Protein AF-0000000066765823 (afdb_homodimer)

Foldseek 3Di:
DPADFAEQAFLLPFAFDPQLQVLLVVFQFFFPVVHRTPLQQVLQVVVQVLQVAATKDKFFFLLLLVLLLLLLQQVDALEEEEEACQACNNPPNVVCCCVPRVYHYDHAHADLLQDGDPVVVLVSADDDDPVHRHYAEYEGEALGVVSFRHGDDLVRLVSVLVSCVVVNHAYEYAPQPLLQNCVLVVHRNNSSCVSHQKYKYHLSGQLNQNTIIMMGHYPVSVVSSVVVCVVVPRRDTGCSSSSSSSVCSVVPGSVVQVVLLVVLLVVQVVQCPPPQKDWDSVSRRGNGTDIWGNDLVDFPVNVQVVVVVVSYHYDDDDRTD/DPADFAEQAFLLPFAFDPQLQVLLVVFQFFFPVVHRTPLQQVLQVVVQVLQVAATKDKFFFLLLLVLLLLLLQQVDALEEEEEACQACNNPPNVVCCCVPRVYHYDHAHADLLQDGDPVVVLVSADDDDPVHRHYAEYEGEALGVVSFRHGDDLVRLVSVLVSCVVSNHAYEYAPQPLLQNCVLVVHRNNSSCVSHQKYKYHLSGQLNQNTIIMMGHYPVSVVSSVVVCVVVPRRDTGCSSSSSSSVCSVVPGSVVQVVLLVVQLVVQVVQCPPPQKDWDSVSRRGNGTDIWGNDLVDFPVNVQVVVVVSSYHYHDDDRTD

InterPro domains:
  IPR001597 Aromatic amino acid beta-eliminating lyase/threonine aldolase [PF01212] (7-292)
  IPR015421 Pyridoxal phosphate-dependent transferase, major domain [G3DSA:3.40.640.10] (5-252)
  IPR015422 Pyridoxal phosphate-dependent transferase, small domain [G3DSA:3.90.1150.10] (253-321)
  IPR015424 Pyridoxal phosphate-dependent transferase [SSF53383] (6-318)
  IPR023603 Low specificity L-threonine aldolase-like [NF041359] (1-318)
  IPR023603 Low specificity L-threonine aldolase-like [PIRSF017617] (3-315)

Organism: Zea mays (NCBI:txid4577)

Secondary structure (DSSP, 8-state):
-----EE-S-GGGPPPPHHHHHHHHH-----TTTS--HHHHHHHHHHHHHHT-SEEEEES-HHHHHHHHHHHH--STTEEEEEETTSHHHHSSTTHHHHTT-PEEEEEPBPTTS-B-HHHHHHHSPPS-TTSPEEEEEEEESSBGGGTSBPPPHHHHHHHHHHHHHTT-EEEEE-TTHHHHHHHHT--HHHHTTT-SEEEEESSSSS--SS-EEEEE-HHHHHHHHHHHHHHT---TTTHHHHHHHHHHHHHHGGGHHHHHHHHHHHHHHHTT-TTEE--GGG--SS----EE--TTS-HHHHHHHHHHTTEE----SS--/-----EE-S-GGGPPPPHHHHHHHHH-----TTTS--HHHHHHHHHHHHHHT-SEEEEES-HHHHHHHHHHHHS-STTEEEEEETTSHHHHSSTTHHHHTT-PEEEEEPBPTTS-B-HHHHHHHSPPS-TTSPEEEEEEEESSBGGGTSBPPPHHHHHHHHHHHHHTT-EEEEE-TTHHHHHHHHT--HHHHTTT-SEEEEESSSSS--SS-EEEEE-HHHHHHHHHHHHHHT---TTTHHHHHHHHHHHHHHGGGHHHHHHHHHHHHHHHTT-TTEE--GGG--SS----EE--TT--HHHHHHHHHHTTEE----SS--

Structure (mmCIF, N/CA/C/O backbone):
data_AF-0000000066765823-model_v1
#
loop_
_entity.id
_entity.type
_entity.pdbx_description
1 polymer 'low-specificity L-threonine aldolase'
#
loop_
_atom_site.group_PDB
_atom_site.id
_atom_site.type_symbol
_atom_site.label_atom_id
_atom_site.label_alt_id
_atom_site.label_comp_id
_atom_site.label_asym_id
_atom_site.label_entity_id
_atom_site.label_seq_id
_atom_site.pdbx_PDB_ins_code
_atom_site.Cartn_x
_atom_site.Cartn_y
_atom_site.Cartn_z
_atom_site.occupancy
_atom_site.B_iso_or_equiv
_atom_site.auth_seq_id
_atom_site.auth_comp_id
_atom_site.auth_asym_id
_atom_site.auth_atom_id
_atom_site.pdbx_PDB_model_num
ATOM 1 N N . MET A 1 1 ? -33.844 19.781 -11.969 1 32.69 1 MET A N 1
ATOM 2 C CA . MET A 1 1 ? -32.406 20.047 -11.961 1 32.69 1 MET A CA 1
ATOM 3 C C . MET A 1 1 ? -31.688 19.156 -10.953 1 32.69 1 MET A C 1
ATOM 5 O O . MET A 1 1 ? -32.156 18.984 -9.828 1 32.69 1 MET A O 1
ATOM 9 N N . ALA A 1 2 ? -31.094 18.094 -11.328 1 43.88 2 ALA A N 1
ATOM 10 C CA . ALA A 1 2 ? -30.547 17.141 -10.367 1 43.88 2 ALA A CA 1
ATOM 11 C C . ALA A 1 2 ? -29.938 17.844 -9.172 1 43.88 2 ALA A C 1
ATOM 13 O O . ALA A 1 2 ? -29.109 18.75 -9.344 1 43.88 2 ALA A O 1
ATOM 14 N N . SER A 1 3 ? -30.5 17.906 -8.031 1 61.41 3 SER A N 1
ATOM 15 C CA . SER A 1 3 ? -30.141 18.672 -6.844 1 61.41 3 SER A CA 1
ATOM 16 C C . SER A 1 3 ? -28.672 18.484 -6.473 1 61.41 3 SER A C 1
ATOM 18 O O . SER A 1 3 ? -28.188 17.344 -6.418 1 61.41 3 SER A O 1
ATOM 20 N N . LYS A 1 4 ? -27.75 19.547 -6.59 1 85.75 4 LYS A N 1
ATOM 21 C CA . LYS A 1 4 ? -26.312 19.578 -6.336 1 85.75 4 LYS A CA 1
ATOM 22 C C . LYS A 1 4 ? -26 19.234 -4.883 1 85.75 4 LYS A C 1
ATOM 24 O O . LYS A 1 4 ? -26.609 19.781 -3.965 1 85.75 4 LYS A O 1
ATOM 29 N N . VAL A 1 5 ? -25.328 18.062 -4.656 1 91.88 5 VAL A N 1
ATOM 30 C CA . VAL A 1 5 ? -24.906 17.641 -3.328 1 91.88 5 VAL A CA 1
ATOM 31 C C . VAL A 1 5 ? -23.703 18.469 -2.879 1 91.88 5 VAL A C 1
ATOM 33 O O . VAL A 1 5 ? -22.766 18.688 -3.652 1 91.88 5 VAL A O 1
ATOM 36 N N . VAL A 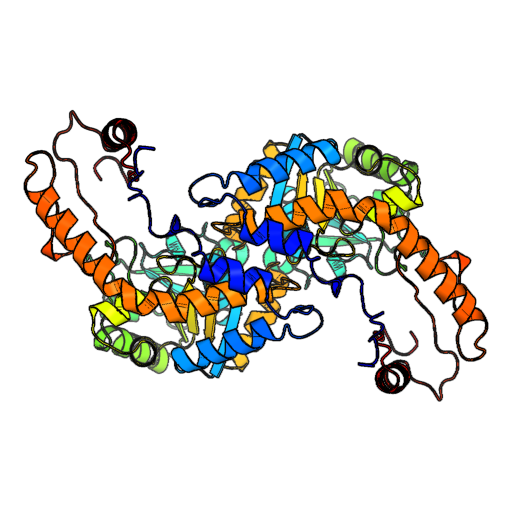1 6 ? -23.859 19.172 -1.715 1 94.56 6 VAL A N 1
ATOM 37 C CA . VAL A 1 6 ? -22.734 19.844 -1.068 1 94.56 6 VAL A CA 1
ATOM 38 C C . VAL A 1 6 ? -22.062 18.891 -0.077 1 94.56 6 VAL A C 1
ATOM 40 O O . VAL A 1 6 ? -22.625 18.594 0.981 1 94.56 6 VAL A O 1
ATOM 43 N N . ASP A 1 7 ? -20.922 18.438 -0.41 1 94.81 7 ASP A N 1
ATOM 44 C CA . ASP A 1 7 ? -20.234 17.453 0.426 1 94.81 7 ASP A CA 1
ATOM 45 C C . ASP A 1 7 ? -19.172 18.141 1.291 1 94.81 7 ASP A C 1
ATOM 47 O O . ASP A 1 7 ? -18.094 18.484 0.805 1 94.81 7 ASP A O 1
ATOM 51 N N . LEU A 1 8 ? -19.484 18.281 2.6 1 95.38 8 LEU A N 1
ATOM 52 C CA . LEU A 1 8 ? -18.609 18.969 3.539 1 95.38 8 LEU A CA 1
ATOM 53 C C . LEU A 1 8 ? -17.969 17.984 4.512 1 95.38 8 LEU A C 1
ATOM 55 O O . LEU A 1 8 ? -17.438 18.391 5.551 1 95.38 8 LEU A O 1
ATOM 59 N N . ARG A 1 9 ? -17.984 16.703 4.242 1 93.94 9 ARG A N 1
ATOM 60 C CA . ARG A 1 9 ? -17.5 15.68 5.148 1 93.94 9 ARG A CA 1
ATOM 61 C C . ARG A 1 9 ? -15.992 15.82 5.379 1 93.94 9 ARG A C 1
ATOM 63 O O . ARG A 1 9 ? -15.523 15.758 6.516 1 93.94 9 ARG A O 1
ATOM 70 N N . SER A 1 10 ? -15.266 15.859 4.285 1 95.5 10 SER A N 1
ATOM 71 C CA . SER A 1 10 ? -13.805 15.867 4.27 1 95.5 10 SER A CA 1
ATOM 72 C C . SER A 1 10 ? -13.273 16.266 2.898 1 95.5 10 SER A C 1
ATOM 74 O O . SER A 1 10 ? -13.945 16.078 1.883 1 95.5 10 SER A O 1
ATOM 76 N N . ASP A 1 11 ? -12.156 16.844 2.885 1 95.38 11 ASP A N 1
ATOM 77 C CA . ASP A 1 11 ? -11.555 17.141 1.589 1 95.38 11 ASP A CA 1
ATOM 78 C C . ASP A 1 11 ? -11.062 15.875 0.898 1 95.38 11 ASP A C 1
ATOM 80 O O . ASP A 1 11 ? -10.648 15.914 -0.261 1 95.38 11 ASP A O 1
ATOM 84 N N . THR A 1 12 ? -11.133 14.688 1.554 1 94.88 12 THR A N 1
ATOM 85 C CA . THR A 1 12 ? -10.758 13.398 0.974 1 94.88 12 THR A CA 1
ATOM 86 C C . THR A 1 12 ? -11.812 12.938 -0.028 1 94.88 12 THR A C 1
ATOM 88 O O . THR A 1 12 ? -11.555 12.039 -0.835 1 94.88 12 THR A O 1
ATOM 91 N N . VAL A 1 13 ? -13 13.523 -0.036 1 94.81 13 VAL A N 1
ATOM 92 C CA . VAL A 1 13 ? -14.078 13.078 -0.912 1 94.81 13 VAL A CA 1
ATOM 93 C C . VAL A 1 13 ? -13.961 13.766 -2.27 1 94.81 13 VAL A C 1
ATOM 95 O O . VAL A 1 13 ? -14.734 13.477 -3.189 1 94.81 13 VAL A O 1
ATOM 98 N N . THR A 1 14 ? -12.984 14.727 -2.355 1 93.94 14 THR A N 1
ATOM 99 C CA . THR A 1 14 ? -12.758 15.391 -3.633 1 93.94 14 THR A CA 1
ATOM 100 C C . THR A 1 14 ? -12.438 14.375 -4.723 1 93.94 14 THR A C 1
ATOM 102 O O . THR A 1 14 ? -11.57 13.516 -4.547 1 93.94 14 THR A O 1
ATOM 105 N N . LYS A 1 15 ? -13.109 14.461 -5.801 1 95.44 15 LYS A N 1
ATOM 106 C CA . LYS A 1 15 ? -12.953 13.508 -6.895 1 95.44 15 LYS A CA 1
ATOM 107 C C . LYS A 1 15 ? -11.992 14.047 -7.957 1 95.44 15 LYS A C 1
ATOM 109 O O . LYS A 1 15 ? -11.836 15.258 -8.102 1 95.44 15 LYS A O 1
ATOM 114 N N . PRO A 1 16 ? -11.305 13.125 -8.68 1 98.06 16 PRO A N 1
ATOM 115 C CA . PRO A 1 16 ? -10.391 13.602 -9.719 1 98.06 16 PRO A CA 1
ATOM 116 C C . PRO A 1 16 ? -11.102 14.391 -10.812 1 98.06 16 PRO A C 1
ATOM 118 O O . PRO A 1 16 ? -12.211 14.031 -11.211 1 98.06 16 PRO A O 1
ATOM 121 N N . SER A 1 17 ? -10.469 15.477 -11.273 1 97.94 17 SER A N 1
ATOM 122 C CA . SER A 1 17 ? -11.016 16.312 -12.344 1 97.94 17 SER A CA 1
ATOM 123 C C . SER A 1 17 ? -10.969 15.578 -13.68 1 97.94 17 SER A C 1
ATOM 125 O O . SER A 1 17 ? -10.336 14.523 -13.797 1 97.94 17 SER A O 1
ATOM 127 N N . GLU A 1 18 ? -11.625 16.203 -14.641 1 98.06 18 GLU A N 1
ATOM 128 C CA . GLU A 1 18 ? -11.562 15.648 -15.992 1 98.06 18 GLU A CA 1
ATOM 129 C C . GLU A 1 18 ? -10.133 15.641 -16.516 1 98.06 18 GLU A C 1
ATOM 131 O O . GLU A 1 18 ? -9.727 14.695 -17.203 1 98.06 18 GLU A O 1
ATOM 136 N N . ALA A 1 19 ? -9.43 16.672 -16.188 1 98.56 19 ALA A N 1
ATOM 137 C CA . ALA A 1 19 ? -8.031 16.766 -16.625 1 98.56 19 ALA A CA 1
ATOM 138 C C . ALA A 1 19 ? -7.195 15.656 -15.984 1 98.56 19 ALA A C 1
ATOM 140 O O . ALA A 1 19 ? -6.32 15.078 -16.641 1 98.56 19 ALA A O 1
ATOM 141 N N . MET A 1 20 ? -7.391 15.367 -14.742 1 98.62 20 MET A N 1
ATOM 142 C CA . MET A 1 20 ? -6.691 14.281 -14.055 1 98.62 20 MET A CA 1
ATOM 143 C C . MET A 1 20 ? -7.043 12.93 -14.68 1 98.62 20 MET A C 1
ATOM 145 O O . MET A 1 20 ? -6.16 12.102 -14.906 1 98.62 20 MET A O 1
ATOM 149 N N . ARG A 1 21 ? -8.359 12.766 -14.938 1 98.69 21 ARG A N 1
ATOM 150 C CA . ARG A 1 21 ? -8.82 11.516 -15.531 1 98.69 21 ARG A CA 1
ATOM 151 C C . ARG A 1 21 ? -8.219 11.312 -16.922 1 98.69 21 ARG A C 1
ATOM 153 O O . ARG A 1 21 ? -7.805 10.195 -17.266 1 98.69 21 ARG A O 1
ATOM 160 N N . ALA A 1 22 ? -8.148 12.359 -17.703 1 98.62 22 ALA A N 1
ATOM 161 C CA . ALA A 1 22 ? -7.531 12.297 -19.031 1 98.62 22 ALA A CA 1
ATOM 162 C C . ALA A 1 22 ? -6.043 11.977 -18.922 1 98.62 22 ALA A C 1
ATOM 164 O O . ALA A 1 22 ? -5.508 11.211 -19.734 1 98.62 22 ALA A O 1
ATOM 165 N N . ALA A 1 23 ? -5.371 12.578 -17.969 1 98.75 23 ALA A N 1
ATOM 166 C CA . ALA A 1 23 ? -3.945 12.336 -17.766 1 98.75 23 ALA A CA 1
ATOM 167 C C . ALA A 1 23 ? -3.686 10.883 -17.391 1 98.75 23 ALA A C 1
ATOM 169 O O . ALA A 1 23 ? -2.723 10.273 -17.859 1 98.75 23 ALA A O 1
ATOM 170 N N . MET A 1 24 ? -4.512 10.305 -16.562 1 98.56 24 MET A N 1
ATOM 171 C CA . MET A 1 24 ? -4.398 8.898 -16.172 1 98.56 24 MET A CA 1
ATOM 172 C C . MET A 1 24 ? -4.48 8 -17.406 1 98.56 24 MET A C 1
ATOM 174 O O . MET A 1 24 ? -3.658 7.098 -17.578 1 98.56 24 MET A O 1
ATOM 178 N N . ALA A 1 25 ? -5.461 8.305 -18.234 1 98.31 25 ALA A N 1
ATOM 179 C CA . ALA A 1 25 ? -5.734 7.457 -19.391 1 98.31 25 ALA A CA 1
ATOM 180 C C . ALA A 1 25 ? -4.59 7.52 -20.391 1 98.31 25 ALA A C 1
ATOM 182 O O . ALA A 1 25 ? -4.293 6.531 -21.062 1 98.31 25 ALA A O 1
ATOM 183 N N . ALA A 1 26 ? -3.889 8.602 -20.406 1 98.38 26 ALA A N 1
ATOM 184 C CA . ALA A 1 26 ? -2.9 8.844 -21.453 1 98.38 26 ALA A CA 1
ATOM 185 C C . ALA A 1 26 ? -1.487 8.57 -20.953 1 98.38 26 ALA A C 1
ATOM 187 O O . ALA A 1 26 ? -0.523 8.633 -21.719 1 98.38 26 ALA A O 1
ATOM 188 N N . ALA A 1 27 ? -1.319 8.227 -19.719 1 98.56 27 ALA A N 1
ATOM 189 C CA . ALA A 1 27 ? -0.013 8.172 -19.062 1 98.56 27 ALA A CA 1
ATOM 190 C C . ALA A 1 27 ? 0.901 7.164 -19.75 1 98.56 27 ALA A C 1
ATOM 192 O O . ALA A 1 27 ? 0.473 6.055 -20.094 1 98.56 27 ALA A O 1
ATOM 193 N N . ASP A 1 28 ? 2.146 7.586 -20.047 1 98.06 28 ASP A N 1
ATOM 194 C CA . ASP A 1 28 ? 3.197 6.637 -20.406 1 98.06 28 ASP A CA 1
ATOM 195 C C . ASP A 1 28 ? 3.633 5.812 -19.188 1 98.06 28 ASP A C 1
ATOM 197 O O . ASP A 1 28 ? 4.008 6.367 -18.156 1 98.06 28 ASP A O 1
ATOM 201 N N . VAL A 1 29 ? 3.541 4.43 -19.375 1 98 29 VAL A N 1
ATOM 202 C CA . VAL A 1 29 ? 3.76 3.633 -18.172 1 98 29 VAL A CA 1
ATOM 203 C C . VAL A 1 29 ? 4.699 2.471 -18.484 1 98 29 VAL A C 1
ATOM 205 O O . VAL A 1 29 ? 4.879 2.105 -19.656 1 98 29 VAL A O 1
ATOM 208 N N . ASP A 1 30 ? 5.32 1.961 -17.469 1 96.88 30 ASP A N 1
ATOM 209 C CA . ASP A 1 30 ? 6.074 0.713 -17.406 1 96.88 30 ASP A CA 1
ATOM 210 C C . ASP A 1 30 ? 6.051 0.118 -16 1 96.88 30 ASP A C 1
ATOM 212 O O . ASP A 1 30 ? 5.426 0.678 -15.102 1 96.88 30 ASP A O 1
ATOM 216 N N . ASP A 1 31 ? 6.617 -1.053 -15.852 1 96.88 31 ASP A N 1
ATOM 217 C CA . ASP A 1 31 ? 6.66 -1.712 -14.555 1 96.88 31 ASP A CA 1
ATOM 218 C C . ASP A 1 31 ? 7.621 -0.999 -13.609 1 96.88 31 ASP A C 1
ATOM 220 O O . ASP A 1 31 ? 8.844 -1.112 -13.75 1 96.88 31 ASP A O 1
ATOM 224 N N . ASP A 1 32 ? 7.047 -0.394 -12.547 1 97.44 32 ASP A N 1
ATOM 225 C CA . ASP A 1 32 ? 7.828 0.415 -11.617 1 97.44 32 ASP A CA 1
ATOM 226 C C . ASP A 1 32 ? 8.602 -0.467 -10.633 1 97.44 32 ASP A C 1
ATOM 228 O O . ASP A 1 32 ? 9.562 -0.017 -10.008 1 97.44 32 ASP A O 1
ATOM 232 N N . VAL A 1 33 ? 8.211 -1.688 -10.391 1 95.06 33 VAL A N 1
ATOM 233 C CA . VAL A 1 33 ? 8.859 -2.607 -9.461 1 95.06 33 VAL A CA 1
ATOM 234 C C . VAL A 1 33 ? 10.07 -3.25 -10.133 1 95.06 33 VAL A C 1
ATOM 236 O O . VAL A 1 33 ? 11.133 -3.387 -9.516 1 95.06 33 VAL A O 1
ATOM 239 N N . LEU A 1 34 ? 9.914 -3.633 -11.414 1 91.56 34 LEU A N 1
ATOM 240 C CA . LEU A 1 34 ? 10.992 -4.234 -12.188 1 91.56 34 LEU A CA 1
ATOM 241 C C . LEU A 1 34 ? 12.016 -3.18 -12.602 1 91.56 34 LEU A C 1
ATOM 243 O O . LEU A 1 34 ? 13.211 -3.479 -12.719 1 91.56 34 LEU A O 1
ATOM 247 N N . GLY A 1 35 ? 11.555 -1.992 -12.797 1 91.44 35 GLY A N 1
ATOM 248 C CA . GLY A 1 35 ? 12.367 -0.869 -13.234 1 91.44 35 GLY A CA 1
ATOM 249 C C . GLY A 1 35 ? 11.844 0.47 -12.75 1 91.44 35 GLY A C 1
ATOM 250 O O . GLY A 1 35 ? 11.633 0.663 -11.555 1 91.44 35 GLY A O 1
ATOM 251 N N . ALA A 1 36 ? 11.688 1.288 -13.766 1 92.75 36 ALA A N 1
ATOM 252 C CA . ALA A 1 36 ? 11.172 2.619 -13.445 1 92.75 36 ALA A CA 1
ATOM 253 C C . ALA A 1 36 ? 10.062 3.021 -14.406 1 92.75 36 ALA A C 1
ATOM 255 O O . ALA A 1 36 ? 10.258 3.051 -15.625 1 92.75 36 ALA A O 1
ATOM 256 N N . ASP A 1 37 ? 8.898 3.279 -13.867 1 97.81 37 ASP A N 1
ATOM 257 C CA . ASP A 1 37 ? 7.832 3.891 -14.648 1 97.81 37 ASP A CA 1
ATOM 258 C C . ASP A 1 37 ? 8.188 5.324 -15.039 1 97.81 37 ASP A C 1
ATOM 260 O O . ASP A 1 37 ? 8.508 6.145 -14.18 1 97.81 37 ASP A O 1
ATOM 264 N N . PRO A 1 38 ? 8.188 5.648 -16.266 1 98.25 38 PRO A N 1
ATOM 265 C CA . PRO A 1 38 ? 8.688 6.961 -16.688 1 98.25 38 PRO A CA 1
ATOM 266 C C . PRO A 1 38 ? 7.859 8.109 -16.125 1 98.25 38 PRO A C 1
ATOM 268 O O . PRO A 1 38 ? 8.422 9.141 -15.719 1 98.25 38 PRO A O 1
ATOM 271 N N . THR A 1 39 ? 6.551 7.949 -16.094 1 98.81 39 THR A N 1
ATOM 272 C CA . THR A 1 39 ? 5.68 8.992 -15.57 1 98.81 39 THR A CA 1
ATOM 273 C C . THR A 1 39 ? 5.887 9.156 -14.062 1 98.81 39 THR A C 1
ATOM 275 O O . THR A 1 39 ? 5.938 10.273 -13.555 1 98.81 39 THR A O 1
ATOM 278 N N . ALA A 1 40 ? 6.047 8.031 -13.375 1 98.69 40 ALA A N 1
ATOM 279 C CA . ALA A 1 40 ? 6.305 8.086 -11.938 1 98.69 40 ALA A CA 1
ATOM 280 C C . ALA A 1 40 ? 7.645 8.742 -11.641 1 98.69 40 ALA A C 1
ATOM 282 O O . ALA A 1 40 ? 7.754 9.555 -10.719 1 98.69 40 ALA A O 1
ATOM 283 N N . HIS A 1 41 ? 8.594 8.422 -12.391 1 98.38 41 HIS A N 1
ATOM 284 C CA . HIS A 1 41 ? 9.93 8.969 -12.188 1 98.38 41 HIS A CA 1
ATOM 285 C C . HIS A 1 41 ? 9.938 10.484 -12.359 1 98.38 41 HIS A C 1
ATOM 287 O O . HIS A 1 41 ? 10.555 11.195 -11.57 1 98.38 41 HIS A O 1
ATOM 293 N N . ARG A 1 42 ? 9.273 10.945 -13.352 1 98.62 42 ARG A N 1
ATOM 294 C CA . ARG A 1 42 ? 9.188 12.383 -13.602 1 98.62 42 ARG A CA 1
ATOM 295 C C . ARG A 1 42 ? 8.453 13.094 -12.469 1 98.62 42 ARG A C 1
ATOM 297 O O . ARG A 1 42 ? 8.891 14.148 -12.008 1 98.62 42 ARG A O 1
ATOM 304 N N . PHE A 1 43 ? 7.422 12.516 -12.062 1 98.88 43 PHE A N 1
ATOM 305 C CA . PHE A 1 43 ? 6.625 13.141 -11.008 1 98.88 43 PHE A CA 1
ATOM 306 C C . PHE A 1 43 ? 7.395 13.172 -9.695 1 98.88 43 PHE A C 1
ATOM 308 O O . PHE A 1 43 ? 7.359 14.172 -8.977 1 98.88 43 PHE A O 1
ATOM 315 N N . GLU A 1 44 ? 8.055 12.039 -9.352 1 98.88 44 GLU A N 1
ATOM 316 C CA . GLU A 1 44 ? 8.875 11.984 -8.141 1 98.88 44 GLU A CA 1
ATOM 317 C C . GLU A 1 44 ? 9.961 13.055 -8.156 1 98.88 44 GLU A C 1
ATOM 319 O O . GLU A 1 44 ? 10.18 13.734 -7.152 1 98.88 44 GLU A O 1
ATOM 324 N N . ALA A 1 45 ? 10.562 13.227 -9.266 1 98.75 45 ALA A N 1
ATOM 325 C CA . ALA A 1 45 ? 11.578 14.266 -9.391 1 98.75 45 ALA A CA 1
ATOM 326 C C . ALA A 1 45 ? 10.977 15.656 -9.203 1 98.75 45 ALA A C 1
ATOM 328 O O . ALA A 1 45 ? 11.586 16.516 -8.562 1 98.75 45 ALA A O 1
ATOM 329 N N . GLU A 1 46 ? 9.844 15.883 -9.758 1 98.69 46 GLU A N 1
ATOM 330 C CA . GLU A 1 46 ? 9.141 17.156 -9.609 1 98.69 46 GLU A CA 1
ATOM 331 C C . GLU A 1 46 ? 8.828 17.438 -8.141 1 98.69 46 GLU A C 1
ATOM 333 O O . GLU A 1 46 ? 9.047 18.562 -7.66 1 98.69 46 GLU A O 1
ATOM 338 N N . MET A 1 47 ? 8.367 16.484 -7.449 1 98.81 47 MET A N 1
ATOM 339 C CA . MET A 1 47 ? 7.984 16.672 -6.055 1 98.81 47 MET A CA 1
ATOM 340 C C . MET A 1 47 ? 9.211 16.922 -5.18 1 98.81 47 MET A C 1
ATOM 342 O O . MET A 1 47 ? 9.148 17.719 -4.238 1 98.81 47 MET A O 1
ATOM 346 N N . ALA A 1 48 ? 10.289 16.156 -5.457 1 98.88 48 ALA A N 1
ATOM 347 C CA . ALA A 1 48 ? 11.539 16.422 -4.742 1 98.88 48 ALA A CA 1
ATOM 348 C C . ALA A 1 48 ? 11.969 17.875 -4.906 1 98.88 48 ALA A C 1
ATOM 350 O O . ALA A 1 48 ? 12.336 18.531 -3.932 1 98.88 48 ALA A O 1
ATOM 351 N N . ALA A 1 49 ? 11.852 18.375 -6.133 1 98.81 49 ALA A N 1
ATOM 352 C CA . ALA A 1 49 ? 12.25 19.75 -6.426 1 98.81 49 ALA A CA 1
ATOM 353 C C . ALA A 1 49 ? 11.336 20.75 -5.723 1 98.81 49 ALA A C 1
ATOM 355 O O . ALA A 1 49 ? 11.805 21.719 -5.125 1 98.81 49 ALA A O 1
ATOM 356 N N . VAL A 1 50 ? 10.055 20.516 -5.777 1 98.62 50 VAL A N 1
ATOM 357 C CA . VAL A 1 50 ? 9.062 21.406 -5.184 1 98.62 50 VAL A CA 1
ATOM 358 C C . VAL A 1 50 ? 9.289 21.5 -3.676 1 98.62 50 VAL A C 1
ATOM 360 O O . VAL A 1 50 ? 9.156 22.578 -3.086 1 98.62 50 VAL A O 1
ATOM 363 N N . MET A 1 51 ? 9.688 20.391 -3.043 1 98.69 51 MET A N 1
ATOM 364 C CA . MET A 1 51 ? 9.836 20.328 -1.593 1 98.69 51 MET A CA 1
ATOM 365 C C . MET A 1 51 ? 11.25 20.688 -1.169 1 98.69 51 MET A C 1
ATOM 367 O O . MET A 1 51 ? 11.539 20.812 0.024 1 98.69 51 MET A O 1
ATOM 371 N N . GLY A 1 52 ? 12.133 20.906 -2.131 1 98.75 52 GLY A N 1
ATOM 372 C CA . GLY A 1 52 ? 13.516 21.234 -1.832 1 98.75 52 GLY A CA 1
ATOM 373 C C . GLY A 1 52 ? 14.289 20.094 -1.214 1 98.75 52 GLY A C 1
ATOM 374 O O . GLY A 1 52 ? 15.109 20.297 -0.314 1 98.75 52 GLY A O 1
ATOM 375 N N . LYS A 1 53 ? 14.016 18.875 -1.593 1 98.88 53 LYS A N 1
ATOM 376 C CA . LYS A 1 53 ? 14.711 17.688 -1.105 1 98.88 53 LYS A CA 1
ATOM 377 C C . LYS A 1 53 ? 15.375 16.938 -2.25 1 98.88 53 LYS A C 1
ATOM 379 O O . LYS A 1 53 ? 15.188 17.281 -3.42 1 98.88 53 LYS A O 1
ATOM 384 N N . GLU A 1 54 ? 16.156 15.953 -1.98 1 98.88 54 GLU A N 1
ATOM 385 C CA . GLU A 1 54 ? 17 15.305 -2.977 1 98.88 54 GLU A CA 1
ATOM 386 C C . GLU A 1 54 ? 16.203 14.312 -3.814 1 98.88 54 GLU A C 1
ATOM 388 O O . GLU A 1 54 ? 16.469 14.148 -5.008 1 98.88 54 GLU A O 1
ATOM 393 N N . ALA A 1 55 ? 15.266 13.609 -3.225 1 98.88 55 ALA A N 1
ATOM 394 C CA . ALA A 1 55 ? 14.547 12.531 -3.895 1 98.88 55 ALA A CA 1
ATOM 395 C C . ALA A 1 55 ? 13.148 12.359 -3.311 1 98.88 55 ALA A C 1
ATOM 397 O O . ALA A 1 55 ? 12.836 12.898 -2.246 1 98.88 55 ALA A O 1
ATOM 398 N N . ALA A 1 56 ? 12.344 11.664 -4.031 1 98.94 56 ALA A N 1
ATOM 399 C CA . ALA A 1 56 ? 10.961 11.414 -3.639 1 98.94 56 ALA A CA 1
ATOM 400 C C . ALA A 1 56 ? 10.523 10.008 -4.031 1 98.94 56 ALA A C 1
ATOM 402 O O . ALA A 1 56 ? 11.148 9.375 -4.891 1 98.94 56 ALA A O 1
ATOM 403 N N . LEU A 1 57 ? 9.508 9.508 -3.373 1 98.94 57 LEU A N 1
ATOM 404 C CA . LEU A 1 57 ? 8.93 8.195 -3.635 1 98.94 57 LEU A CA 1
ATOM 405 C C . LEU A 1 57 ? 7.41 8.242 -3.529 1 98.94 57 LEU A C 1
ATOM 407 O O . LEU A 1 57 ? 6.867 8.664 -2.506 1 98.94 57 LEU A O 1
ATOM 411 N N . PHE A 1 58 ? 6.742 7.844 -4.645 1 98.88 58 PHE A N 1
ATOM 412 C CA . PHE A 1 58 ? 5.285 7.73 -4.637 1 98.88 58 PHE A CA 1
ATOM 413 C C . PHE A 1 58 ? 4.844 6.496 -3.857 1 98.88 58 PHE A C 1
ATOM 415 O O . PHE A 1 58 ? 5.414 5.414 -4.02 1 98.88 58 PHE A O 1
ATOM 422 N N . VAL A 1 59 ? 3.883 6.637 -2.949 1 98.88 59 VAL A N 1
ATOM 423 C CA . VAL A 1 59 ? 3.34 5.555 -2.141 1 98.88 59 VAL A CA 1
ATOM 424 C C . VAL A 1 59 ? 1.814 5.566 -2.215 1 98.88 59 VAL A C 1
ATOM 426 O O . VAL A 1 59 ? 1.213 6.582 -2.574 1 98.88 59 VAL A O 1
ATOM 429 N N . PRO A 1 60 ? 1.157 4.496 -1.873 1 98.69 60 PRO A N 1
ATOM 430 C CA . PRO A 1 60 ? -0.291 4.383 -2.062 1 98.69 60 PRO A CA 1
ATOM 431 C C . PRO A 1 60 ? -1.078 5.359 -1.189 1 98.69 60 PRO A C 1
ATOM 433 O O . PRO A 1 60 ? -2.197 5.742 -1.538 1 98.69 60 PRO A O 1
ATOM 436 N N . SER A 1 61 ? -0.544 5.73 -0.022 1 98.75 61 SER A N 1
ATOM 437 C CA . SER A 1 61 ? -1.315 6.555 0.9 1 98.75 61 SER A CA 1
ATOM 438 C C . SER A 1 61 ? -0.401 7.328 1.845 1 98.75 61 SER A C 1
ATOM 440 O O . SER A 1 61 ? 0.793 7.039 1.938 1 98.75 61 SER A O 1
ATOM 442 N N . GLY A 1 62 ? -1.011 8.312 2.486 1 98.56 62 GLY A N 1
ATOM 443 C CA . GLY A 1 62 ? -0.288 9.039 3.518 1 98.56 62 GLY A CA 1
ATOM 444 C C . GLY A 1 62 ? 0.088 8.18 4.707 1 98.56 62 GLY A C 1
ATOM 445 O O . GLY A 1 62 ? 1.162 8.344 5.289 1 98.56 62 GLY A O 1
ATOM 446 N N . THR A 1 63 ? -0.804 7.25 5.094 1 98.75 63 THR A N 1
ATOM 447 C CA . THR A 1 63 ? -0.521 6.328 6.191 1 98.75 63 THR A CA 1
ATOM 448 C C . THR A 1 63 ? 0.742 5.52 5.906 1 98.75 63 THR A C 1
ATOM 450 O O . THR A 1 63 ? 1.604 5.383 6.777 1 98.75 63 THR A O 1
ATOM 453 N N . MET A 1 64 ? 0.882 5.02 4.695 1 98.88 64 MET A N 1
ATOM 454 C CA . MET A 1 64 ? 2.104 4.285 4.371 1 98.88 64 MET A CA 1
ATOM 455 C C . MET A 1 64 ? 3.311 5.215 4.371 1 98.88 64 MET A C 1
ATOM 457 O O . MET A 1 64 ? 4.398 4.828 4.797 1 98.88 64 MET A O 1
ATOM 461 N N . GLY A 1 65 ? 3.117 6.438 3.801 1 98.88 65 GLY A N 1
ATOM 462 C CA . GLY A 1 65 ? 4.207 7.398 3.799 1 98.88 65 GLY A CA 1
ATOM 463 C C . GLY A 1 65 ? 4.773 7.66 5.184 1 98.88 65 GLY A C 1
ATOM 464 O O . GLY A 1 65 ? 5.992 7.645 5.375 1 98.88 65 GLY A O 1
ATOM 465 N N . ASN A 1 66 ? 3.908 7.891 6.16 1 98.94 66 ASN A N 1
ATOM 466 C CA . ASN A 1 66 ? 4.328 8.102 7.539 1 98.94 66 ASN A CA 1
ATOM 467 C C . ASN A 1 66 ? 4.984 6.859 8.125 1 98.94 66 ASN A C 1
ATOM 469 O O . ASN A 1 66 ? 6.027 6.949 8.773 1 98.94 66 ASN A O 1
ATOM 473 N N . LEU A 1 67 ? 4.355 5.719 7.879 1 98.88 67 LEU A N 1
ATOM 474 C CA . LEU A 1 67 ? 4.871 4.465 8.422 1 98.88 67 LEU A CA 1
ATOM 475 C C . LEU A 1 67 ? 6.289 4.203 7.918 1 98.88 67 LEU A C 1
ATOM 477 O O . LEU A 1 67 ? 7.191 3.934 8.711 1 98.88 67 LEU A O 1
ATOM 481 N N . ILE A 1 68 ? 6.48 4.344 6.605 1 98.94 68 ILE A N 1
ATOM 482 C CA . ILE A 1 68 ? 7.793 4.141 5.996 1 98.94 68 ILE A CA 1
ATOM 483 C C . ILE A 1 68 ? 8.797 5.125 6.594 1 98.94 68 ILE A C 1
ATOM 485 O O . ILE A 1 68 ? 9.914 4.738 6.957 1 98.94 68 ILE A O 1
ATOM 489 N N . SER A 1 69 ? 8.391 6.375 6.703 1 98.94 69 SER A N 1
ATOM 490 C CA . SER A 1 69 ? 9.312 7.398 7.191 1 98.94 69 SER A CA 1
ATOM 491 C C . SER A 1 69 ? 9.766 7.105 8.617 1 98.94 69 SER A C 1
ATOM 493 O O . SER A 1 69 ? 10.953 7.191 8.93 1 98.94 69 SER A O 1
ATOM 495 N N . VAL A 1 70 ? 8.836 6.719 9.469 1 98.94 70 VAL A N 1
ATOM 496 C CA . VAL A 1 70 ? 9.172 6.398 10.852 1 98.94 70 VAL A CA 1
ATOM 497 C C . VAL A 1 70 ? 10.078 5.172 10.891 1 98.94 70 VAL A C 1
ATOM 499 O O . VAL A 1 70 ? 11.07 5.148 11.633 1 98.94 70 VAL A O 1
ATOM 502 N N . LEU A 1 71 ? 9.781 4.164 10.102 1 98.75 71 LEU A N 1
ATOM 503 C CA . LEU A 1 71 ? 10.555 2.924 10.117 1 98.75 71 LEU A CA 1
ATOM 504 C C . LEU A 1 71 ? 11.969 3.152 9.594 1 98.75 71 LEU A C 1
ATOM 506 O O . LEU A 1 71 ? 12.914 2.512 10.047 1 98.75 71 LEU A O 1
ATOM 510 N N . VAL A 1 72 ? 12.125 4.031 8.609 1 98.81 72 VAL A N 1
ATOM 511 C CA . VAL A 1 72 ? 13.445 4.324 8.062 1 98.81 72 VAL A CA 1
ATOM 512 C C . VAL A 1 72 ? 14.297 5.02 9.125 1 98.81 72 VAL A C 1
ATOM 514 O O . VAL A 1 72 ? 15.477 4.703 9.289 1 98.81 72 VAL A O 1
ATOM 517 N N . HIS A 1 73 ? 13.695 5.969 9.867 1 98.81 73 HIS A N 1
ATOM 518 C CA . HIS A 1 73 ? 14.445 6.75 10.836 1 98.81 73 HIS A CA 1
ATOM 519 C C . HIS A 1 73 ? 14.641 5.977 12.141 1 98.81 73 HIS A C 1
ATOM 521 O O . HIS A 1 73 ? 15.578 6.246 12.891 1 98.81 73 HIS A O 1
ATOM 527 N N . CYS A 1 74 ? 13.734 5.059 12.438 1 98.44 74 CYS A N 1
ATOM 528 C CA . CYS A 1 74 ? 13.789 4.207 13.625 1 98.44 74 CYS A CA 1
ATOM 529 C C . CYS A 1 74 ? 14.07 2.76 13.242 1 98.44 74 CYS A C 1
ATOM 531 O O . CYS A 1 74 ? 13.273 1.869 13.539 1 98.44 74 CYS A O 1
ATOM 533 N N . ASP A 1 75 ? 15.25 2.475 12.734 1 95.5 75 ASP A N 1
ATOM 534 C CA . ASP A 1 75 ? 15.508 1.191 12.086 1 95.5 75 ASP A CA 1
ATOM 535 C C . ASP A 1 75 ? 16.188 0.222 13.047 1 95.5 75 ASP A C 1
ATOM 537 O O . ASP A 1 75 ? 16.688 -0.824 12.633 1 95.5 75 ASP A O 1
ATOM 541 N N . VAL A 1 76 ? 16.25 0.607 14.297 1 95.19 76 VAL A N 1
ATOM 542 C CA . VAL A 1 76 ? 16.812 -0.294 15.289 1 95.19 76 VAL A CA 1
ATOM 543 C C . VAL A 1 76 ? 15.789 -0.573 16.391 1 95.19 76 VAL A C 1
ATOM 545 O O . VAL A 1 76 ? 15.023 0.314 16.766 1 95.19 76 VAL A O 1
ATOM 548 N N . ARG A 1 77 ? 15.734 -1.812 16.859 1 94 77 ARG A N 1
ATOM 549 C CA . ARG A 1 77 ? 14.867 -2.162 17.969 1 94 77 ARG A CA 1
ATOM 550 C C . ARG A 1 77 ? 15.125 -1.255 19.172 1 94 77 ARG A C 1
ATOM 552 O O . ARG A 1 77 ? 16.266 -0.884 19.438 1 94 77 ARG A O 1
ATOM 559 N N . GLY A 1 78 ? 14.039 -0.903 19.906 1 95.81 78 GLY A N 1
ATOM 560 C CA . GLY A 1 78 ? 14.172 -0.038 21.062 1 95.81 78 GLY A CA 1
ATOM 561 C C . GLY A 1 78 ? 14.133 1.438 20.719 1 95.81 78 GLY A C 1
ATOM 562 O O . GLY A 1 78 ? 14.328 2.291 21.594 1 95.81 78 GLY A O 1
ATOM 563 N N . SER A 1 79 ? 13.805 1.709 19.391 1 97.94 79 SER A N 1
ATOM 564 C CA . SER A 1 79 ? 13.695 3.102 18.969 1 97.94 79 SER A CA 1
ATOM 565 C C . SER A 1 79 ? 12.406 3.736 19.484 1 97.94 79 SER A C 1
ATOM 567 O O . SER A 1 79 ? 11.398 3.047 19.672 1 97.94 79 SER A O 1
ATOM 569 N N . GLU A 1 80 ? 12.5 5.039 19.672 1 98.56 80 GLU A N 1
ATOM 570 C CA . GLU A 1 80 ? 11.375 5.848 20.125 1 98.56 80 GLU A CA 1
ATOM 571 C C . GLU A 1 80 ? 11.188 7.082 19.25 1 98.56 80 GLU A C 1
ATOM 573 O O . GLU A 1 80 ? 12.156 7.711 18.844 1 98.56 80 GLU A O 1
ATOM 578 N N . ALA A 1 81 ? 9.961 7.355 18.953 1 98.88 81 ALA A N 1
ATOM 579 C CA . ALA A 1 81 ? 9.602 8.578 18.234 1 98.88 81 ALA A CA 1
ATOM 580 C C . ALA A 1 81 ? 8.75 9.492 19.109 1 98.88 81 ALA A C 1
ATOM 582 O O . ALA A 1 81 ? 7.762 9.062 19.703 1 98.88 81 ALA A O 1
ATOM 583 N N . ILE A 1 82 ? 9.117 10.766 19.156 1 98.94 82 ILE A N 1
ATOM 584 C CA . ILE A 1 82 ? 8.328 11.789 19.844 1 98.94 82 ILE A CA 1
ATOM 585 C C . ILE A 1 82 ? 7.312 12.383 18.859 1 98.94 82 ILE A C 1
ATOM 587 O O . ILE A 1 82 ? 7.668 12.805 17.766 1 98.94 82 ILE A O 1
ATOM 591 N N . LEU A 1 83 ? 6.062 12.406 19.25 1 98.88 83 LEU A N 1
ATOM 592 C CA . LEU A 1 83 ? 5.023 12.977 18.391 1 98.88 83 LEU A CA 1
ATOM 593 C C . LEU A 1 83 ? 3.857 13.492 19.234 1 98.88 83 LEU A C 1
ATOM 595 O O . LEU A 1 83 ? 3.773 13.211 20.438 1 98.88 83 LEU A O 1
ATOM 599 N N . GLY A 1 84 ? 3.039 14.281 18.641 1 98.88 84 GLY A N 1
ATOM 600 C CA . GLY A 1 84 ? 1.878 14.805 19.344 1 98.88 84 GLY A CA 1
ATOM 601 C C . GLY A 1 84 ? 0.857 13.734 19.688 1 98.88 84 GLY A C 1
ATOM 602 O O . GLY A 1 84 ? 0.624 12.812 18.906 1 98.88 84 GLY A O 1
ATOM 603 N N . ASP A 1 85 ? 0.128 13.906 20.781 1 98.5 85 ASP A N 1
ATOM 604 C CA . ASP A 1 85 ? -0.833 12.914 21.25 1 98.5 85 ASP A CA 1
ATOM 605 C C . ASP A 1 85 ? -2.109 12.953 20.406 1 98.5 85 ASP A C 1
ATOM 607 O O . ASP A 1 85 ? -2.912 12.016 20.453 1 98.5 85 ASP A O 1
ATOM 611 N N . ASN A 1 86 ? -2.217 14.023 19.656 1 98.06 86 ASN A N 1
ATOM 612 C CA . ASN A 1 86 ? -3.408 14.188 18.828 1 98.06 86 ASN A CA 1
ATOM 613 C C . ASN A 1 86 ? -3.064 14.188 17.344 1 98.06 86 ASN A C 1
ATOM 615 O O . ASN A 1 86 ? -3.844 14.68 16.516 1 98.06 86 ASN A O 1
ATOM 619 N N . SER A 1 87 ? -1.881 13.711 17.031 1 98.44 87 SER A N 1
ATOM 620 C CA . SER A 1 87 ? -1.428 13.688 15.641 1 98.44 87 SER A CA 1
ATOM 621 C C . SER A 1 87 ? -2.025 12.5 14.883 1 98.44 87 SER A C 1
ATOM 623 O O . SER A 1 87 ? -2.428 11.508 15.5 1 98.44 87 SER A O 1
ATOM 625 N N . HIS A 1 88 ? -2.104 12.625 13.602 1 98.5 88 HIS A N 1
ATOM 626 C CA . HIS A 1 88 ? -2.648 11.586 12.734 1 98.5 88 HIS A CA 1
ATOM 627 C C . HIS A 1 88 ? -1.895 10.273 12.906 1 98.5 88 HIS A C 1
ATOM 629 O O . HIS A 1 88 ? -2.51 9.203 12.984 1 98.5 88 HIS A O 1
ATOM 635 N N . ILE A 1 89 ? -0.564 10.289 12.969 1 98.75 89 ILE A N 1
ATOM 636 C CA . ILE A 1 89 ? 0.271 9.094 13.102 1 98.75 89 ILE A CA 1
ATOM 637 C C . ILE A 1 89 ? -0.12 8.336 14.367 1 98.75 89 ILE A C 1
ATOM 639 O O . ILE A 1 89 ? -0.199 7.102 14.352 1 98.75 89 ILE A O 1
ATOM 643 N N . HIS A 1 90 ? -0.387 9.086 15.398 1 98.44 90 HIS A N 1
ATOM 644 C CA . HIS A 1 90 ? -0.646 8.469 16.688 1 98.44 90 HIS A CA 1
ATOM 645 C C . HIS A 1 90 ? -2.086 7.977 16.797 1 98.44 90 HIS A C 1
ATOM 647 O O . HIS A 1 90 ? -2.35 6.938 17.406 1 98.44 90 HIS A O 1
ATOM 653 N N . VAL A 1 91 ? -3.029 8.711 16.172 1 97.44 91 VAL A N 1
ATOM 654 C CA . VAL A 1 91 ? -4.441 8.492 16.469 1 97.44 91 VAL A CA 1
ATOM 655 C C . VAL A 1 91 ? -5.074 7.652 15.352 1 97.44 91 VAL A C 1
ATOM 657 O O . VAL A 1 91 ? -5.844 6.727 15.625 1 97.44 91 VAL A O 1
ATOM 660 N N . TYR A 1 92 ? -4.73 7.902 14.086 1 96.75 92 TYR A N 1
ATOM 661 C CA . TYR A 1 92 ? -5.605 7.445 13.008 1 96.75 92 TYR A CA 1
ATOM 662 C C . TYR A 1 92 ? -4.898 6.426 12.125 1 96.75 92 TYR A C 1
ATOM 664 O O . TYR A 1 92 ? -5.359 6.121 11.023 1 96.75 92 TYR A O 1
ATOM 672 N N . GLU A 1 93 ? -3.775 5.91 12.508 1 97.88 93 GLU A N 1
ATOM 673 C CA . GLU A 1 93 ? -3.045 4.973 11.656 1 97.88 93 GLU A CA 1
ATOM 674 C C . GLU A 1 93 ? -2.92 3.607 12.32 1 97.88 93 GLU A C 1
ATOM 676 O O . GLU A 1 93 ? -1.955 2.879 12.078 1 97.88 93 GLU A O 1
ATOM 681 N N . ASN A 1 94 ? -3.805 3.314 13.219 1 96.75 94 ASN A N 1
ATOM 682 C CA . ASN A 1 94 ? -3.969 2.021 13.867 1 96.75 94 ASN A CA 1
ATOM 683 C C . ASN A 1 94 ? -2.709 1.609 14.625 1 96.75 94 ASN A C 1
ATOM 685 O O . ASN A 1 94 ? -2.354 0.43 14.656 1 96.75 94 ASN A O 1
ATOM 689 N N . GLY A 1 95 ? -2.018 2.633 15.164 1 97.19 95 GLY A N 1
ATOM 690 C CA . GLY A 1 95 ? -0.819 2.35 15.938 1 97.19 95 GLY A CA 1
ATOM 691 C C . GLY A 1 95 ? 0.263 1.658 15.133 1 97.19 95 GLY A C 1
ATOM 692 O O . GLY A 1 95 ? 1.086 0.926 15.688 1 97.19 95 GLY A O 1
ATOM 693 N N . GLY A 1 96 ? 0.302 1.821 13.867 1 97.69 96 GLY A N 1
ATOM 694 C CA . GLY A 1 96 ? 1.156 1.075 12.961 1 97.69 96 GLY A CA 1
ATOM 695 C C . GLY A 1 96 ? 2.631 1.196 13.289 1 97.69 96 GLY A C 1
ATOM 696 O O . GLY A 1 96 ? 3.387 0.232 13.156 1 97.69 96 GLY A O 1
ATOM 697 N N . ILE A 1 97 ? 3.064 2.375 13.742 1 98.19 97 ILE A N 1
ATOM 698 C CA . ILE A 1 97 ? 4.492 2.555 13.992 1 98.19 97 ILE A CA 1
ATOM 699 C C . ILE A 1 97 ? 4.949 1.604 15.094 1 98.19 97 ILE A C 1
ATOM 701 O O . ILE A 1 97 ? 6.094 1.151 15.094 1 98.19 97 ILE A O 1
ATOM 705 N N . SER A 1 98 ? 4.051 1.237 15.977 1 97.44 98 SER A N 1
ATOM 706 C CA . SER A 1 98 ? 4.375 0.298 17.047 1 97.44 98 SER A CA 1
ATOM 707 C C . SER A 1 98 ? 4.062 -1.137 16.641 1 97.44 98 SER A C 1
ATOM 709 O O . SER A 1 98 ? 4.93 -2.012 16.719 1 97.44 98 SER A O 1
ATOM 711 N N . THR A 1 99 ? 2.889 -1.425 16.141 1 95.81 99 THR A N 1
ATOM 712 C CA . THR A 1 99 ? 2.406 -2.785 15.938 1 95.81 99 THR A CA 1
ATOM 713 C C . THR A 1 99 ? 3.072 -3.414 14.711 1 95.81 99 THR A C 1
ATOM 715 O O . THR A 1 99 ? 3.277 -4.629 14.664 1 95.81 99 THR A O 1
ATOM 718 N N . ILE A 1 100 ? 3.465 -2.562 13.766 1 96.75 100 ILE A N 1
ATOM 719 C CA . ILE A 1 100 ? 4.156 -3.014 12.562 1 96.75 100 ILE A CA 1
ATOM 720 C C . ILE A 1 100 ? 5.645 -2.707 12.68 1 96.75 100 ILE A C 1
ATOM 722 O O . ILE A 1 100 ? 6.484 -3.553 12.359 1 96.75 100 ILE A O 1
ATOM 726 N N . GLY A 1 101 ? 5.977 -1.559 13.227 1 96.44 101 GLY A N 1
ATOM 727 C CA . GLY A 1 101 ? 7.344 -1.074 13.141 1 96.44 101 GLY A CA 1
ATOM 728 C C . GLY A 1 101 ? 8.148 -1.351 14.398 1 96.44 101 GLY A C 1
ATOM 729 O O . GLY A 1 101 ? 9.383 -1.274 14.383 1 96.44 101 GLY A O 1
ATOM 730 N N . GLY A 1 102 ? 7.438 -1.646 15.555 1 96.38 102 GLY A N 1
ATOM 731 C CA . GLY A 1 102 ? 8.148 -1.854 16.797 1 96.38 102 GLY A CA 1
ATOM 732 C C . GLY A 1 102 ? 8.727 -0.576 17.391 1 96.38 102 GLY A C 1
ATOM 733 O O . GLY A 1 102 ? 9.672 -0.615 18.172 1 96.38 102 GLY A O 1
ATOM 734 N N . VAL A 1 103 ? 8.227 0.577 16.969 1 98.31 103 VAL A N 1
ATOM 735 C CA . VAL A 1 103 ? 8.719 1.866 17.438 1 98.31 103 VAL A CA 1
ATOM 736 C C . VAL A 1 103 ? 7.871 2.342 18.609 1 98.31 103 VAL A C 1
ATOM 738 O O . VAL A 1 103 ? 6.641 2.359 18.531 1 98.31 103 VAL A O 1
ATOM 741 N N . HIS A 1 104 ? 8.492 2.713 19.688 1 98.25 104 HIS A N 1
ATOM 742 C CA . HIS A 1 104 ? 7.801 3.205 20.875 1 98.25 104 HIS A CA 1
ATOM 743 C C . HIS A 1 104 ? 7.363 4.656 20.688 1 98.25 104 HIS A C 1
ATOM 745 O O . HIS A 1 104 ? 8.195 5.535 20.469 1 98.25 104 HIS A O 1
ATOM 751 N N . PRO A 1 105 ? 6.078 4.957 20.766 1 98.56 105 PRO A N 1
ATOM 752 C CA . PRO A 1 105 ? 5.621 6.348 20.688 1 98.56 105 PRO A CA 1
ATOM 753 C C . PRO A 1 105 ? 5.738 7.082 22.016 1 98.56 105 PRO A C 1
ATOM 755 O O . PRO A 1 105 ? 5.242 6.598 23.031 1 98.56 105 PRO A O 1
ATOM 758 N N . ARG A 1 106 ? 6.398 8.117 22.031 1 98.69 106 ARG A N 1
ATOM 759 C CA . ARG A 1 106 ? 6.449 9.008 23.172 1 98.69 106 ARG A CA 1
ATOM 760 C C . ARG A 1 106 ? 5.676 10.297 22.906 1 98.69 106 ARG A C 1
ATOM 762 O O . ARG A 1 106 ? 6.207 11.234 22.312 1 98.69 106 ARG A O 1
ATOM 769 N N . THR A 1 107 ? 4.512 10.422 23.469 1 98.69 107 THR A N 1
ATOM 770 C CA . THR A 1 107 ? 3.611 11.508 23.094 1 98.69 107 THR A CA 1
ATOM 771 C C . THR A 1 107 ? 3.887 12.758 23.938 1 98.69 107 THR A C 1
ATOM 773 O O . THR A 1 107 ? 4.305 12.648 25.094 1 98.69 107 THR A O 1
ATOM 776 N N . VAL A 1 108 ? 3.785 13.828 23.281 1 98.81 108 VAL A N 1
ATOM 777 C CA . VAL A 1 108 ? 3.703 15.148 23.906 1 98.81 108 VAL A CA 1
ATOM 778 C C . VAL A 1 108 ? 2.342 15.773 23.594 1 98.81 108 VAL A C 1
ATOM 780 O O . VAL A 1 108 ? 1.823 15.648 22.484 1 98.81 108 VAL A O 1
ATOM 783 N N . LYS A 1 109 ? 1.765 16.406 24.594 1 98.5 109 LYS A N 1
ATOM 784 C CA . LYS A 1 109 ? 0.44 17 24.422 1 98.5 109 LYS A CA 1
ATOM 785 C C . LYS A 1 109 ? 0.457 18.062 23.328 1 98.5 109 LYS A C 1
ATOM 787 O O . LYS A 1 109 ? 1.317 18.953 23.328 1 98.5 109 LYS A O 1
ATOM 792 N N . ASN A 1 110 ? -0.469 17.984 22.344 1 98.56 110 ASN A N 1
ATOM 793 C CA . ASN A 1 110 ? -0.639 19.047 21.359 1 98.56 110 ASN A CA 1
ATOM 794 C C . ASN A 1 110 ? -1.344 20.266 21.953 1 98.56 110 ASN A C 1
ATOM 796 O O . ASN A 1 110 ? -2.311 20.125 22.703 1 98.56 110 ASN A O 1
ATOM 800 N N . ASN A 1 111 ? -0.818 21.422 21.672 1 98.31 111 ASN A N 1
ATOM 801 C CA . ASN A 1 111 ? -1.523 22.672 21.969 1 98.31 111 ASN A CA 1
ATOM 802 C C . ASN A 1 111 ? -2.723 22.859 21.047 1 98.31 111 ASN A C 1
ATOM 804 O O . ASN A 1 111 ? -2.836 22.203 20.016 1 98.31 111 ASN A O 1
ATOM 808 N N . PRO A 1 112 ? -3.646 23.781 21.344 1 95.94 112 PRO A N 1
ATOM 809 C CA . PRO A 1 112 ? -4.82 24.031 20.5 1 95.94 112 PRO A CA 1
ATOM 810 C C . PRO A 1 112 ? -4.449 24.469 19.078 1 95.94 112 PRO A C 1
ATOM 812 O O . PRO A 1 112 ? -5.246 24.312 18.156 1 95.94 112 PRO A O 1
ATOM 815 N N . ASP A 1 113 ? -3.242 24.953 18.938 1 96.88 113 ASP A N 1
ATOM 816 C CA . ASP A 1 113 ? -2.836 25.422 17.625 1 96.88 113 ASP A CA 1
ATOM 817 C C . ASP A 1 113 ? -2.064 24.344 16.859 1 96.88 113 ASP A C 1
ATOM 819 O O . ASP A 1 113 ? -1.465 24.625 15.82 1 96.88 113 ASP A O 1
ATOM 823 N N . GLY A 1 114 ? -1.992 23.172 17.422 1 97.75 114 GLY A N 1
ATOM 824 C CA . GLY A 1 114 ? -1.368 22.047 16.734 1 97.75 114 GLY A CA 1
ATOM 825 C C . GLY A 1 114 ? 0.088 21.859 17.125 1 97.75 114 GLY A C 1
ATOM 826 O O . GLY A 1 114 ? 0.673 20.797 16.844 1 97.75 114 GLY A O 1
ATOM 827 N N . THR A 1 115 ? 0.747 22.875 17.766 1 98.69 115 THR A N 1
ATOM 828 C CA . THR A 1 115 ? 2.146 22.766 18.172 1 98.69 115 THR A CA 1
ATOM 829 C C . THR A 1 115 ? 2.287 21.891 19.406 1 98.69 115 THR A C 1
ATOM 831 O O . THR A 1 115 ? 1.29 21.547 20.047 1 98.69 115 THR A O 1
ATOM 834 N N . MET A 1 116 ? 3.475 21.422 19.609 1 98.81 116 MET A N 1
ATOM 835 C CA . MET A 1 116 ? 3.934 20.906 20.906 1 98.81 116 MET A CA 1
ATOM 836 C C . MET A 1 116 ? 4.859 21.891 21.594 1 98.81 116 MET A C 1
ATOM 838 O O . MET A 1 116 ? 5.648 22.578 20.938 1 98.81 116 MET A O 1
ATOM 842 N N . ASP A 1 117 ? 4.691 21.984 22.922 1 98.75 117 ASP A N 1
ATOM 843 C CA . ASP A 1 117 ? 5.602 22.859 23.656 1 98.75 117 ASP A CA 1
ATOM 844 C C . ASP A 1 117 ? 7.051 22.422 23.469 1 98.75 117 ASP A C 1
ATOM 846 O O . ASP A 1 117 ? 7.383 21.25 23.656 1 98.75 117 ASP A O 1
ATOM 850 N N . ILE A 1 118 ? 7.875 23.422 23.156 1 98.44 118 ILE A N 1
ATOM 851 C CA . ILE A 1 118 ? 9.273 23.141 22.859 1 98.44 118 ILE A CA 1
ATOM 852 C C . ILE A 1 118 ? 9.961 22.516 24.062 1 98.44 118 ILE A C 1
ATOM 854 O O . ILE A 1 118 ? 10.703 21.547 23.922 1 98.44 118 ILE A O 1
ATOM 858 N N . ASP A 1 119 ? 9.734 23.031 25.219 1 98.44 119 ASP A N 1
ATOM 859 C CA . ASP A 1 119 ? 10.352 22.516 26.438 1 98.44 119 ASP A CA 1
ATOM 860 C C . ASP A 1 119 ? 9.922 21.078 26.703 1 98.44 119 ASP A C 1
ATOM 862 O O . ASP A 1 119 ? 10.711 20.281 27.203 1 98.44 119 ASP A O 1
ATOM 866 N N . LYS A 1 120 ? 8.695 20.781 26.375 1 98.75 120 LYS A N 1
ATOM 867 C CA . LYS A 1 120 ? 8.188 19.438 26.594 1 98.75 120 LYS A CA 1
ATOM 868 C C . LYS A 1 120 ? 8.789 18.453 25.594 1 98.75 120 LYS A C 1
ATOM 870 O O . LYS A 1 120 ? 9.008 17.281 25.906 1 98.75 120 LYS A O 1
ATOM 875 N N . ILE A 1 121 ? 9.047 18.922 24.359 1 98.81 121 ILE A N 1
ATOM 876 C CA . ILE A 1 121 ? 9.758 18.109 23.391 1 98.81 121 ILE A CA 1
ATOM 877 C C . ILE A 1 121 ? 11.148 17.766 23.938 1 98.81 121 ILE A C 1
ATOM 879 O O . ILE A 1 121 ? 11.547 16.594 23.922 1 98.81 121 ILE A O 1
ATOM 883 N N . VAL A 1 122 ? 11.875 18.781 24.406 1 98.62 122 VAL A N 1
ATOM 884 C CA . VAL A 1 122 ? 13.227 18.578 24.906 1 98.62 122 VAL A CA 1
ATOM 885 C C . VAL A 1 122 ? 13.195 17.625 26.094 1 98.62 122 VAL A C 1
ATOM 887 O O . VAL A 1 122 ? 14.031 16.719 26.203 1 98.62 122 VAL A O 1
ATOM 890 N N . ALA A 1 123 ? 12.219 17.781 26.969 1 98.31 123 ALA A N 1
ATOM 891 C CA . ALA A 1 123 ? 12.094 16.953 28.156 1 98.31 123 ALA A CA 1
ATOM 892 C C . ALA A 1 123 ? 11.781 15.508 27.797 1 98.31 123 ALA A C 1
ATOM 894 O O . ALA A 1 123 ? 12.078 14.586 28.547 1 98.31 123 ALA A O 1
ATOM 895 N N . ALA A 1 124 ? 11.18 15.32 26.641 1 98.5 124 ALA A N 1
ATOM 896 C CA . ALA A 1 124 ? 10.789 13.977 26.203 1 98.5 124 ALA A CA 1
ATOM 897 C C . ALA A 1 124 ? 11.969 13.219 25.625 1 98.5 124 ALA A C 1
ATOM 899 O O . ALA A 1 124 ? 11.914 11.992 25.469 1 98.5 124 ALA A O 1
ATOM 900 N N . ILE A 1 125 ? 13.023 13.883 25.25 1 98.44 125 ILE A N 1
ATOM 901 C CA . ILE A 1 125 ? 14.203 13.219 24.703 1 98.44 125 ILE A CA 1
ATOM 902 C C . ILE A 1 125 ? 14.914 12.438 25.797 1 98.44 125 ILE A C 1
ATOM 904 O O . ILE A 1 125 ? 15.258 12.992 26.844 1 98.44 125 ILE A O 1
ATOM 908 N N . ARG A 1 126 ? 15.133 11.203 25.531 1 96.56 126 ARG A N 1
ATOM 909 C CA . ARG A 1 126 ? 15.734 10.32 26.531 1 96.56 126 ARG A CA 1
ATOM 910 C C . ARG A 1 126 ? 17.25 10.523 26.594 1 96.56 126 ARG A C 1
ATOM 912 O O . ARG A 1 126 ? 17.891 10.719 25.547 1 96.56 126 ARG A O 1
ATOM 919 N N . HIS A 1 127 ? 17.781 10.461 27.75 1 93.5 127 HIS A N 1
ATOM 920 C CA . HIS A 1 127 ? 19.219 10.242 27.906 1 93.5 127 HIS A CA 1
ATOM 921 C C . HIS A 1 127 ? 19.562 8.758 27.875 1 93.5 127 HIS A C 1
ATOM 923 O O . HIS A 1 127 ? 18.719 7.922 28.234 1 93.5 127 HIS A O 1
ATOM 929 N N . PRO A 1 128 ? 20.734 8.461 27.391 1 91.44 128 PRO A N 1
ATOM 930 C CA . PRO A 1 128 ? 21.094 7.043 27.359 1 91.44 128 PRO A CA 1
ATOM 931 C C . PRO A 1 128 ? 21.016 6.391 28.734 1 91.44 128 PRO A C 1
ATOM 933 O O . PRO A 1 128 ? 21.547 6.926 29.703 1 91.44 128 PRO A O 1
ATOM 936 N N . ASP A 1 129 ? 20.234 5.383 28.859 1 91.12 129 ASP A N 1
ATOM 937 C CA . ASP A 1 129 ? 20.031 4.609 30.078 1 91.12 129 ASP A CA 1
ATOM 938 C C . ASP A 1 129 ? 19.453 3.229 29.766 1 91.12 129 ASP A C 1
ATOM 940 O O . ASP A 1 129 ? 18.672 3.076 28.828 1 91.12 129 ASP A O 1
ATOM 944 N N . LEU A 1 130 ? 19.859 2.281 30.516 1 92.19 130 LEU A N 1
ATOM 945 C CA . LEU A 1 130 ? 19.469 0.89 30.312 1 92.19 130 LEU A CA 1
ATOM 946 C C . LEU A 1 130 ? 17.953 0.74 30.344 1 92.19 130 LEU A C 1
ATOM 948 O O . LEU A 1 130 ? 17.391 -0.161 29.719 1 92.19 130 LEU A O 1
ATOM 952 N N . HIS A 1 131 ? 17.219 1.604 31.031 1 94.19 131 HIS A N 1
ATOM 953 C CA . HIS A 1 131 ? 15.797 1.463 31.297 1 94.19 131 HIS A CA 1
ATOM 954 C C . HIS A 1 131 ? 14.961 2.082 30.188 1 94.19 131 HIS A C 1
ATOM 956 O O . HIS A 1 131 ? 13.766 1.811 30.078 1 94.19 131 HIS A O 1
ATOM 962 N N . TYR A 1 132 ? 15.586 2.945 29.281 1 95.25 132 TYR A N 1
ATOM 963 C CA . TYR A 1 132 ? 14.805 3.74 28.344 1 95.25 132 TYR A CA 1
ATOM 964 C C . TYR A 1 132 ? 15.023 3.271 26.906 1 95.25 132 TYR A C 1
ATOM 966 O O . TYR A 1 132 ? 16.125 2.83 26.562 1 95.25 132 TYR A O 1
ATOM 974 N N . PRO A 1 133 ? 13.961 3.375 26.062 1 97.06 133 PRO A N 1
ATOM 975 C CA . PRO A 1 133 ? 14.242 3.297 24.625 1 97.06 133 PRO A CA 1
ATOM 976 C C . PRO A 1 133 ? 15.102 4.461 24.141 1 97.06 133 PRO A C 1
ATOM 978 O O . PRO A 1 133 ? 15.32 5.426 24.875 1 97.06 133 PRO A O 1
ATOM 981 N N . THR A 1 134 ? 15.617 4.301 22.953 1 97.69 134 THR A N 1
ATOM 982 C CA . THR A 1 134 ? 16.453 5.348 22.375 1 97.69 134 THR A CA 1
ATOM 983 C C . THR A 1 134 ? 15.617 6.27 21.484 1 97.69 134 THR A C 1
ATOM 985 O O . THR A 1 134 ? 15.047 5.832 20.484 1 97.69 134 THR A O 1
ATOM 988 N N . THR A 1 135 ? 15.508 7.547 21.859 1 98.44 135 THR A N 1
ATOM 989 C CA . THR A 1 135 ? 14.828 8.531 21.016 1 98.44 135 THR A CA 1
ATOM 990 C C . THR A 1 135 ? 15.578 8.742 19.703 1 98.44 135 THR A C 1
ATOM 992 O O . THR A 1 135 ? 16.781 9 19.719 1 98.44 135 THR A O 1
ATOM 995 N N . ARG A 1 136 ? 14.836 8.648 18.594 1 98.62 136 ARG A N 1
ATOM 996 C CA . ARG A 1 136 ? 15.508 8.758 17.297 1 98.62 136 ARG A CA 1
ATOM 997 C C . ARG A 1 136 ? 14.828 9.789 16.406 1 98.62 136 ARG A C 1
ATOM 999 O O . ARG A 1 136 ? 15.453 10.344 15.508 1 98.62 136 ARG A O 1
ATOM 1006 N N . LEU A 1 137 ? 13.594 10.094 16.734 1 98.94 137 LEU A N 1
ATOM 1007 C CA . LEU A 1 137 ? 12.781 10.812 15.766 1 98.94 137 LEU A CA 1
ATOM 1008 C C . LEU A 1 137 ? 11.789 11.734 16.469 1 98.94 137 LEU A C 1
ATOM 1010 O O . LEU A 1 137 ? 11.242 11.383 17.516 1 98.94 137 LEU A O 1
ATOM 1014 N N . ILE A 1 138 ? 11.586 12.938 15.922 1 98.94 138 ILE A N 1
ATOM 1015 C CA . ILE A 1 138 ? 10.469 13.812 16.25 1 98.94 138 ILE A CA 1
ATOM 1016 C C . ILE A 1 138 ? 9.547 13.938 15.031 1 98.94 138 ILE A C 1
ATOM 1018 O O . ILE A 1 138 ? 10.016 14.141 13.914 1 98.94 138 ILE A O 1
ATOM 1022 N N . CYS A 1 139 ? 8.25 13.781 15.227 1 98.94 139 CYS A N 1
ATOM 1023 C CA . CYS A 1 139 ? 7.27 13.945 14.164 1 98.94 139 CYS A CA 1
ATOM 1024 C C . CYS A 1 139 ? 6.383 15.156 14.43 1 98.94 139 CYS A C 1
ATOM 1026 O O . CYS A 1 139 ? 5.879 15.336 15.539 1 98.94 139 CYS A O 1
ATOM 1028 N N . LEU A 1 140 ? 6.227 15.961 13.406 1 98.94 140 LEU A N 1
ATOM 1029 C CA . LEU A 1 140 ? 5.262 17.047 13.398 1 98.94 140 LEU A CA 1
ATOM 1030 C C . LEU A 1 140 ? 4.176 16.812 12.352 1 98.94 140 LEU A C 1
ATOM 1032 O O . LEU A 1 140 ? 4.352 15.984 11.453 1 98.94 140 LEU A O 1
ATOM 1036 N N . GLU A 1 141 ? 3.068 17.422 12.516 1 98.94 141 GLU A N 1
ATOM 1037 C CA . GLU A 1 141 ? 1.971 17.391 11.555 1 98.94 141 GLU A CA 1
ATOM 1038 C C . GLU A 1 141 ? 1.578 18.812 11.125 1 98.94 141 GLU A C 1
ATOM 1040 O O . GLU A 1 141 ? 1.258 19.656 11.961 1 98.94 141 GLU A O 1
ATOM 1045 N N . ASN A 1 142 ? 1.598 19.109 9.805 1 98.81 142 ASN A N 1
ATOM 1046 C CA . ASN A 1 142 ? 1.343 20.438 9.273 1 98.81 142 ASN A CA 1
ATOM 1047 C C . ASN A 1 142 ? 0.619 20.375 7.93 1 98.81 142 ASN A C 1
ATOM 1049 O O . ASN A 1 142 ? 1.194 19.953 6.926 1 98.81 142 ASN A O 1
ATOM 1053 N N . THR A 1 143 ? -0.601 20.891 7.832 1 98.5 143 THR A N 1
ATOM 1054 C CA . THR A 1 143 ? -1.399 21.453 8.914 1 98.5 143 THR A CA 1
ATOM 1055 C C . THR A 1 143 ? -1.814 20.375 9.906 1 98.5 143 THR A C 1
ATOM 1057 O O . THR A 1 143 ? -1.771 19.188 9.586 1 98.5 143 THR A O 1
ATOM 1060 N N . HIS A 1 144 ? -2.141 20.797 11.055 1 98.44 144 HIS A N 1
ATOM 1061 C CA . HIS A 1 144 ? -2.576 19.859 12.078 1 98.44 144 HIS A CA 1
ATOM 1062 C C . HIS A 1 144 ? -4.078 19.609 11.992 1 98.44 144 HIS A C 1
ATOM 1064 O O . HIS A 1 144 ? -4.879 20.469 12.352 1 98.44 144 HIS A O 1
ATOM 1070 N N . GLY A 1 145 ? -4.457 18.375 11.57 1 96.31 145 GLY A N 1
ATOM 1071 C CA . GLY A 1 145 ? -5.82 18.047 11.195 1 96.31 145 GLY A CA 1
ATOM 1072 C C . GLY A 1 145 ? -6.805 18.156 12.344 1 96.31 145 GLY A C 1
ATOM 1073 O O . GLY A 1 145 ? -7.797 18.875 12.25 1 96.31 145 GLY A O 1
ATOM 1074 N N . ASN A 1 146 ? -6.5 17.625 13.445 1 95.56 146 ASN A N 1
ATOM 1075 C CA . ASN A 1 146 ? -7.445 17.469 14.547 1 95.56 146 ASN A CA 1
ATOM 1076 C C . ASN A 1 146 ? -7.668 18.797 15.273 1 95.56 146 ASN A C 1
ATOM 1078 O O . ASN A 1 146 ? -8.602 18.922 16.062 1 95.56 146 ASN A O 1
ATOM 1082 N N . THR A 1 147 ? -6.836 19.766 15.008 1 95.62 147 THR A N 1
ATOM 1083 C CA . THR A 1 147 ? -7.051 21.078 15.602 1 95.62 147 THR A CA 1
ATOM 1084 C C . THR A 1 147 ? -7.766 22.016 14.617 1 95.62 147 THR A C 1
ATOM 1086 O O . THR A 1 147 ? -7.852 23.219 14.852 1 95.62 147 THR A O 1
ATOM 1089 N N . GLY A 1 148 ? -8.227 21.469 13.539 1 95.06 148 GLY A N 1
ATOM 1090 C CA . GLY A 1 148 ? -8.969 22.25 12.562 1 95.06 148 GLY A CA 1
ATOM 1091 C C . GLY A 1 148 ? -8.117 22.719 11.406 1 95.06 148 GLY A C 1
ATOM 1092 O O . GLY A 1 148 ? -8.383 23.781 10.828 1 95.06 148 GLY A O 1
ATOM 1093 N N . GLY A 1 149 ? -7.066 22 11.125 1 97.5 149 GLY A N 1
ATOM 1094 C CA . GLY A 1 149 ? -6.215 22.359 10 1 97.5 149 GLY A CA 1
ATOM 1095 C C . GLY A 1 149 ? -5.359 23.578 10.273 1 97.5 149 GLY A C 1
ATOM 1096 O O . GLY A 1 149 ? -5.188 24.422 9.391 1 97.5 149 GLY A O 1
ATOM 1097 N N . LYS A 1 150 ? -4.824 23.688 11.453 1 97.75 150 LYS A N 1
ATOM 1098 C CA . LYS A 1 150 ? -3.992 24.828 11.836 1 97.75 150 LYS A CA 1
ATOM 1099 C C . LYS A 1 150 ? -2.574 24.672 11.289 1 97.75 150 LYS A C 1
ATOM 1101 O O . LYS A 1 150 ? -2.041 23.562 11.234 1 97.75 150 LYS A O 1
ATOM 1106 N N . CYS A 1 151 ? -1.997 25.797 10.938 1 98.56 151 CYS A N 1
ATOM 1107 C CA . CYS A 1 151 ? -0.668 25.812 10.336 1 98.56 151 CYS A CA 1
ATOM 1108 C C . CYS A 1 151 ? 0.412 25.922 11.406 1 98.56 151 CYS A C 1
ATOM 1110 O O . CYS A 1 151 ? 0.25 26.672 12.375 1 98.56 151 CYS A O 1
ATOM 1112 N N . LEU A 1 152 ? 1.439 25.141 11.289 1 98.75 152 LEU A N 1
ATOM 1113 C CA . LEU A 1 152 ? 2.66 25.375 12.055 1 98.75 152 LEU A CA 1
ATOM 1114 C C . LEU A 1 152 ? 3.57 26.375 11.336 1 98.75 152 LEU A C 1
ATOM 1116 O O . LEU A 1 152 ? 3.822 26.234 10.141 1 98.75 152 LEU A O 1
ATOM 1120 N N . SER A 1 153 ? 4.074 27.359 12.039 1 98.38 153 SER A N 1
ATOM 1121 C CA . SER A 1 153 ? 4.879 28.422 11.43 1 98.38 153 SER A CA 1
ATOM 1122 C C . SER A 1 153 ? 6.273 27.922 11.07 1 98.38 153 SER A C 1
ATOM 1124 O O . SER A 1 153 ? 6.711 26.875 11.57 1 98.38 153 SER A O 1
ATOM 1126 N N . VAL A 1 154 ? 6.922 28.641 10.211 1 98.31 154 VAL A N 1
ATOM 1127 C CA . VAL A 1 154 ? 8.297 28.359 9.82 1 98.31 154 VAL A CA 1
ATOM 1128 C C . VAL A 1 154 ? 9.211 28.422 11.047 1 98.31 154 VAL A C 1
ATOM 1130 O O . VAL A 1 154 ? 10.078 27.562 11.234 1 98.31 154 VAL A O 1
ATOM 1133 N N . GLU A 1 155 ? 9.016 29.453 11.883 1 98.38 155 GLU A N 1
ATOM 1134 C CA . GLU A 1 155 ? 9.844 29.656 13.062 1 98.38 155 GLU A CA 1
ATOM 1135 C C . GLU A 1 155 ? 9.734 28.484 14.031 1 98.38 155 GLU A C 1
ATOM 1137 O O . GLU A 1 155 ? 10.742 28.016 14.562 1 98.38 155 GLU A O 1
ATOM 1142 N N . TYR A 1 156 ? 8.531 28.031 14.211 1 98.75 156 TYR A N 1
ATOM 1143 C CA . TYR A 1 156 ? 8.305 26.891 15.086 1 98.75 156 TYR A CA 1
ATOM 1144 C C . TYR A 1 156 ? 9 25.641 14.555 1 98.75 156 TYR A C 1
ATOM 1146 O O . TYR A 1 156 ? 9.711 24.953 15.289 1 98.75 156 TYR A O 1
ATOM 1154 N N . THR A 1 157 ? 8.828 25.328 13.25 1 98.75 157 THR A N 1
ATOM 1155 C CA . THR A 1 157 ? 9.422 24.141 12.633 1 98.75 157 THR A CA 1
ATOM 1156 C C . THR A 1 157 ? 10.945 24.219 12.664 1 98.75 157 THR A C 1
ATOM 1158 O O . THR A 1 157 ? 11.617 23.219 12.906 1 98.75 157 THR A O 1
ATOM 1161 N N . ASP A 1 158 ? 11.477 25.422 12.438 1 98.69 158 ASP A N 1
ATOM 1162 C CA . ASP A 1 158 ? 12.93 25.609 12.492 1 98.69 158 ASP A CA 1
ATOM 1163 C C . ASP A 1 158 ? 13.461 25.328 13.898 1 98.69 158 ASP A C 1
ATOM 1165 O O . ASP A 1 158 ? 14.516 24.703 14.047 1 98.69 158 ASP A O 1
ATOM 1169 N N . LYS A 1 159 ? 12.75 25.812 14.867 1 98.81 159 LYS A N 1
ATOM 1170 C CA . LYS A 1 159 ? 13.172 25.594 16.25 1 98.81 159 LYS A CA 1
ATOM 1171 C C . LYS A 1 159 ? 13.195 24.094 16.578 1 98.81 159 LYS A C 1
ATOM 1173 O O . LYS A 1 159 ? 14.141 23.609 17.203 1 98.81 159 LYS A O 1
ATOM 1178 N N . VAL A 1 160 ? 12.156 23.359 16.188 1 98.88 160 VAL A N 1
ATOM 1179 C CA . VAL A 1 160 ? 12.117 21.922 16.438 1 98.88 160 VAL A CA 1
ATOM 1180 C C . VAL A 1 160 ? 13.242 21.234 15.664 1 98.88 160 VAL A C 1
ATOM 1182 O O . VAL A 1 160 ? 13.867 20.297 16.172 1 98.88 160 VAL A O 1
ATOM 1185 N N . GLY A 1 161 ? 13.469 21.672 14.422 1 98.81 161 GLY A N 1
ATOM 1186 C CA . GLY A 1 161 ? 14.578 21.141 13.633 1 98.81 161 GLY A CA 1
ATOM 1187 C C . GLY A 1 161 ? 15.922 21.328 14.305 1 98.81 161 GLY A C 1
ATOM 1188 O O . GLY A 1 161 ? 16.766 20.422 14.289 1 98.81 161 GLY A O 1
ATOM 1189 N N . GLU A 1 162 ? 16.172 22.5 14.883 1 98.69 162 GLU A N 1
ATOM 1190 C CA . GLU A 1 162 ? 17.406 22.766 15.609 1 98.69 162 GLU A CA 1
ATOM 1191 C C . GLU A 1 162 ? 17.562 21.828 16.812 1 98.69 162 GLU A C 1
ATOM 1193 O O . GLU A 1 162 ? 18.656 21.344 17.078 1 98.69 162 GLU A O 1
ATOM 1198 N N . ILE A 1 163 ? 16.5 21.672 17.5 1 98.69 163 ILE A N 1
ATOM 1199 C CA . ILE A 1 163 ? 16.5 20.766 18.641 1 98.69 163 ILE A CA 1
ATOM 1200 C C . ILE A 1 163 ? 16.844 19.344 18.172 1 98.69 163 ILE A C 1
ATOM 1202 O O . ILE A 1 163 ? 17.672 18.672 18.781 1 98.69 163 ILE A O 1
ATOM 1206 N N . ALA A 1 164 ? 16.141 18.859 17.094 1 98.75 164 ALA A N 1
ATOM 1207 C CA . ALA A 1 164 ? 16.438 17.531 16.562 1 98.75 164 ALA A CA 1
ATOM 1208 C C . ALA A 1 164 ? 17.906 17.391 16.203 1 98.75 164 ALA A C 1
ATOM 1210 O O . ALA A 1 164 ? 18.562 16.438 16.625 1 98.75 164 ALA A O 1
ATOM 1211 N N . LYS A 1 165 ? 18.469 18.344 15.547 1 98.31 165 LYS A N 1
ATOM 1212 C CA . LYS A 1 165 ? 19.875 18.328 15.125 1 98.31 165 LYS A CA 1
ATOM 1213 C C . LYS A 1 165 ? 20.812 18.328 16.328 1 98.31 165 LYS A C 1
ATOM 1215 O O . LYS A 1 165 ? 21.781 17.562 16.359 1 98.31 165 LYS A O 1
ATOM 1220 N N . SER A 1 166 ? 20.562 19.203 17.281 1 98.12 166 SER A N 1
ATOM 1221 C CA . SER A 1 166 ? 21.438 19.344 18.438 1 98.12 166 SER A CA 1
ATOM 1222 C C . SER A 1 166 ? 21.469 18.094 19.281 1 98.12 166 SER A C 1
ATOM 1224 O O . SER A 1 166 ? 22.438 17.828 20 1 98.12 166 SER A O 1
ATOM 1226 N N . HIS A 1 167 ? 20.422 17.25 19.156 1 98 167 HIS A N 1
ATOM 1227 C CA . HIS A 1 167 ? 20.344 16.047 19.969 1 98 167 HIS A CA 1
ATOM 1228 C C . HIS A 1 167 ? 20.594 14.805 19.109 1 98 167 HIS A C 1
ATOM 1230 O O . HIS A 1 167 ? 20.391 13.672 19.562 1 98 167 HIS A O 1
ATOM 1236 N N . GLY A 1 168 ? 20.906 15.016 17.812 1 97.69 168 GLY A N 1
ATOM 1237 C CA . GLY A 1 168 ? 21.219 13.906 16.922 1 97.69 168 GLY A CA 1
ATOM 1238 C C . GLY A 1 168 ? 19.984 13.133 16.484 1 97.69 168 GLY A C 1
ATOM 1239 O O . GLY A 1 168 ? 20.078 11.945 16.172 1 97.69 168 GLY A O 1
ATOM 1240 N N . LEU A 1 169 ? 18.812 13.742 16.516 1 98.69 169 LEU A N 1
ATOM 1241 C CA . LEU A 1 169 ? 17.562 13.133 16.094 1 98.69 169 LEU A CA 1
ATOM 1242 C C . LEU A 1 169 ? 17.188 13.562 14.68 1 98.69 169 LEU A C 1
ATOM 1244 O O . LEU A 1 169 ? 17.75 14.516 14.148 1 98.69 169 LEU A O 1
ATOM 1248 N N . LYS A 1 170 ? 16.312 12.773 14.062 1 98.94 170 LYS A N 1
ATOM 1249 C CA . LYS A 1 170 ? 15.711 13.164 12.789 1 98.94 170 LYS A CA 1
ATOM 1250 C C . LYS A 1 170 ? 14.367 13.859 13.008 1 98.94 170 LYS A C 1
ATOM 1252 O O . LYS A 1 170 ? 13.766 13.734 14.07 1 98.94 170 LYS A O 1
ATOM 1257 N N . LEU A 1 171 ? 13.961 14.68 12.055 1 98.94 171 LEU A N 1
ATOM 1258 C CA . LEU A 1 171 ? 12.664 15.352 12.055 1 98.94 171 LEU A CA 1
ATOM 1259 C C . LEU A 1 171 ? 11.836 14.93 10.844 1 98.94 171 LEU A C 1
ATOM 1261 O O . LEU A 1 171 ? 12.289 15.062 9.703 1 98.94 171 LEU A O 1
ATOM 1265 N N . HIS A 1 172 ? 10.672 14.352 11.07 1 99 172 HIS A N 1
ATOM 1266 C CA . HIS A 1 172 ? 9.695 14.023 10.039 1 99 172 HIS A CA 1
ATOM 1267 C C . HIS A 1 172 ? 8.461 14.914 10.141 1 99 172 HIS A C 1
ATOM 1269 O O . HIS A 1 172 ? 7.977 15.18 11.242 1 99 172 HIS A O 1
ATOM 1275 N N . ILE A 1 173 ? 7.984 15.375 9.023 1 98.94 173 ILE A N 1
ATOM 1276 C CA . ILE A 1 173 ? 6.742 16.141 9 1 98.94 173 ILE A CA 1
ATOM 1277 C C . ILE A 1 173 ? 5.676 15.375 8.234 1 98.94 173 ILE A C 1
ATOM 1279 O O . ILE A 1 173 ? 5.828 15.109 7.035 1 98.94 173 ILE A O 1
ATOM 1283 N N . ASP A 1 174 ? 4.664 14.953 8.945 1 98.94 174 ASP A N 1
ATOM 1284 C CA . ASP A 1 174 ? 3.424 14.617 8.258 1 98.94 174 ASP A CA 1
ATOM 1285 C C . ASP A 1 174 ? 2.803 15.859 7.613 1 98.94 174 ASP A C 1
ATOM 1287 O O . ASP A 1 174 ? 2.023 16.562 8.25 1 98.94 174 ASP A O 1
ATOM 1291 N N . GLY A 1 175 ? 3.146 16.047 6.379 1 98.88 175 GLY A N 1
ATOM 1292 C CA . GLY A 1 175 ? 2.652 17.188 5.617 1 98.88 175 GLY A CA 1
ATOM 1293 C C . GLY A 1 175 ? 1.491 16.844 4.707 1 98.88 175 GLY A C 1
ATOM 1294 O O . GLY A 1 175 ? 1.456 17.25 3.547 1 98.88 175 GLY A O 1
ATOM 1295 N N . ALA A 1 176 ? 0.566 16.016 5.176 1 98.62 176 ALA A N 1
ATOM 1296 C CA . ALA A 1 176 ? -0.559 15.586 4.352 1 98.62 176 ALA A CA 1
ATOM 1297 C C . ALA A 1 176 ? -1.217 16.766 3.652 1 98.62 176 ALA A C 1
ATOM 1299 O O . ALA A 1 176 ? -1.693 16.656 2.521 1 98.62 176 ALA A O 1
ATOM 1300 N N . ARG A 1 177 ? -1.327 17.906 4.355 1 98.69 177 ARG A N 1
ATOM 1301 C CA . ARG A 1 177 ? -1.946 19.109 3.805 1 98.69 177 ARG A CA 1
ATOM 1302 C C . ARG A 1 177 ? -0.968 20.281 3.805 1 98.69 177 ARG A C 1
ATOM 1304 O O . ARG A 1 177 ? -1.354 21.422 4.074 1 98.69 177 ARG A O 1
ATOM 1311 N N . ILE A 1 178 ? 0.3 20 3.492 1 98.81 178 ILE A N 1
ATOM 1312 C CA . ILE A 1 178 ? 1.356 21 3.617 1 98.81 178 ILE A CA 1
ATOM 1313 C C . ILE A 1 178 ? 1.111 22.141 2.629 1 98.81 178 ILE A C 1
ATOM 1315 O O . ILE A 1 178 ? 1.465 23.297 2.896 1 98.81 178 ILE A O 1
ATOM 1319 N N . PHE A 1 179 ? 0.493 21.891 1.491 1 98.75 179 PHE A N 1
ATOM 1320 C CA . PHE A 1 179 ? 0.188 22.953 0.526 1 98.75 179 PHE A CA 1
ATOM 1321 C C . PHE A 1 179 ? -0.836 23.922 1.093 1 98.75 179 PHE A C 1
ATOM 1323 O O . PHE A 1 179 ? -0.797 25.109 0.791 1 98.75 179 PHE A O 1
ATOM 1330 N N . ASN A 1 180 ? -1.771 23.438 1.907 1 98.69 180 ASN A N 1
ATOM 1331 C CA . ASN A 1 180 ? -2.688 24.328 2.602 1 98.69 180 ASN A CA 1
ATOM 1332 C C . ASN A 1 180 ? -1.94 25.281 3.529 1 98.69 180 ASN A C 1
ATOM 1334 O O . ASN A 1 180 ? -2.258 26.469 3.59 1 98.69 180 ASN A O 1
ATOM 1338 N N . ALA A 1 181 ? -0.977 24.75 4.254 1 98.69 181 ALA A N 1
ATOM 1339 C CA . ALA A 1 181 ? -0.178 25.594 5.145 1 98.69 181 ALA A CA 1
ATOM 1340 C C . ALA A 1 181 ? 0.607 26.625 4.355 1 98.69 181 ALA A C 1
ATOM 1342 O O . ALA A 1 181 ? 0.675 27.797 4.75 1 98.69 181 ALA A O 1
ATOM 1343 N N . SER A 1 182 ? 1.217 26.172 3.26 1 98.62 182 SER A N 1
ATOM 1344 C CA . SER A 1 182 ? 1.991 27.078 2.41 1 98.62 182 SER A CA 1
ATOM 1345 C C . SER A 1 182 ? 1.14 28.25 1.919 1 98.62 182 SER A C 1
ATOM 1347 O O . SER A 1 182 ? 1.545 29.406 2.025 1 98.62 182 SER A O 1
ATOM 1349 N N . VAL A 1 183 ? -0.048 27.984 1.418 1 98.44 183 VAL A N 1
ATOM 1350 C CA . VAL A 1 183 ? -0.955 28.984 0.87 1 98.44 183 VAL A CA 1
ATOM 1351 C C . VAL A 1 183 ? -1.44 29.906 1.986 1 98.44 183 VAL A C 1
ATOM 1353 O O . VAL A 1 183 ? -1.446 31.125 1.831 1 98.44 183 VAL A O 1
ATOM 1356 N N . ALA A 1 184 ? -1.787 29.344 3.084 1 98.31 184 ALA A N 1
ATOM 1357 C CA . ALA A 1 184 ? -2.336 30.109 4.195 1 98.31 184 ALA A CA 1
ATOM 1358 C C . ALA A 1 184 ? -1.293 31.062 4.77 1 98.31 184 ALA A C 1
ATOM 1360 O O . ALA A 1 184 ? -1.611 32.219 5.113 1 98.31 184 ALA A O 1
ATOM 1361 N N . LEU A 1 185 ? -0.031 30.578 4.875 1 98.25 185 LEU A N 1
ATOM 1362 C CA . LEU A 1 185 ? 1.031 31.359 5.508 1 98.25 185 LEU A CA 1
ATOM 1363 C C . LEU A 1 185 ? 1.731 32.25 4.488 1 98.25 185 LEU A C 1
ATOM 1365 O O . LEU A 1 185 ? 2.479 33.156 4.863 1 98.25 185 LEU A O 1
ATOM 1369 N N . GLY A 1 186 ? 1.492 32 3.215 1 97.88 186 GLY A N 1
ATOM 1370 C CA . GLY A 1 186 ? 2.201 32.75 2.174 1 97.88 186 GLY A CA 1
ATOM 1371 C C . GLY A 1 186 ? 3.686 32.406 2.131 1 97.88 186 GLY A C 1
ATOM 1372 O O . GLY A 1 186 ? 4.508 33.312 1.914 1 97.88 186 GLY A O 1
ATOM 1373 N N . VAL A 1 187 ? 4.016 31.172 2.473 1 98.12 187 VAL A N 1
ATOM 1374 C CA . VAL A 1 187 ? 5.395 30.703 2.51 1 98.12 187 VAL A CA 1
ATOM 1375 C C . VAL A 1 187 ? 5.574 29.547 1.526 1 98.12 187 VAL A C 1
ATOM 1377 O O . VAL A 1 187 ? 4.754 28.625 1.484 1 98.12 187 VAL A O 1
ATOM 1380 N N . PRO A 1 188 ? 6.645 29.641 0.705 1 98.31 188 PRO A N 1
ATOM 1381 C CA . PRO A 1 188 ? 6.895 28.484 -0.172 1 98.31 188 PRO A CA 1
ATOM 1382 C C . PRO A 1 188 ? 7.031 27.172 0.598 1 98.31 188 PRO A C 1
ATOM 1384 O O . PRO A 1 188 ? 7.609 27.156 1.687 1 98.31 188 PRO A O 1
ATOM 1387 N N . VAL A 1 189 ? 6.547 26.125 -0.018 1 98.56 189 VAL A N 1
ATOM 1388 C CA . VAL A 1 189 ? 6.457 24.844 0.682 1 98.56 189 VAL A CA 1
ATOM 1389 C C . VAL A 1 189 ? 7.859 24.344 1.031 1 98.56 189 VAL A C 1
ATOM 1391 O O . VAL A 1 189 ? 8.062 23.734 2.082 1 98.56 189 VAL A O 1
ATOM 1394 N N . ASP A 1 190 ? 8.906 24.547 0.17 1 98.69 190 ASP A N 1
ATOM 1395 C CA . ASP A 1 190 ? 10.266 24.109 0.451 1 98.69 190 ASP A CA 1
ATOM 1396 C C . ASP A 1 190 ? 10.82 24.797 1.693 1 98.69 190 ASP A C 1
ATOM 1398 O O . ASP A 1 190 ? 11.562 24.188 2.471 1 98.69 190 ASP A O 1
ATOM 1402 N N . ARG A 1 191 ? 10.43 26.047 1.945 1 98.69 191 ARG A N 1
ATOM 1403 C CA . ARG A 1 191 ? 10.859 26.75 3.145 1 98.69 191 ARG A CA 1
ATOM 1404 C C . ARG A 1 191 ? 10.164 26.203 4.387 1 98.69 191 ARG A C 1
ATOM 1406 O O . ARG A 1 191 ? 10.766 26.109 5.453 1 98.69 191 ARG A O 1
ATOM 1413 N N . LEU A 1 192 ? 8.898 25.844 4.258 1 98.38 192 LEU A N 1
ATOM 1414 C CA . LEU A 1 192 ? 8.117 25.328 5.375 1 98.38 192 LEU A CA 1
ATOM 1415 C C . LEU A 1 192 ? 8.695 24.016 5.891 1 98.38 192 LEU A C 1
ATOM 1417 O O . LEU A 1 192 ? 8.586 23.719 7.082 1 98.38 192 LEU A O 1
ATOM 1421 N N . VAL A 1 193 ? 9.328 23.234 4.961 1 98.75 193 VAL A N 1
ATOM 1422 C CA . VAL A 1 193 ? 9.742 21.891 5.359 1 98.75 193 VAL A CA 1
ATOM 1423 C C . VAL A 1 193 ? 11.266 21.781 5.336 1 98.75 193 VAL A C 1
ATOM 1425 O O . VAL A 1 193 ? 11.82 20.688 5.391 1 98.75 193 VAL A O 1
ATOM 1428 N N . LYS A 1 194 ? 11.945 22.891 5.285 1 98.69 194 LYS A N 1
ATOM 1429 C CA . LYS A 1 194 ? 13.398 22.922 5.117 1 98.69 194 LYS A CA 1
ATOM 1430 C C . LYS A 1 194 ? 14.102 22.156 6.234 1 98.69 194 LYS A C 1
ATOM 1432 O O . LYS A 1 194 ? 15.055 21.422 5.984 1 98.69 194 LYS A O 1
ATOM 1437 N N . ALA A 1 195 ? 13.648 22.266 7.414 1 98.75 195 ALA A N 1
ATOM 1438 C CA . ALA A 1 195 ? 14.32 21.703 8.586 1 98.75 195 ALA A CA 1
ATOM 1439 C C . ALA A 1 195 ? 14.078 20.203 8.68 1 98.75 195 ALA A C 1
ATOM 1441 O O . ALA A 1 195 ? 14.781 19.5 9.414 1 98.75 195 ALA A O 1
ATOM 1442 N N . ALA A 1 196 ? 13.086 19.656 7.996 1 98.88 196 ALA A N 1
ATOM 1443 C CA . ALA A 1 196 ? 12.695 18.266 8.125 1 98.88 196 ALA A CA 1
ATOM 1444 C C . ALA A 1 196 ? 13.625 17.359 7.324 1 98.88 196 ALA A C 1
ATOM 1446 O O . ALA A 1 196 ? 14.055 17.719 6.223 1 98.88 196 ALA A O 1
ATOM 1447 N N . ASP A 1 197 ? 13.945 16.188 7.84 1 98.94 197 ASP A N 1
ATOM 1448 C CA . ASP A 1 197 ? 14.695 15.164 7.121 1 98.94 197 ASP A CA 1
ATOM 1449 C C . ASP A 1 197 ? 13.812 14.438 6.109 1 98.94 197 ASP A C 1
ATOM 1451 O O . ASP A 1 197 ? 14.297 13.969 5.078 1 98.94 197 ASP A O 1
ATOM 1455 N N . SER A 1 198 ? 12.57 14.297 6.41 1 98.94 198 SER A N 1
ATOM 1456 C CA . SER A 1 198 ? 11.594 13.695 5.504 1 98.94 198 SER A CA 1
ATOM 1457 C C . SER A 1 198 ? 10.219 14.328 5.672 1 98.94 198 SER A C 1
ATOM 1459 O O . SER A 1 198 ? 9.914 14.891 6.723 1 98.94 198 SER A O 1
ATOM 1461 N N . VAL A 1 199 ? 9.461 14.336 4.602 1 98.94 199 VAL A N 1
ATOM 1462 C CA . VAL A 1 199 ? 8.102 14.867 4.582 1 98.94 199 VAL A CA 1
ATOM 1463 C C . VAL A 1 199 ? 7.191 13.914 3.811 1 98.94 199 VAL A C 1
ATOM 1465 O O . VAL A 1 199 ? 7.59 13.352 2.787 1 98.94 199 VAL A O 1
ATOM 1468 N N . SER A 1 200 ? 6.02 13.648 4.316 1 98.94 200 SER A N 1
ATOM 1469 C CA . SER A 1 200 ? 4.965 12.953 3.592 1 98.94 200 SER A CA 1
ATOM 1470 C C . SER A 1 200 ? 3.895 13.922 3.102 1 98.94 200 SER A C 1
ATOM 1472 O O . SER A 1 200 ? 3.293 14.648 3.9 1 98.94 200 SER A O 1
ATOM 1474 N N . VAL A 1 201 ? 3.604 13.953 1.831 1 98.81 201 VAL A N 1
ATOM 1475 C CA . VAL A 1 201 ? 2.643 14.875 1.229 1 98.81 201 VAL A CA 1
ATOM 1476 C C . VAL A 1 201 ? 1.495 14.086 0.605 1 98.81 201 VAL A C 1
ATOM 1478 O O . VAL A 1 201 ? 1.716 13.242 -0.269 1 98.81 201 VAL A O 1
ATOM 1481 N N . CYS A 1 202 ? 0.319 14.352 1.054 1 98.62 202 CYS A N 1
ATOM 1482 C CA . CYS A 1 202 ? -0.83 13.648 0.493 1 98.62 202 CYS A CA 1
ATOM 1483 C C . CYS A 1 202 ? -1.297 14.312 -0.797 1 98.62 202 CYS A C 1
ATOM 1485 O O . CYS A 1 202 ? -1.327 15.539 -0.895 1 98.62 202 CYS A O 1
ATOM 1487 N N . LEU A 1 203 ? -1.688 13.539 -1.797 1 98.44 203 LEU A N 1
ATOM 1488 C CA . LEU A 1 203 ? -2.15 14.062 -3.076 1 98.44 203 LEU A CA 1
ATOM 1489 C C . LEU A 1 203 ? -3.666 13.938 -3.199 1 98.44 203 LEU A C 1
ATOM 1491 O O . LEU A 1 203 ? -4.266 14.508 -4.113 1 98.44 203 LEU A O 1
ATOM 1495 N N . SER A 1 204 ? -4.262 13.219 -2.227 1 96.88 204 SER A N 1
ATOM 1496 C CA . SER A 1 204 ? -5.695 12.945 -2.316 1 96.88 204 SER A CA 1
ATOM 1497 C C . SER A 1 204 ? -6.477 13.75 -1.287 1 96.88 204 SER A C 1
ATOM 1499 O O . SER A 1 204 ? -7.695 13.594 -1.162 1 96.88 204 SER A O 1
ATOM 1501 N N . LYS A 1 205 ? -5.855 14.609 -0.529 1 96 205 LYS A N 1
ATOM 1502 C CA . LYS A 1 205 ? -6.512 15.477 0.439 1 96 205 LYS A CA 1
ATOM 1503 C C . LYS A 1 205 ? -6.586 16.922 -0.076 1 96 205 LYS A C 1
ATOM 1505 O O . LYS A 1 205 ? -5.621 17.672 0.045 1 96 205 LYS A O 1
ATOM 1510 N N . GLY A 1 206 ? -7.715 17.234 -0.594 1 93.12 206 GLY A N 1
ATOM 1511 C CA . GLY A 1 206 ? -7.934 18.594 -1.074 1 93.12 206 GLY A CA 1
ATOM 1512 C C . GLY A 1 206 ? -7.438 18.812 -2.492 1 93.12 206 GLY A C 1
ATOM 1513 O O . GLY A 1 206 ? -7.98 19.641 -3.225 1 93.12 206 GLY A O 1
ATOM 1514 N N . LEU A 1 207 ? -6.453 18.016 -2.945 1 96.44 207 LEU A N 1
ATOM 1515 C CA . LEU A 1 207 ? -5.836 18.219 -4.25 1 96.44 207 LEU A CA 1
ATOM 1516 C C . LEU A 1 207 ? -6.586 17.453 -5.332 1 96.44 207 LEU A C 1
ATOM 1518 O O . LEU A 1 207 ? -6.5 17.797 -6.516 1 96.44 207 LEU A O 1
ATOM 1522 N N . GLY A 1 208 ? -7.188 16.375 -4.945 1 96.75 208 GLY A N 1
ATOM 1523 C CA . GLY A 1 208 ? -8.133 15.742 -5.848 1 96.75 208 GLY A CA 1
ATOM 1524 C C . GLY A 1 208 ? -7.559 14.539 -6.566 1 96.75 208 GLY A C 1
ATOM 1525 O O . GLY A 1 208 ? -8.281 13.82 -7.262 1 96.75 208 GLY A O 1
ATOM 1526 N N . ALA A 1 209 ? -6.203 14.289 -6.484 1 98.38 209 ALA A N 1
ATOM 1527 C CA . ALA A 1 209 ? -5.711 13.023 -7.027 1 98.38 209 ALA A CA 1
ATOM 1528 C C . ALA A 1 209 ? -6.441 11.836 -6.402 1 98.38 209 ALA A C 1
ATOM 1530 O O . ALA A 1 209 ? -6.719 11.836 -5.203 1 98.38 209 ALA A O 1
ATOM 1531 N N . PRO A 1 210 ? -6.789 10.836 -7.195 1 98.31 210 PRO A N 1
ATOM 1532 C CA . PRO A 1 210 ? -7.617 9.758 -6.664 1 98.31 210 PRO A CA 1
ATOM 1533 C C . PRO A 1 210 ? -6.895 8.914 -5.617 1 98.31 210 PRO A C 1
ATOM 1535 O O . PRO A 1 210 ? -7.516 8.43 -4.668 1 98.31 210 PRO A O 1
ATOM 1538 N N . VAL A 1 211 ? -5.582 8.688 -5.84 1 98.38 211 VAL A N 1
ATOM 1539 C CA . VAL A 1 211 ? -4.785 7.816 -4.984 1 98.38 211 VAL A CA 1
ATOM 1540 C C . VAL A 1 211 ? -3.379 8.391 -4.828 1 98.38 211 VAL A C 1
ATOM 1542 O O . VAL A 1 211 ? -2.805 8.914 -5.789 1 98.38 211 VAL A O 1
ATOM 1545 N N . GLY A 1 212 ? -2.918 8.297 -3.539 1 98.25 212 GLY A N 1
ATOM 1546 C CA . GLY A 1 212 ? -1.467 8.352 -3.459 1 98.25 212 GLY A CA 1
ATOM 1547 C C . GLY A 1 212 ? -0.958 9.484 -2.584 1 98.25 212 GLY A C 1
ATOM 1548 O O . GLY A 1 212 ? -1.691 10.438 -2.301 1 98.25 212 GLY A O 1
ATOM 1549 N N . SER A 1 213 ? 0.266 9.406 -2.152 1 98.81 213 SER A N 1
ATOM 1550 C CA . SER A 1 213 ? 1.12 10.352 -1.446 1 98.81 213 SER A CA 1
ATOM 1551 C C . SER A 1 213 ? 2.562 10.266 -1.93 1 98.81 213 SER A C 1
ATOM 1553 O O . SER A 1 213 ? 2.912 9.367 -2.697 1 98.81 213 SER A O 1
ATOM 1555 N N . VAL A 1 214 ? 3.312 11.219 -1.55 1 98.88 214 VAL A N 1
ATOM 1556 C CA . VAL A 1 214 ? 4.738 11.211 -1.86 1 98.88 214 VAL A CA 1
ATOM 1557 C C . VAL A 1 214 ? 5.543 11.484 -0.594 1 98.88 214 VAL A C 1
ATOM 1559 O O . VAL A 1 214 ? 5.172 12.344 0.214 1 98.88 214 VAL A O 1
ATOM 1562 N N . ILE A 1 215 ? 6.547 10.68 -0.393 1 98.88 215 ILE A N 1
ATOM 1563 C CA . ILE A 1 215 ? 7.508 11.008 0.654 1 98.88 215 ILE A CA 1
ATOM 1564 C C . ILE A 1 215 ? 8.781 11.578 0.029 1 98.88 215 ILE A C 1
ATOM 1566 O O . ILE A 1 215 ? 9.211 11.133 -1.035 1 98.88 215 ILE A O 1
ATOM 1570 N N . VAL A 1 216 ? 9.344 12.547 0.645 1 98.94 216 VAL A N 1
ATOM 1571 C CA . VAL A 1 216 ? 10.531 13.219 0.135 1 98.94 216 VAL A CA 1
ATOM 1572 C C . VAL A 1 216 ? 11.609 13.258 1.22 1 98.94 216 VAL A C 1
ATOM 1574 O O . VAL A 1 216 ? 11.297 13.258 2.412 1 98.94 216 VAL A O 1
ATOM 1577 N N . GLY A 1 217 ? 12.875 13.258 0.885 1 98.94 217 GLY A N 1
ATOM 1578 C CA . GLY A 1 217 ? 14.039 13.297 1.754 1 98.94 217 GLY A CA 1
ATOM 1579 C C . GLY A 1 217 ? 15.352 13.156 1.003 1 98.94 217 GLY A C 1
ATOM 1580 O O . GLY A 1 217 ? 15.43 13.477 -0.183 1 98.94 217 GLY A O 1
ATOM 1581 N N . SER A 1 218 ? 16.344 12.758 1.699 1 98.94 218 SER A N 1
ATOM 1582 C CA . SER A 1 218 ? 17.641 12.484 1.062 1 98.94 218 SER A CA 1
ATOM 1583 C C . SER A 1 218 ? 17.547 11.25 0.169 1 98.94 218 SER A C 1
ATOM 1585 O O . SER A 1 218 ? 16.625 10.445 0.29 1 98.94 218 SER A O 1
ATOM 1587 N N . LYS A 1 219 ? 18.484 11.141 -0.735 1 98.75 219 LYS A N 1
ATOM 1588 C CA . LYS A 1 219 ? 18.547 9.945 -1.577 1 98.75 219 LYS A CA 1
ATOM 1589 C C . LYS A 1 219 ? 18.719 8.688 -0.733 1 98.75 219 LYS A C 1
ATOM 1591 O O . LYS A 1 219 ? 18.078 7.664 -1.009 1 98.75 219 LYS A O 1
ATOM 1596 N N . ALA A 1 220 ? 19.562 8.781 0.253 1 98.81 220 ALA A N 1
ATOM 1597 C CA . ALA A 1 220 ? 19.781 7.641 1.141 1 98.81 220 ALA A CA 1
ATOM 1598 C C . ALA A 1 220 ? 18.484 7.234 1.839 1 98.81 220 ALA A C 1
ATOM 1600 O O . ALA A 1 220 ? 18.203 6.043 1.98 1 98.81 220 ALA A O 1
ATOM 1601 N N . PHE A 1 221 ? 17.75 8.203 2.348 1 98.81 221 PHE A N 1
ATOM 1602 C CA . PHE A 1 221 ? 16.453 7.961 2.965 1 98.81 221 PHE A CA 1
ATOM 1603 C C . PHE A 1 221 ? 15.508 7.273 1.986 1 98.81 221 PHE A C 1
ATOM 1605 O O . PHE A 1 221 ? 14.859 6.281 2.334 1 98.81 221 PHE A O 1
ATOM 1612 N N . ILE A 1 222 ? 15.414 7.723 0.742 1 98.88 222 ILE A N 1
ATOM 1613 C CA . ILE A 1 222 ? 14.477 7.211 -0.25 1 98.88 222 ILE A CA 1
ATOM 1614 C C . ILE A 1 222 ? 14.883 5.801 -0.672 1 98.88 222 ILE A C 1
ATOM 1616 O O . ILE A 1 222 ? 14.023 4.949 -0.924 1 98.88 222 ILE A O 1
ATOM 1620 N N . ASP A 1 223 ? 16.172 5.562 -0.742 1 98.62 223 ASP A N 1
ATOM 1621 C CA . ASP A 1 223 ? 16.641 4.219 -1.072 1 98.62 223 ASP A CA 1
ATOM 1622 C C . ASP A 1 223 ? 16.125 3.199 -0.055 1 98.62 223 ASP A C 1
ATOM 1624 O O . ASP A 1 223 ? 15.656 2.123 -0.428 1 98.62 223 ASP A O 1
ATOM 1628 N N . LYS A 1 224 ? 16.188 3.553 1.202 1 98.69 224 LYS A N 1
ATOM 1629 C CA . LYS A 1 224 ? 15.656 2.686 2.252 1 98.69 224 LYS A CA 1
ATOM 1630 C C . LYS A 1 224 ? 14.133 2.613 2.195 1 98.69 224 LYS A C 1
ATOM 1632 O O . LYS A 1 224 ? 13.547 1.55 2.41 1 98.69 224 LYS A O 1
ATOM 1637 N N . ALA A 1 225 ? 13.586 3.758 1.942 1 98.81 225 ALA A N 1
ATOM 1638 C CA . ALA A 1 225 ? 12.125 3.838 1.866 1 98.81 225 ALA A CA 1
ATOM 1639 C C . ALA A 1 225 ? 11.578 2.916 0.78 1 98.81 225 ALA A C 1
ATOM 1641 O O . ALA A 1 225 ? 10.516 2.312 0.943 1 98.81 225 ALA A O 1
ATOM 1642 N N . ARG A 1 226 ? 12.242 2.834 -0.315 1 98.5 226 ARG A N 1
ATOM 1643 C CA . ARG A 1 226 ? 11.805 1.999 -1.431 1 98.5 226 ARG A CA 1
ATOM 1644 C C . ARG A 1 226 ? 11.75 0.53 -1.024 1 98.5 226 ARG A C 1
ATOM 1646 O O . ARG A 1 226 ? 10.836 -0.197 -1.43 1 98.5 226 ARG A O 1
ATOM 1653 N N . ILE A 1 227 ? 12.711 0.065 -0.275 1 98.38 227 ILE A N 1
ATOM 1654 C CA . ILE A 1 227 ? 12.727 -1.309 0.215 1 98.38 227 ILE A CA 1
ATOM 1655 C C . ILE A 1 227 ? 11.516 -1.548 1.115 1 98.38 227 ILE A C 1
ATOM 1657 O O . ILE A 1 227 ? 10.812 -2.553 0.97 1 98.38 227 ILE A O 1
ATOM 1661 N N . LEU A 1 228 ? 11.258 -0.609 1.999 1 98.62 228 LEU A N 1
ATOM 1662 C CA . LEU A 1 228 ? 10.141 -0.753 2.926 1 98.62 228 LEU A CA 1
ATOM 1663 C C . LEU A 1 228 ? 8.812 -0.682 2.188 1 98.62 228 LEU A C 1
ATOM 1665 O O . LEU A 1 228 ? 7.848 -1.353 2.568 1 98.62 228 LEU A O 1
ATOM 1669 N N . ARG A 1 229 ? 8.719 0.218 1.125 1 98.69 229 ARG A N 1
ATOM 1670 C CA . ARG A 1 229 ? 7.512 0.247 0.307 1 98.69 229 ARG A CA 1
ATOM 1671 C C . ARG A 1 229 ? 7.215 -1.129 -0.281 1 98.69 229 ARG A C 1
ATOM 1673 O O . ARG A 1 229 ? 6.066 -1.574 -0.285 1 98.69 229 ARG A O 1
ATOM 1680 N N . LYS A 1 230 ? 8.273 -1.793 -0.789 1 98.31 230 LYS A N 1
ATOM 1681 C CA . LYS A 1 230 ? 8.117 -3.143 -1.321 1 98.31 230 LYS A CA 1
ATOM 1682 C C . LYS A 1 230 ? 7.68 -4.117 -0.229 1 98.31 230 LYS A C 1
ATOM 1684 O O . LYS A 1 230 ? 6.77 -4.926 -0.438 1 98.31 230 LYS A O 1
ATOM 1689 N N . THR A 1 231 ? 8.297 -4.023 0.925 1 98.5 231 THR A N 1
ATOM 1690 C CA . THR A 1 231 ? 8.047 -4.945 2.029 1 98.5 231 THR A CA 1
ATOM 1691 C C . THR A 1 231 ? 6.609 -4.828 2.52 1 98.5 231 THR A C 1
ATOM 1693 O O . THR A 1 231 ? 5.961 -5.836 2.807 1 98.5 231 THR A O 1
ATOM 1696 N N . LEU A 1 232 ? 6.117 -3.582 2.555 1 98.62 232 LEU A N 1
ATOM 1697 C CA . LEU A 1 232 ? 4.785 -3.307 3.074 1 98.62 232 LEU A CA 1
ATOM 1698 C C . LEU A 1 232 ? 3.725 -3.541 2.002 1 98.62 232 LEU A C 1
ATOM 1700 O O . LEU A 1 232 ? 2.525 -3.492 2.287 1 98.62 232 LEU A O 1
ATOM 1704 N N . GLY A 1 233 ? 4.121 -3.795 0.813 1 98.56 233 GLY A N 1
ATOM 1705 C CA . GLY A 1 233 ? 3.188 -4.082 -0.264 1 98.56 233 GLY A CA 1
ATOM 1706 C C . GLY A 1 233 ? 2.742 -2.844 -1.017 1 98.56 233 GLY A C 1
ATOM 1707 O O . GLY A 1 233 ? 1.674 -2.834 -1.629 1 98.56 233 GLY A O 1
ATOM 1708 N N . GLY A 1 234 ? 3.543 -1.793 -0.952 1 98.56 234 GLY A N 1
ATOM 1709 C CA . GLY A 1 234 ? 3.197 -0.561 -1.643 1 98.56 234 GLY A CA 1
ATOM 1710 C C . GLY A 1 234 ? 3.781 -0.477 -3.041 1 98.56 234 GLY A C 1
ATOM 1711 O O . GLY A 1 234 ? 3.562 0.506 -3.752 1 98.56 234 GLY A O 1
ATOM 1712 N N . GLY A 1 235 ? 4.559 -1.536 -3.455 1 97.62 235 GLY A N 1
ATOM 1713 C CA . GLY A 1 235 ? 5.098 -1.56 -4.805 1 97.62 235 GLY A CA 1
ATOM 1714 C C . GLY A 1 235 ? 4.043 -1.816 -5.863 1 97.62 235 GLY A C 1
ATOM 1715 O O . GLY A 1 235 ? 3.574 -2.945 -6.02 1 97.62 235 GLY A O 1
ATOM 1716 N N . MET A 1 236 ? 3.699 -0.794 -6.613 1 97.94 236 MET A N 1
ATOM 1717 C CA . MET A 1 236 ? 2.693 -0.867 -7.668 1 97.94 236 MET A CA 1
ATOM 1718 C C . MET A 1 236 ? 3.348 -0.83 -9.047 1 97.94 236 MET A C 1
ATOM 1720 O O . MET A 1 236 ? 4.348 -0.138 -9.242 1 97.94 236 MET A O 1
ATOM 1724 N N . ARG A 1 237 ? 2.881 -1.517 -10 1 97.44 237 ARG A N 1
ATOM 1725 C CA . ARG A 1 237 ? 3.586 -1.774 -11.25 1 97.44 237 ARG A CA 1
ATOM 1726 C C . ARG A 1 237 ? 3.484 -0.579 -12.188 1 97.44 237 ARG A C 1
ATOM 1728 O O . ARG A 1 237 ? 4.352 0.299 -12.18 1 97.44 237 ARG A O 1
ATOM 1735 N N . GLN A 1 238 ? 2.373 -0.371 -12.977 1 98.12 238 GLN A N 1
ATOM 1736 C CA . GLN A 1 238 ? 2.201 0.776 -13.859 1 98.12 238 GLN A CA 1
ATOM 1737 C C . GLN A 1 238 ? 1.643 1.977 -13.102 1 98.12 238 GLN A C 1
ATOM 1739 O O . GLN A 1 238 ? 0.614 2.537 -13.492 1 98.12 238 GLN A O 1
ATOM 1744 N N . VAL A 1 239 ? 2.393 2.416 -12.133 1 98.56 239 VAL A N 1
ATOM 1745 C CA . VAL A 1 239 ? 1.931 3.406 -11.172 1 98.56 239 VAL A CA 1
ATOM 1746 C C . VAL A 1 239 ? 1.873 4.781 -11.828 1 98.56 239 VAL A C 1
ATOM 1748 O O . VAL A 1 239 ? 1.229 5.699 -11.312 1 98.56 239 VAL A O 1
ATOM 1751 N N . GLY A 1 240 ? 2.402 4.953 -13.047 1 98.75 240 GLY A N 1
ATOM 1752 C CA . GLY A 1 240 ? 2.359 6.199 -13.789 1 98.75 240 GLY A CA 1
ATOM 1753 C C . GLY A 1 240 ? 0.949 6.715 -14.008 1 98.75 240 GLY A C 1
ATOM 1754 O O . GLY A 1 240 ? 0.733 7.926 -14.094 1 98.75 240 GLY A O 1
ATOM 1755 N N . VAL A 1 241 ? -0.03 5.832 -14.055 1 98.75 241 VAL A N 1
ATOM 1756 C CA . VAL A 1 241 ? -1.411 6.262 -14.242 1 98.75 241 VAL A CA 1
ATOM 1757 C C . VAL A 1 241 ? -1.849 7.129 -13.062 1 98.75 241 VAL A C 1
ATOM 1759 O O . VAL A 1 241 ? -2.574 8.109 -13.234 1 98.75 241 VAL A O 1
ATOM 1762 N N . LEU A 1 242 ? -1.391 6.777 -11.891 1 98.81 242 LEU A N 1
ATOM 1763 C CA . LEU A 1 242 ? -1.732 7.535 -10.688 1 98.81 242 LEU A CA 1
ATOM 1764 C C . LEU A 1 242 ? -0.888 8.805 -10.586 1 98.81 242 LEU A C 1
ATOM 1766 O O . LEU A 1 242 ? -1.396 9.867 -10.219 1 98.81 242 LEU A O 1
ATOM 1770 N N . CYS A 1 243 ? 0.382 8.672 -10.938 1 98.88 243 CYS A N 1
ATOM 1771 C CA . CYS A 1 243 ? 1.299 9.797 -10.867 1 98.88 243 CYS A CA 1
ATOM 1772 C C . CYS A 1 243 ? 0.903 10.891 -11.852 1 98.88 243 CYS A C 1
ATOM 1774 O O . CYS A 1 243 ? 1.085 12.078 -11.578 1 98.88 243 CYS A O 1
ATOM 1776 N N . ALA A 1 244 ? 0.364 10.477 -12.984 1 98.88 244 ALA A N 1
ATOM 1777 C CA . ALA A 1 244 ? -0.101 11.453 -13.969 1 98.88 244 ALA A CA 1
ATOM 1778 C C . ALA A 1 244 ? -1.226 12.312 -13.406 1 98.88 244 ALA A C 1
ATOM 1780 O O . ALA A 1 244 ? -1.229 13.531 -13.578 1 98.88 244 ALA A O 1
ATOM 1781 N N . ALA A 1 245 ? -2.182 11.68 -12.781 1 98.81 245 ALA A N 1
ATOM 1782 C CA . ALA A 1 245 ? -3.264 12.422 -12.141 1 98.81 245 ALA A CA 1
ATOM 1783 C C . ALA A 1 245 ? -2.729 13.336 -11.039 1 98.81 245 ALA A C 1
ATOM 1785 O O . ALA A 1 245 ? -3.178 14.469 -10.898 1 98.81 245 ALA A O 1
ATOM 1786 N N . ALA A 1 246 ? -1.791 12.836 -10.258 1 98.81 246 ALA A N 1
ATOM 1787 C CA . ALA A 1 246 ? -1.199 13.594 -9.164 1 98.81 246 ALA A CA 1
ATOM 1788 C C . ALA A 1 246 ? -0.471 14.828 -9.68 1 98.81 246 ALA A C 1
ATOM 1790 O O . ALA A 1 246 ? -0.523 15.891 -9.055 1 98.81 246 ALA A O 1
ATOM 1791 N N . HIS A 1 247 ? 0.213 14.656 -10.805 1 98.75 247 HIS A N 1
ATOM 1792 C CA . HIS A 1 247 ? 0.895 15.781 -11.43 1 98.75 247 HIS A CA 1
ATOM 1793 C C . HIS A 1 247 ? -0.085 16.906 -11.766 1 98.75 247 HIS A C 1
ATOM 1795 O O . HIS A 1 247 ? 0.18 18.078 -11.484 1 98.75 247 HIS A O 1
ATOM 1801 N N . VAL A 1 248 ? -1.2 16.562 -12.328 1 98.75 248 VAL A N 1
ATOM 1802 C CA . VAL A 1 248 ? -2.23 17.531 -12.68 1 98.75 248 VAL A CA 1
ATOM 1803 C C . VAL A 1 248 ? 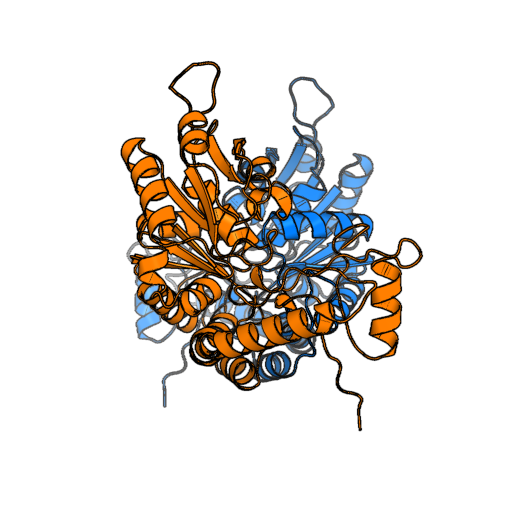-2.785 18.172 -11.414 1 98.75 248 VAL A C 1
ATOM 1805 O O . VAL A 1 248 ? -3.041 19.375 -11.383 1 98.75 248 VAL A O 1
ATOM 1808 N N . ALA A 1 249 ? -2.963 17.391 -10.367 1 98.44 249 ALA A N 1
ATOM 1809 C CA . ALA A 1 249 ? -3.479 17.891 -9.102 1 98.44 249 ALA A CA 1
ATOM 1810 C C . ALA A 1 249 ? -2.568 18.984 -8.531 1 98.44 249 ALA A C 1
ATOM 1812 O O . ALA A 1 249 ? -3.041 20.047 -8.133 1 98.44 249 ALA A O 1
ATOM 1813 N N . VAL A 1 250 ? -1.266 18.703 -8.484 1 98.38 250 VAL A N 1
ATOM 1814 C CA . VAL A 1 250 ? -0.308 19.656 -7.93 1 98.38 250 VAL A CA 1
ATOM 1815 C C . VAL A 1 250 ? -0.25 20.906 -8.805 1 98.38 250 VAL A C 1
ATOM 1817 O O . VAL A 1 250 ? -0.274 22.031 -8.289 1 98.38 250 VAL A O 1
ATOM 1820 N N . ARG A 1 251 ? -0.263 20.719 -10.086 1 97.62 251 ARG A N 1
ATOM 1821 C CA . ARG A 1 251 ? -0.132 21.812 -11.039 1 97.62 251 ARG A CA 1
ATOM 1822 C C . ARG A 1 251 ? -1.373 22.703 -11.023 1 97.62 251 ARG A C 1
ATOM 1824 O O . ARG A 1 251 ? -1.265 23.938 -11 1 97.62 251 ARG A O 1
ATOM 1831 N N . ASP A 1 252 ? -2.58 22.078 -10.969 1 97.38 252 ASP A N 1
ATOM 1832 C CA . ASP A 1 252 ? -3.807 22.812 -11.266 1 97.38 252 ASP A CA 1
ATOM 1833 C C . ASP A 1 252 ? -4.555 23.172 -9.992 1 97.38 252 ASP A C 1
ATOM 1835 O O . ASP A 1 252 ? -5.375 24.094 -9.984 1 97.38 252 ASP A O 1
ATOM 1839 N N . THR A 1 253 ? -4.285 22.453 -8.906 1 97.06 253 THR A N 1
ATOM 1840 C CA . THR A 1 253 ? -5.227 22.562 -7.793 1 97.06 253 THR A CA 1
ATOM 1841 C C . THR A 1 253 ? -4.609 23.344 -6.633 1 97.06 253 THR A C 1
ATOM 1843 O O . THR A 1 253 ? -5.32 23.984 -5.859 1 97.06 253 THR A O 1
ATOM 1846 N N . VAL A 1 254 ? -3.295 23.344 -6.469 1 96.44 254 VAL A N 1
ATOM 1847 C CA . VAL A 1 254 ? -2.645 23.984 -5.332 1 96.44 254 VAL A CA 1
ATOM 1848 C C . VAL A 1 254 ? -3.008 25.469 -5.301 1 96.44 254 VAL A C 1
ATOM 1850 O O . VAL A 1 254 ? -3.318 26.016 -4.242 1 96.44 254 VAL A O 1
ATOM 1853 N N . GLY A 1 255 ? -3.043 26.109 -6.43 1 94.38 255 GLY A N 1
ATOM 1854 C CA . GLY A 1 255 ? -3.367 27.531 -6.512 1 94.38 255 GLY A CA 1
ATOM 1855 C C . GLY A 1 255 ? -4.801 27.844 -6.121 1 94.38 255 GLY A C 1
ATOM 1856 O O . GLY A 1 255 ? -5.133 28.984 -5.809 1 94.38 255 GLY A O 1
ATOM 1857 N N . LYS A 1 256 ? -5.637 26.828 -6.105 1 96.31 256 LYS A N 1
ATOM 1858 C CA . LYS A 1 256 ? -7.059 27 -5.828 1 96.31 256 LYS A CA 1
ATOM 1859 C C . LYS A 1 256 ? -7.359 26.812 -4.344 1 96.31 256 LYS A C 1
ATOM 1861 O O . LYS A 1 256 ? -8.477 27.078 -3.896 1 96.31 256 LYS A O 1
ATOM 1866 N N . LEU A 1 257 ? -6.383 26.422 -3.566 1 97.88 257 LEU A N 1
ATOM 1867 C CA . LEU A 1 257 ? -6.594 26.141 -2.15 1 97.88 257 LEU A CA 1
ATOM 1868 C C . LEU A 1 257 ? -7 27.406 -1.402 1 97.88 257 LEU A C 1
ATOM 1870 O O . LEU A 1 257 ? -7.754 27.344 -0.43 1 97.88 257 LEU A O 1
ATOM 1874 N N . ALA A 1 258 ? -6.566 28.578 -1.882 1 97.88 258 ALA A N 1
ATOM 1875 C CA . ALA A 1 258 ? -6.945 29.844 -1.264 1 97.88 258 ALA A CA 1
ATOM 1876 C C . ALA A 1 258 ? -8.461 30.047 -1.303 1 97.88 258 ALA A C 1
ATOM 1878 O O . ALA A 1 258 ? -9.039 30.609 -0.374 1 97.88 258 ALA A O 1
ATOM 1879 N N . ASP A 1 259 ? -9.07 29.641 -2.406 1 97.62 259 ASP A N 1
ATOM 1880 C CA . ASP A 1 259 ? -10.516 29.734 -2.521 1 97.62 259 ASP A CA 1
ATOM 1881 C C . ASP A 1 259 ? -11.211 28.844 -1.487 1 97.62 259 ASP A C 1
ATOM 1883 O O . ASP A 1 259 ? -12.227 29.219 -0.914 1 97.62 259 ASP A O 1
ATOM 1887 N N . ASP A 1 260 ? -10.672 27.641 -1.278 1 97.12 260 ASP A N 1
ATOM 1888 C CA . ASP A 1 260 ? -11.211 26.734 -0.261 1 97.12 260 ASP A CA 1
ATOM 1889 C C . ASP A 1 260 ? -11.125 27.375 1.127 1 97.12 260 ASP A C 1
ATOM 1891 O O . ASP A 1 260 ? -12.039 27.219 1.939 1 97.12 260 ASP A O 1
ATOM 1895 N N . HIS A 1 261 ? -9.984 28.031 1.39 1 98.06 261 HIS A N 1
ATOM 1896 C CA . HIS A 1 261 ? -9.812 28.719 2.666 1 98.06 261 HIS A CA 1
ATOM 1897 C C . HIS A 1 261 ? -10.875 29.797 2.857 1 98.06 261 HIS A C 1
ATOM 1899 O O . HIS A 1 261 ? -11.477 29.891 3.93 1 98.06 261 HIS A O 1
ATOM 1905 N N . ARG A 1 262 ? -11.102 30.578 1.812 1 97.62 262 ARG A N 1
ATOM 1906 C CA . ARG A 1 262 ? -12.094 31.641 1.865 1 97.62 262 ARG A CA 1
ATOM 1907 C C . ARG A 1 262 ? -13.492 31.078 2.115 1 97.62 262 ARG A C 1
ATOM 1909 O O . ARG A 1 262 ? -14.258 31.625 2.908 1 97.62 262 ARG A O 1
ATOM 1916 N N . LYS A 1 263 ? -13.828 30 1.39 1 97.19 263 LYS A N 1
ATOM 1917 C CA . LYS A 1 263 ? -15.141 29.375 1.554 1 97.19 263 LYS A CA 1
ATOM 1918 C C . LYS A 1 263 ? -15.312 28.828 2.969 1 97.19 263 LYS A C 1
ATOM 1920 O O . LYS A 1 263 ? -16.391 28.938 3.549 1 97.19 263 LYS A O 1
ATOM 1925 N N . ALA A 1 264 ? -14.258 28.188 3.5 1 97.75 264 ALA A N 1
ATOM 1926 C CA . ALA A 1 264 ? -14.32 27.672 4.867 1 97.75 264 ALA A CA 1
ATOM 1927 C C . ALA A 1 264 ? -14.562 28.797 5.867 1 97.75 264 ALA A C 1
ATOM 1929 O O . ALA A 1 264 ? -15.367 28.656 6.789 1 97.75 264 ALA A O 1
ATOM 1930 N N . LYS A 1 265 ? -13.883 29.891 5.688 1 97.56 265 LYS A N 1
ATOM 1931 C CA . LYS A 1 265 ? -14.055 31.047 6.562 1 97.56 265 LYS A CA 1
ATOM 1932 C C . LYS A 1 265 ? -15.477 31.594 6.461 1 97.56 265 LYS A C 1
ATOM 1934 O O . LYS A 1 265 ? -16.094 31.938 7.473 1 97.56 265 LYS A O 1
ATOM 1939 N N . ALA A 1 266 ? -15.969 31.688 5.227 1 97.5 266 ALA A N 1
ATOM 1940 C CA . ALA A 1 266 ? -17.344 32.156 5.012 1 97.5 266 ALA A CA 1
ATOM 1941 C C . ALA A 1 266 ? -18.344 31.25 5.699 1 97.5 266 ALA A C 1
ATOM 1943 O O . ALA A 1 266 ? -19.328 31.719 6.289 1 97.5 266 ALA A O 1
ATOM 1944 N N . LEU A 1 267 ? -18.141 29.984 5.555 1 97.12 267 LEU A N 1
ATOM 1945 C CA . LEU A 1 267 ? -19 29.016 6.215 1 97.12 267 LEU A CA 1
ATOM 1946 C C . LEU A 1 267 ? -18.984 29.219 7.727 1 97.12 267 LEU A C 1
ATOM 1948 O O . LEU A 1 267 ? -20.047 29.219 8.367 1 97.12 267 LEU A O 1
ATOM 1952 N N . ALA A 1 268 ? -17.797 29.359 8.328 1 97.5 268 ALA A N 1
ATOM 1953 C CA . ALA A 1 268 ? -17.672 29.562 9.766 1 97.5 268 ALA A CA 1
ATOM 1954 C C . ALA A 1 268 ? -18.406 30.828 10.211 1 97.5 268 ALA A C 1
ATOM 1956 O O . ALA A 1 268 ? -19.062 30.844 11.25 1 97.5 268 ALA A O 1
ATOM 1957 N N . GLU A 1 269 ? -18.297 31.875 9.406 1 97.06 269 GLU A N 1
ATOM 1958 C CA . GLU A 1 269 ? -18.984 33.125 9.719 1 97.06 269 GLU A CA 1
ATOM 1959 C C . GLU A 1 269 ? -20.5 32.969 9.664 1 97.06 269 GLU A C 1
ATOM 1961 O O . GLU A 1 269 ? -21.219 33.562 10.469 1 97.06 269 GLU A O 1
ATOM 1966 N N . GLY A 1 270 ? -20.953 32.188 8.695 1 96.5 270 GLY A N 1
ATOM 1967 C CA . GLY A 1 270 ? -22.359 31.875 8.617 1 96.5 270 GLY A CA 1
ATOM 1968 C C . GLY A 1 270 ? -22.859 31.047 9.789 1 96.5 270 GLY A C 1
ATOM 1969 O O . GLY A 1 270 ? -23.938 31.328 10.336 1 96.5 270 GLY A O 1
ATOM 1970 N N . LEU A 1 271 ? -22.094 30.078 10.203 1 95.44 271 LEU A N 1
ATOM 1971 C CA . LEU A 1 271 ? -22.469 29.188 11.305 1 95.44 271 LEU A CA 1
ATOM 1972 C C . LEU A 1 271 ? -22.516 29.953 12.617 1 95.44 271 LEU A C 1
ATOM 1974 O O . LEU A 1 271 ? -23.328 29.625 13.492 1 95.44 271 LEU A O 1
ATOM 1978 N N . LYS A 1 272 ? -21.703 30.906 12.719 1 94 272 LYS A N 1
ATOM 1979 C CA . LYS A 1 272 ? -21.656 31.734 13.93 1 94 272 LYS A CA 1
ATOM 1980 C C . LYS A 1 272 ? -22.984 32.406 14.203 1 94 272 LYS A C 1
ATOM 1982 O O . LYS A 1 272 ? -23.297 32.75 15.344 1 94 272 LYS A O 1
ATOM 1987 N N . LYS A 1 273 ? -23.797 32.562 13.219 1 94.69 273 LYS A N 1
ATOM 1988 C CA . LYS A 1 273 ? -25.078 33.25 13.344 1 94.69 273 LYS A CA 1
ATOM 1989 C C . LYS A 1 273 ? -26.172 32.312 13.844 1 94.69 273 LYS A C 1
ATOM 1991 O O . LYS A 1 273 ? -27.266 32.781 14.203 1 94.69 273 LYS A O 1
ATOM 1996 N N . ILE A 1 274 ? -25.891 31.094 13.875 1 93.5 274 ILE A N 1
ATOM 1997 C CA . ILE A 1 274 ? -26.859 30.109 14.352 1 93.5 274 ILE A CA 1
ATOM 1998 C C . ILE A 1 274 ? -26.719 29.938 15.859 1 93.5 274 ILE A C 1
ATOM 2000 O O . ILE A 1 274 ? -25.656 29.516 16.344 1 93.5 274 ILE A O 1
ATOM 2004 N N . GLU A 1 275 ? -27.703 30.141 16.594 1 92.69 275 GLU A N 1
ATOM 2005 C CA . GLU A 1 275 ? -27.688 30.219 18.047 1 92.69 275 GLU A CA 1
ATOM 2006 C C . GLU A 1 275 ? -27.312 28.859 18.656 1 92.69 275 GLU A C 1
ATOM 2008 O O . GLU A 1 275 ? -26.656 28.812 19.703 1 92.69 275 GLU A O 1
ATOM 2013 N N . GLN A 1 276 ? -27.703 27.812 18.031 1 92.44 276 GLN A N 1
ATOM 2014 C CA . GLN A 1 276 ? -27.516 26.469 18.594 1 92.44 276 GLN A CA 1
ATOM 2015 C C . GLN A 1 276 ? -26.094 25.969 18.359 1 92.44 276 GLN A C 1
ATOM 2017 O O . GLN A 1 276 ? -25.734 24.891 18.844 1 92.44 276 GLN A O 1
ATOM 2022 N N . ILE A 1 277 ? -25.266 26.797 17.625 1 92.69 277 ILE A N 1
ATOM 2023 C CA . ILE A 1 277 ? -23.953 26.359 17.188 1 92.69 277 ILE A CA 1
ATOM 2024 C C . ILE A 1 277 ? -22.891 27.344 17.672 1 92.69 277 ILE A C 1
ATOM 2026 O O . ILE A 1 277 ? -23.125 28.547 17.703 1 92.69 277 ILE A O 1
ATOM 2030 N N . THR A 1 278 ? -21.781 26.828 18.141 1 94.56 278 THR A N 1
ATOM 2031 C CA . THR A 1 278 ? -20.625 27.672 18.422 1 94.56 278 THR A CA 1
ATOM 2032 C C . THR A 1 278 ? -19.453 27.328 17.5 1 94.56 278 THR A C 1
ATOM 2034 O O . THR A 1 278 ? -19.141 26.141 17.312 1 94.56 278 THR A O 1
ATOM 2037 N N . VAL A 1 279 ? -18.922 28.281 16.922 1 94.38 279 VAL A N 1
ATOM 2038 C CA . VAL A 1 279 ? -17.781 28.125 16.031 1 94.38 279 VAL A CA 1
ATOM 2039 C C . VAL A 1 279 ? -16.812 29.297 16.219 1 94.38 279 VAL A C 1
ATOM 2041 O O . VAL A 1 279 ? -17.25 30.438 16.422 1 94.38 279 VAL A O 1
ATOM 2044 N N . ASP A 1 280 ? -15.555 29.016 16.391 1 91.31 280 ASP A N 1
ATOM 2045 C CA . ASP A 1 280 ? -14.523 30.062 16.406 1 91.31 280 ASP A CA 1
ATOM 2046 C C . ASP A 1 280 ? -14.008 30.359 15.008 1 91.31 280 ASP A C 1
ATOM 2048 O O . ASP A 1 280 ? -12.984 29.812 14.586 1 91.31 280 ASP A O 1
ATOM 2052 N N . SER A 1 281 ? -14.625 31.266 14.383 1 91.25 281 SER A N 1
ATOM 2053 C CA . SER A 1 281 ? -14.289 31.562 12.992 1 91.25 281 SER A CA 1
ATOM 2054 C C . SER A 1 281 ? -12.867 32.094 12.875 1 91.25 281 SER A C 1
ATOM 2056 O O . SER A 1 281 ? -12.227 31.922 11.836 1 91.25 281 SER A O 1
ATOM 2058 N N . ALA A 1 282 ? -12.297 32.656 13.93 1 89 282 ALA A N 1
ATOM 2059 C CA . ALA A 1 282 ? -10.938 33.188 13.906 1 89 282 ALA A CA 1
ATOM 2060 C C . ALA A 1 282 ? -9.898 32.062 13.875 1 89 282 ALA A C 1
ATOM 2062 O O . ALA A 1 282 ? -8.766 32.281 13.438 1 89 282 ALA A O 1
ATOM 2063 N N . SER A 1 283 ? -10.398 30.938 14.211 1 91.38 283 SER A N 1
ATOM 2064 C CA . SER A 1 283 ? -9.484 29.797 14.281 1 91.38 283 SER A CA 1
ATOM 2065 C C . SER A 1 283 ? -9.43 29.062 12.953 1 91.38 283 SER A C 1
ATOM 2067 O O . SER A 1 283 ? -8.578 28.188 12.758 1 91.38 283 SER A O 1
ATOM 2069 N N . VAL A 1 284 ? -10.273 29.484 12.023 1 96.75 284 VAL A N 1
ATOM 2070 C CA . VAL A 1 284 ? -10.297 28.828 10.719 1 96.75 284 VAL A CA 1
ATOM 2071 C C . VAL A 1 284 ? -9.172 29.375 9.844 1 96.75 284 VAL A C 1
ATOM 2073 O O . VAL A 1 284 ? -9.281 30.484 9.305 1 96.75 284 VAL A O 1
ATOM 2076 N N . GLU A 1 285 ? -8.094 28.562 9.617 1 96.94 285 GLU A N 1
ATOM 2077 C CA . GLU A 1 285 ? -6.914 29.031 8.891 1 96.94 285 GLU A CA 1
ATOM 2078 C C . GLU A 1 285 ? -6.867 28.438 7.48 1 96.94 285 GLU A C 1
ATOM 2080 O O . GLU A 1 285 ? -6.281 29.047 6.574 1 96.94 285 GLU A O 1
ATOM 2085 N N . THR A 1 286 ? -7.477 27.266 7.32 1 97.94 286 THR A N 1
ATOM 2086 C CA . THR A 1 286 ? -7.383 26.578 6.039 1 97.94 286 THR A CA 1
ATOM 2087 C C . THR A 1 286 ? -8.75 26.047 5.602 1 97.94 286 THR A C 1
ATOM 2089 O O . THR A 1 286 ? -9.703 26.812 5.492 1 97.94 286 THR A O 1
ATOM 2092 N N . ASN A 1 287 ? -8.828 24.828 5.215 1 97.44 287 ASN A N 1
ATOM 2093 C CA . ASN A 1 287 ? -10.031 24.375 4.527 1 97.44 287 ASN A CA 1
ATOM 2094 C C . ASN A 1 287 ? -10.938 23.578 5.465 1 97.44 287 ASN A C 1
ATOM 2096 O O . ASN A 1 287 ? -11.836 22.859 5.008 1 97.44 287 ASN A O 1
ATOM 2100 N N . MET A 1 288 ? -10.703 23.688 6.836 1 97.25 288 MET A N 1
ATOM 2101 C CA . MET A 1 288 ? -11.484 22.906 7.785 1 97.25 288 MET A CA 1
ATOM 2102 C C . MET A 1 288 ? -12.289 23.812 8.711 1 97.25 288 MET A C 1
ATOM 2104 O O . MET A 1 288 ? -11.805 24.859 9.125 1 97.25 288 MET A O 1
ATOM 2108 N N . VAL A 1 289 ? -13.516 23.438 8.992 1 97 289 VAL A N 1
ATOM 2109 C CA . VAL A 1 289 ? -14.367 24.141 9.953 1 97 289 VAL A CA 1
ATOM 2110 C C . VAL A 1 289 ? -14.922 23.141 10.969 1 97 289 VAL A C 1
ATOM 2112 O O . VAL A 1 289 ? -15.617 22.188 10.594 1 97 289 VAL A O 1
ATOM 2115 N N . PHE A 1 290 ? -14.547 23.281 12.227 1 95.19 290 PHE A N 1
ATOM 2116 C CA . PHE A 1 290 ? -15.133 22.547 13.336 1 95.19 290 PHE A CA 1
ATOM 2117 C C . PHE A 1 290 ? -16.109 23.422 14.117 1 95.19 290 PHE A C 1
ATOM 2119 O O . PHE A 1 290 ? -15.844 24.609 14.328 1 95.19 290 PHE A O 1
ATOM 2126 N N . PHE A 1 291 ? -17.25 22.906 14.438 1 95 291 PHE A N 1
ATOM 2127 C CA . PHE A 1 291 ? -18.188 23.656 15.273 1 95 291 PHE A CA 1
ATOM 2128 C C . PHE A 1 291 ? -18.859 22.734 16.281 1 95 291 PHE A C 1
ATOM 2130 O O . PHE A 1 291 ? -18.875 21.516 16.109 1 95 291 PHE A O 1
ATOM 2137 N N . GLU A 1 292 ? -19.344 23.266 17.312 1 94.75 292 GLU A N 1
ATOM 2138 C CA . GLU A 1 292 ? -20 22.516 18.391 1 94.75 292 GLU A CA 1
ATOM 2139 C C . GLU A 1 292 ? -21.484 22.828 18.422 1 94.75 292 GLU A C 1
ATOM 2141 O O . GLU A 1 292 ? -21.906 23.969 18.219 1 94.75 292 GLU A O 1
ATOM 2146 N N . VAL A 1 293 ? -22.234 21.797 18.703 1 93.88 293 VAL A N 1
ATOM 2147 C CA . VAL A 1 293 ? -23.672 21.938 18.906 1 93.88 293 VAL A CA 1
ATOM 2148 C C . VAL A 1 293 ? -23.953 22.141 20.391 1 93.88 293 VAL A C 1
ATOM 2150 O O . VAL A 1 293 ? -23.656 21.266 21.219 1 93.88 293 VAL A O 1
ATOM 2153 N N . MET A 1 294 ? -24.547 23.188 20.719 1 91.19 294 MET A N 1
ATOM 2154 C CA . MET A 1 294 ? -24.734 23.578 22.109 1 91.19 294 MET A CA 1
ATOM 2155 C C . MET A 1 294 ? -26.078 23.109 22.625 1 91.19 294 MET A C 1
ATOM 2157 O O . MET A 1 294 ? -26.266 22.938 23.828 1 91.19 294 MET A O 1
ATOM 2161 N N . ASP A 1 295 ? -26.984 22.906 21.781 1 90.38 295 ASP A N 1
ATOM 2162 C CA . ASP A 1 295 ? -28.297 22.406 22.188 1 90.38 295 ASP A CA 1
ATOM 2163 C C . ASP A 1 295 ? -28.25 20.906 22.422 1 90.38 295 ASP A C 1
ATOM 2165 O O . ASP A 1 295 ? -28.062 20.125 21.484 1 90.38 295 ASP A O 1
ATOM 2169 N N . PRO A 1 296 ? -28.438 20.484 23.625 1 88.31 296 PRO A N 1
ATOM 2170 C CA . PRO A 1 296 ? -28.344 19.062 23.922 1 88.31 296 PRO A CA 1
ATOM 2171 C C . PRO A 1 296 ? -29.406 18.234 23.219 1 88.31 296 PRO A C 1
ATOM 2173 O O . PRO A 1 296 ? -29.281 17.016 23.125 1 88.31 296 PRO A O 1
ATOM 2176 N N . ARG A 1 297 ? -30.562 18.891 22.75 1 89.81 297 ARG A N 1
ATOM 2177 C CA . ARG A 1 297 ? -31.625 18.172 22.062 1 89.81 297 ARG A CA 1
ATOM 2178 C C . ARG A 1 297 ? -31.219 17.812 20.641 1 89.81 297 ARG A C 1
ATOM 2180 O O . ARG A 1 297 ? -31.875 16.984 20 1 89.81 297 ARG A O 1
ATOM 2187 N N . ILE A 1 298 ? -30.016 18.438 20.25 1 91.75 298 ILE A N 1
ATOM 2188 C CA . ILE A 1 298 ? -29.531 18.203 18.891 1 91.75 298 ILE A CA 1
ATOM 2189 C C . ILE A 1 298 ? -28.203 17.453 18.938 1 91.75 298 ILE A C 1
ATOM 2191 O O . ILE A 1 298 ? -27.188 18.016 19.359 1 91.75 298 ILE A O 1
ATOM 2195 N N . SER A 1 299 ? -28.219 16.25 18.562 1 93.44 299 SER A N 1
ATOM 2196 C CA . SER A 1 299 ? -26.953 15.516 18.453 1 93.44 299 SER A CA 1
ATOM 2197 C C . SER A 1 299 ? -26.312 15.719 17.078 1 93.44 299 SER A C 1
ATOM 2199 O O . SER A 1 299 ? -27.016 15.844 16.078 1 93.44 299 SER A O 1
ATOM 2201 N N . PRO A 1 300 ? -24.984 15.75 17.016 1 94.44 300 PRO A N 1
ATOM 2202 C CA . PRO A 1 300 ? -24.297 15.867 15.727 1 94.44 300 PRO A CA 1
ATOM 2203 C C . PRO A 1 300 ? -24.766 14.82 14.719 1 94.44 300 PRO A C 1
ATOM 2205 O O . PRO A 1 300 ? -24.922 15.133 13.531 1 94.44 300 PRO A O 1
ATOM 2208 N N . ASP A 1 301 ? -25.031 13.633 15.141 1 94.94 301 ASP A N 1
ATOM 2209 C CA . ASP A 1 301 ? -25.516 12.586 14.242 1 94.94 301 ASP A CA 1
ATOM 2210 C C . ASP A 1 301 ? -26.859 12.961 13.641 1 94.94 301 ASP A C 1
ATOM 2212 O O . ASP A 1 301 ? -27.078 12.797 12.438 1 94.94 301 ASP A O 1
ATOM 2216 N N . LYS A 1 302 ? -27.75 13.375 14.438 1 93.38 302 LYS A N 1
ATOM 2217 C CA . LYS A 1 302 ? -29.078 13.773 13.969 1 93.38 302 LYS A CA 1
ATOM 2218 C C . LYS A 1 302 ? -29 14.977 13.039 1 93.38 302 LYS A C 1
ATOM 2220 O O . LYS A 1 302 ? -29.734 15.07 12.055 1 93.38 302 LYS A O 1
ATOM 2225 N N . LEU A 1 303 ? -28.156 15.883 13.43 1 94.5 303 LEU A N 1
ATOM 2226 C CA . LEU A 1 303 ? -27.953 17.047 12.578 1 94.5 303 LEU A CA 1
ATOM 2227 C C . LEU A 1 303 ? -27.484 16.641 11.188 1 94.5 303 LEU A C 1
ATOM 2229 O O . LEU A 1 303 ? -27.984 17.156 10.18 1 94.5 303 LEU A O 1
ATOM 2233 N N . CYS A 1 304 ? -26.5 15.742 11.102 1 95.75 304 CYS A N 1
ATOM 2234 C CA . CYS A 1 304 ? -25.984 15.273 9.82 1 95.75 304 CYS A CA 1
ATOM 2235 C C . CYS A 1 304 ? -27.078 14.586 9.008 1 95.75 304 CYS A C 1
ATOM 2237 O O . CYS A 1 304 ? -27.141 14.734 7.785 1 95.75 304 CYS A O 1
ATOM 2239 N N . GLN A 1 305 ? -27.969 13.883 9.633 1 95.06 305 GLN A N 1
ATOM 2240 C CA . GLN A 1 305 ? -29.078 13.227 8.953 1 95.06 305 GLN A CA 1
ATOM 2241 C C . GLN A 1 305 ? -30.031 14.25 8.336 1 95.06 305 GLN A C 1
ATOM 2243 O O . GLN A 1 305 ? -30.484 14.086 7.203 1 95.06 305 GLN A O 1
ATOM 2248 N N . VAL A 1 306 ? -30.359 15.227 9.094 1 94.69 306 VAL A N 1
ATOM 2249 C CA . VAL A 1 306 ? -31.25 16.281 8.625 1 94.69 306 VAL A CA 1
ATOM 2250 C C . VAL A 1 306 ? -30.625 17.016 7.445 1 94.69 306 VAL A C 1
ATOM 2252 O O . VAL A 1 306 ? -31.312 17.297 6.457 1 94.69 306 VAL A O 1
ATOM 2255 N N . LEU A 1 307 ? -29.328 17.328 7.598 1 95.62 307 LEU A N 1
ATOM 2256 C CA . LEU A 1 307 ? -28.625 18.016 6.523 1 95.62 307 LEU A CA 1
ATOM 2257 C C . LEU A 1 307 ? -28.609 17.172 5.254 1 95.62 307 LEU A C 1
ATOM 2259 O O . LEU A 1 307 ? -28.719 17.703 4.148 1 95.62 307 LEU A O 1
ATOM 2263 N N . GLU A 1 308 ? -28.391 15.875 5.441 1 95.5 308 GLU A N 1
ATOM 2264 C CA . GLU A 1 308 ? -28.359 14.961 4.305 1 95.5 308 GLU A CA 1
ATOM 2265 C C . GLU A 1 308 ? -29.672 15 3.523 1 95.5 308 GLU A C 1
ATOM 2267 O O . GLU A 1 308 ? -29.672 14.883 2.295 1 95.5 308 GLU A O 1
ATOM 2272 N N . GLN A 1 309 ? -30.797 15.133 4.18 1 95.69 309 GLN A N 1
ATOM 2273 C CA . GLN A 1 309 ? -32.094 15.242 3.533 1 95.69 309 GLN A CA 1
ATOM 2274 C C . GLN A 1 309 ? -32.156 16.469 2.633 1 95.69 309 GLN A C 1
ATOM 2276 O O . GLN A 1 309 ? -32.938 16.5 1.668 1 95.69 309 GLN A O 1
ATOM 2281 N N . ASP A 1 310 ? -31.359 17.422 2.949 1 95 310 ASP A N 1
ATOM 2282 C CA . ASP A 1 310 ? -31.281 18.641 2.148 1 95 310 ASP A CA 1
ATOM 2283 C C . ASP A 1 310 ? -30.062 18.641 1.238 1 95 310 ASP A C 1
ATOM 2285 O O . ASP A 1 310 ? -29.594 19.688 0.81 1 95 310 ASP A O 1
ATOM 2289 N N . ASN A 1 311 ? -29.391 17.547 1.135 1 95.69 311 ASN A N 1
ATOM 2290 C CA . ASN A 1 311 ? -28.281 17.312 0.217 1 95.69 311 ASN A CA 1
ATOM 2291 C C . ASN A 1 311 ? -27 17.969 0.696 1 95.69 311 ASN A C 1
ATOM 2293 O O . ASN A 1 311 ? -26.203 18.453 -0.115 1 95.69 311 ASN A O 1
ATOM 2297 N N . VAL A 1 312 ? -26.922 18.141 1.945 1 96.38 312 VAL A N 1
ATOM 2298 C CA . VAL A 1 312 ? -25.688 18.594 2.568 1 96.38 312 VAL A CA 1
ATOM 2299 C C . VAL A 1 312 ? -25.094 17.484 3.422 1 96.38 312 VAL A C 1
ATOM 2301 O O . VAL A 1 312 ? -25.75 16.969 4.336 1 96.38 312 VAL A O 1
ATOM 2304 N N . LEU A 1 313 ? -23.859 17.125 3.068 1 95.88 313 LEU A N 1
ATOM 2305 C CA . LEU A 1 313 ? -23.203 16.047 3.812 1 95.88 313 LEU A CA 1
ATOM 2306 C C . LEU A 1 313 ? -22.156 16.625 4.77 1 95.88 313 LEU A C 1
ATOM 2308 O O . LEU A 1 313 ? -21.422 17.547 4.418 1 95.88 313 LEU A O 1
ATOM 2312 N N . ALA A 1 314 ? -22.188 16.172 6.027 1 95.69 314 ALA A N 1
ATOM 2313 C CA . ALA A 1 314 ? -21.219 16.516 7.066 1 95.69 314 ALA A CA 1
ATOM 2314 C C . ALA A 1 314 ? -20.844 15.305 7.91 1 95.69 314 ALA A C 1
ATOM 2316 O O . ALA A 1 314 ? -21.469 14.25 7.797 1 95.69 314 ALA A O 1
ATOM 2317 N N . LEU A 1 315 ? -19.766 15.414 8.641 1 94.5 315 LEU A N 1
ATOM 2318 C CA . LEU A 1 315 ? -19.266 14.289 9.422 1 94.5 315 LEU A CA 1
ATOM 2319 C C . LEU A 1 315 ? -19.234 14.633 10.914 1 94.5 315 LEU A C 1
ATOM 2321 O O . LEU A 1 315 ? -18.594 15.602 11.32 1 94.5 315 LEU A O 1
ATOM 2325 N N . PRO A 1 316 ? -20 13.898 11.719 1 93.88 316 PRO A N 1
ATOM 2326 C CA . PRO A 1 316 ? -19.875 14.109 13.164 1 93.88 316 PRO A CA 1
ATOM 2327 C C . PRO A 1 316 ? -18.516 13.664 13.711 1 93.88 316 PRO A C 1
ATOM 2329 O O . PRO A 1 316 ? -18 12.625 13.305 1 93.88 316 PRO A O 1
ATOM 2332 N N . ALA A 1 317 ? -17.906 14.391 14.57 1 88.94 317 ALA A N 1
ATOM 2333 C CA . ALA A 1 317 ? -16.594 14.086 15.117 1 88.94 317 ALA A CA 1
ATOM 2334 C C . ALA A 1 317 ? -16.703 13.438 16.5 1 88.94 317 ALA A C 1
ATOM 2336 O O . ALA A 1 317 ? -15.922 12.555 16.844 1 88.94 317 ALA A O 1
ATOM 2337 N N . ASN A 1 318 ? -17.547 13.93 17.344 1 86.5 318 ASN A N 1
ATOM 2338 C CA . ASN A 1 318 ? -17.859 13.398 18.672 1 86.5 318 ASN A CA 1
ATOM 2339 C C . ASN A 1 318 ? -19.266 13.789 19.109 1 86.5 318 ASN A C 1
ATOM 2341 O O . ASN A 1 318 ? -20.125 14.07 18.281 1 86.5 318 ASN A O 1
ATOM 2345 N N . SER A 1 319 ? -19.5 13.688 20.375 1 84.62 319 SER A N 1
ATOM 2346 C CA . SER A 1 319 ? -20.875 13.867 20.875 1 84.62 319 SER A CA 1
ATOM 2347 C C . SER A 1 319 ? -21.281 15.336 20.812 1 84.62 319 SER A C 1
ATOM 2349 O O . SER A 1 319 ? -22.469 15.656 20.906 1 84.62 319 SER A O 1
ATOM 2351 N N . LYS A 1 320 ? -20.359 16.25 20.547 1 86.56 320 LYS A N 1
ATOM 2352 C CA . LYS A 1 320 ? -20.719 17.672 20.594 1 86.56 320 LYS A CA 1
ATOM 2353 C C . LYS A 1 320 ? -20.25 18.391 19.328 1 86.56 320 LYS A C 1
ATOM 2355 O O . LYS A 1 320 ? -20.609 19.547 19.109 1 86.56 320 LYS A O 1
ATOM 2360 N N . ARG A 1 321 ? -19.578 17.641 18.562 1 88.62 321 ARG A N 1
ATOM 2361 C CA . ARG A 1 321 ? -18.953 18.297 17.422 1 88.62 321 ARG A CA 1
ATOM 2362 C C . ARG A 1 321 ? -19.453 17.703 16.094 1 88.62 321 ARG A C 1
ATOM 2364 O O . ARG A 1 321 ? -19.531 16.484 15.961 1 88.62 321 ARG A O 1
ATOM 2371 N N . MET B 1 1 ? 9.297 2.297 -39.906 1 33.47 1 MET B N 1
ATOM 2372 C CA . MET B 1 1 ? 8.242 1.721 -39.094 1 33.47 1 MET B CA 1
ATOM 2373 C C . MET B 1 1 ? 8.719 1.55 -37.656 1 33.47 1 MET B C 1
ATOM 2375 O O . MET B 1 1 ? 9.852 1.13 -37.406 1 33.47 1 MET B O 1
ATOM 2379 N N . ALA B 1 2 ? 8.352 2.387 -36.75 1 44.19 2 ALA B N 1
ATOM 2380 C CA . ALA B 1 2 ? 8.914 2.336 -35.406 1 44.19 2 ALA B CA 1
ATOM 2381 C C . ALA B 1 2 ? 9.102 0.893 -34.938 1 44.19 2 ALA B C 1
ATOM 2383 O O . ALA B 1 2 ? 8.172 0.086 -35 1 44.19 2 ALA B O 1
ATOM 2384 N N . SER B 1 3 ? 10.25 0.329 -34.875 1 61.5 3 SER B N 1
ATOM 2385 C CA . SER B 1 3 ? 10.609 -1.064 -34.625 1 61.5 3 SER B CA 1
ATOM 2386 C C . SER B 1 3 ? 9.922 -1.599 -33.375 1 61.5 3 SER B C 1
ATOM 2388 O O . SER B 1 3 ? 9.93 -0.949 -32.344 1 61.5 3 SER B O 1
ATOM 2390 N N . LYS B 1 4 ? 8.922 -2.578 -33.469 1 85.81 4 LYS B N 1
ATOM 2391 C CA . LYS B 1 4 ? 8.109 -3.197 -32.438 1 85.81 4 LYS B CA 1
ATOM 2392 C C . LYS B 1 4 ? 8.984 -3.918 -31.406 1 85.81 4 LYS B C 1
ATOM 2394 O O . LYS B 1 4 ? 9.875 -4.684 -31.766 1 85.81 4 LYS B O 1
ATOM 2399 N N . VAL B 1 5 ? 8.984 -3.426 -30.141 1 91.88 5 VAL B N 1
ATOM 2400 C CA . VAL B 1 5 ? 9.719 -4.051 -29.031 1 91.88 5 VAL B CA 1
ATOM 2401 C C . VAL B 1 5 ? 8.961 -5.289 -28.547 1 91.88 5 VAL B C 1
ATOM 2403 O O . VAL B 1 5 ? 7.746 -5.246 -28.375 1 91.88 5 VAL B O 1
ATOM 2406 N N . VAL B 1 6 ? 9.648 -6.465 -28.594 1 94.56 6 VAL B N 1
ATOM 2407 C CA . VAL B 1 6 ? 9.133 -7.68 -27.984 1 94.56 6 VAL B CA 1
ATOM 2408 C C . VAL B 1 6 ? 9.617 -7.773 -26.531 1 94.56 6 VAL B C 1
ATOM 2410 O O . VAL B 1 6 ? 10.797 -8.031 -26.281 1 94.56 6 VAL B O 1
ATOM 2413 N N . ASP B 1 7 ? 8.742 -7.578 -25.625 1 94.88 7 ASP B N 1
ATOM 2414 C CA . ASP B 1 7 ? 9.117 -7.57 -24.219 1 94.88 7 ASP B CA 1
ATOM 2415 C C . ASP B 1 7 ? 8.781 -8.906 -23.547 1 94.88 7 ASP B C 1
ATOM 2417 O O . ASP B 1 7 ? 7.617 -9.172 -23.234 1 94.88 7 ASP B O 1
ATOM 2421 N N . LEU B 1 8 ? 9.836 -9.711 -23.312 1 95.44 8 LEU B N 1
ATOM 2422 C CA . LEU B 1 8 ? 9.672 -11.047 -22.75 1 95.44 8 LEU B CA 1
ATOM 2423 C C . LEU B 1 8 ? 10.18 -11.094 -21.312 1 95.44 8 LEU B C 1
ATOM 2425 O O . LEU B 1 8 ? 10.398 -12.172 -20.766 1 95.44 8 LEU B O 1
ATOM 2429 N N . ARG B 1 9 ? 10.367 -9.992 -20.656 1 94 9 ARG B N 1
ATOM 2430 C CA . ARG B 1 9 ? 10.938 -9.922 -19.312 1 94 9 ARG B CA 1
ATOM 2431 C C . ARG B 1 9 ? 10.031 -10.602 -18.297 1 94 9 ARG B C 1
ATOM 2433 O O . ARG B 1 9 ? 10.5 -11.383 -17.469 1 94 9 ARG B O 1
ATOM 2440 N N . SER B 1 10 ? 8.773 -10.18 -18.297 1 95.62 10 SER B N 1
ATOM 2441 C CA . SER B 1 10 ? 7.762 -10.609 -17.328 1 95.62 10 SER B CA 1
ATOM 2442 C C . SER B 1 10 ? 6.359 -10.227 -17.797 1 95.62 10 SER B C 1
ATOM 2444 O O . SER B 1 10 ? 6.195 -9.281 -18.578 1 95.62 10 SER B O 1
ATOM 2446 N N . ASP B 1 11 ? 5.43 -10.953 -17.391 1 95.44 11 ASP B N 1
ATOM 2447 C CA . ASP B 1 11 ? 4.062 -10.562 -17.719 1 95.44 11 ASP B CA 1
ATOM 2448 C C . ASP B 1 11 ? 3.629 -9.344 -16.906 1 95.44 11 ASP B C 1
ATOM 2450 O O . ASP B 1 11 ? 2.559 -8.781 -17.156 1 95.44 11 ASP B O 1
ATOM 2454 N N . THR B 1 12 ? 4.449 -8.852 -15.953 1 94.88 12 THR B N 1
ATOM 2455 C CA . THR B 1 12 ? 4.18 -7.656 -15.164 1 94.88 12 THR B CA 1
ATOM 2456 C C . THR B 1 12 ? 4.355 -6.402 -16.016 1 94.88 12 THR B C 1
ATOM 2458 O O . THR B 1 12 ? 3.891 -5.324 -15.641 1 94.88 12 THR B O 1
ATOM 2461 N N . VAL B 1 13 ? 4.996 -6.484 -17.172 1 94.88 13 VAL B N 1
ATOM 2462 C CA . VAL B 1 13 ? 5.27 -5.312 -18 1 94.88 13 VAL B CA 1
ATOM 2463 C C . VAL B 1 13 ? 4.074 -5.023 -18.906 1 94.88 13 VAL B C 1
ATOM 2465 O O . VAL B 1 13 ? 4.066 -4.031 -19.641 1 94.88 13 VAL B O 1
ATOM 2468 N N . THR B 1 14 ? 3.072 -5.961 -18.859 1 93.94 14 THR B N 1
ATOM 2469 C CA . THR B 1 14 ? 1.868 -5.738 -19.656 1 93.94 14 THR B CA 1
ATOM 2470 C C . THR B 1 14 ? 1.206 -4.418 -19.281 1 93.94 14 THR B C 1
ATOM 2472 O O . THR B 1 14 ? 0.958 -4.156 -18.094 1 93.94 14 THR B O 1
ATOM 2475 N N . LYS B 1 15 ? 0.927 -3.631 -20.234 1 95.5 15 LYS B N 1
ATOM 2476 C CA . LYS B 1 15 ? 0.36 -2.305 -20 1 95.5 15 LYS B CA 1
ATOM 2477 C C . LYS B 1 15 ? -1.161 -2.328 -20.125 1 95.5 15 LYS B C 1
ATOM 2479 O O . LYS B 1 15 ? -1.72 -3.189 -20.812 1 95.5 15 LYS B O 1
ATOM 2484 N N . PRO B 1 16 ? -1.85 -1.406 -19.406 1 98.06 16 PRO B N 1
ATOM 2485 C CA . PRO B 1 16 ? -3.311 -1.383 -19.516 1 98.06 16 PRO B CA 1
ATOM 2486 C C . PRO B 1 16 ? -3.787 -1.091 -20.938 1 98.06 16 PRO B C 1
ATOM 2488 O O . PRO B 1 16 ? -3.195 -0.261 -21.641 1 98.06 16 PRO B O 1
ATOM 2491 N N . SER B 1 17 ? -4.84 -1.791 -21.375 1 97.94 17 SER B N 1
ATOM 2492 C CA . SER B 1 17 ? -5.434 -1.589 -22.688 1 97.94 17 SER B CA 1
ATOM 2493 C C . SER B 1 17 ? -6.152 -0.246 -22.781 1 97.94 17 SER B C 1
ATOM 2495 O O . SER B 1 17 ? -6.355 0.419 -21.766 1 97.94 17 SER B O 1
ATOM 2497 N N . GLU B 1 18 ? -6.535 0.064 -24 1 98.06 18 GLU B N 1
ATOM 2498 C CA . GLU B 1 18 ? -7.324 1.279 -24.188 1 98.06 18 GLU B CA 1
ATOM 2499 C C . GLU B 1 18 ? -8.656 1.195 -23.438 1 98.06 18 GLU B C 1
ATOM 2501 O O . GLU B 1 18 ? -9.117 2.188 -22.875 1 98.06 18 GLU B O 1
ATOM 2506 N N . ALA B 1 19 ? -9.211 0.021 -23.453 1 98.56 19 ALA B N 1
ATOM 2507 C CA . ALA B 1 19 ? -10.477 -0.179 -22.75 1 98.56 19 ALA B CA 1
ATOM 2508 C C . ALA B 1 19 ? -10.305 0.003 -21.25 1 98.56 19 ALA B C 1
ATOM 2510 O O . ALA B 1 19 ? -11.172 0.57 -20.578 1 98.56 19 ALA B O 1
ATOM 2511 N N . MET B 1 20 ? -9.242 -0.487 -20.688 1 98.69 20 MET B N 1
ATOM 2512 C CA . MET B 1 20 ? -8.945 -0.31 -19.266 1 98.69 20 MET B CA 1
ATOM 2513 C C . MET B 1 20 ? -8.734 1.163 -18.938 1 98.69 20 MET B C 1
ATOM 2515 O O . MET B 1 20 ? -9.25 1.657 -17.922 1 98.69 20 MET B O 1
ATOM 2519 N N . ARG B 1 21 ? -7.961 1.829 -19.828 1 98.69 21 ARG B N 1
ATOM 2520 C CA . ARG B 1 21 ? -7.684 3.248 -19.625 1 98.69 21 ARG B CA 1
ATOM 2521 C C . ARG B 1 21 ? -8.969 4.07 -19.672 1 98.69 21 ARG B C 1
ATOM 2523 O O . ARG B 1 21 ? -9.156 4.98 -18.859 1 98.69 21 ARG B O 1
ATOM 2530 N N . ALA B 1 22 ? -9.844 3.76 -20.594 1 98.62 22 ALA B N 1
ATOM 2531 C CA . ALA B 1 22 ? -11.133 4.438 -20.688 1 98.62 22 ALA B CA 1
ATOM 2532 C C . ALA B 1 22 ? -11.992 4.176 -19.453 1 98.62 22 ALA B C 1
ATOM 2534 O O . ALA B 1 22 ? -12.672 5.078 -18.969 1 98.62 22 ALA B O 1
ATOM 2535 N N . ALA B 1 23 ? -11.992 2.959 -18.984 1 98.75 23 ALA B N 1
ATOM 2536 C CA . ALA B 1 23 ? -12.766 2.602 -17.797 1 98.75 23 ALA B CA 1
ATOM 2537 C C . ALA B 1 23 ? -12.266 3.367 -16.562 1 98.75 23 ALA B C 1
ATOM 2539 O O . ALA B 1 23 ? -13.062 3.826 -15.75 1 98.75 23 ALA B O 1
ATOM 2540 N N . MET B 1 24 ? -10.969 3.52 -16.422 1 98.5 24 MET B N 1
ATOM 2541 C CA . MET B 1 24 ? -10.375 4.289 -15.336 1 98.5 24 MET B CA 1
ATOM 2542 C C . MET B 1 24 ? -10.883 5.727 -15.352 1 98.5 24 MET B C 1
ATOM 2544 O O . MET B 1 24 ? -11.297 6.258 -14.32 1 98.5 24 MET B O 1
ATOM 2548 N N . ALA B 1 25 ? -10.852 6.293 -16.531 1 98.25 25 ALA B N 1
ATOM 2549 C CA . ALA B 1 25 ? -11.195 7.703 -16.672 1 98.25 25 ALA B CA 1
ATOM 2550 C C . ALA B 1 25 ? -12.672 7.945 -16.375 1 98.25 25 ALA B C 1
ATOM 2552 O O . ALA B 1 25 ? -13.039 9 -15.852 1 98.25 25 ALA B O 1
ATOM 2553 N N . ALA B 1 26 ? -13.484 6.949 -16.562 1 98.38 26 ALA B N 1
ATOM 2554 C CA . ALA B 1 26 ? -14.93 7.137 -16.484 1 98.38 26 ALA B CA 1
ATOM 2555 C C . ALA B 1 26 ? -15.477 6.617 -15.156 1 98.38 26 ALA B C 1
ATOM 2557 O O . ALA B 1 26 ? -16.672 6.762 -14.867 1 98.38 26 ALA B O 1
ATOM 2558 N N . ALA B 1 27 ? -14.672 6.07 -14.328 1 98.56 27 ALA B N 1
ATOM 2559 C CA . ALA B 1 27 ? -15.109 5.336 -13.141 1 98.56 27 ALA B CA 1
ATOM 2560 C C . ALA B 1 27 ? -15.898 6.238 -12.195 1 98.56 27 ALA B C 1
ATOM 2562 O O . ALA B 1 27 ? -15.508 7.379 -11.945 1 98.56 27 ALA B O 1
ATOM 2563 N N . ASP B 1 28 ? -17.062 5.742 -11.742 1 98.06 28 ASP B N 1
ATOM 2564 C CA . ASP B 1 28 ? -17.75 6.355 -10.609 1 98.06 28 ASP B CA 1
ATOM 2565 C C . ASP B 1 28 ? -17 6.098 -9.305 1 98.06 28 ASP B C 1
ATOM 2567 O O . ASP B 1 28 ? -16.719 4.945 -8.953 1 98.06 28 ASP B O 1
ATOM 2571 N N . VAL B 1 29 ? -16.656 7.258 -8.602 1 98 29 VAL B N 1
ATOM 2572 C CA . VAL B 1 29 ? -15.766 7.043 -7.465 1 98 29 VAL B CA 1
ATOM 2573 C C . VAL B 1 29 ? -16.281 7.82 -6.258 1 98 29 VAL B C 1
ATOM 2575 O O . VAL B 1 29 ? -17.078 8.75 -6.402 1 98 29 VAL B O 1
ATOM 2578 N N . ASP B 1 30 ? -15.875 7.395 -5.098 1 96.94 30 ASP B N 1
ATOM 2579 C CA . ASP B 1 30 ? -15.992 8.062 -3.805 1 96.94 30 ASP B CA 1
ATOM 2580 C C . ASP B 1 30 ? -14.852 7.645 -2.871 1 96.94 30 ASP B C 1
ATOM 2582 O O . ASP B 1 30 ? -13.977 6.875 -3.26 1 96.94 30 ASP B O 1
ATOM 2586 N N . ASP B 1 31 ? -14.812 8.234 -1.702 1 96.88 31 ASP B N 1
ATOM 2587 C CA . ASP B 1 31 ? -13.773 7.914 -0.727 1 96.88 31 ASP B CA 1
ATOM 2588 C C . ASP B 1 31 ? -13.992 6.527 -0.12 1 96.88 31 ASP B C 1
ATOM 2590 O O . ASP B 1 31 ? -14.883 6.348 0.711 1 96.88 31 ASP B O 1
ATOM 2594 N N . ASP B 1 32 ? -13.062 5.609 -0.437 1 97.44 32 ASP B N 1
ATOM 2595 C CA . ASP B 1 32 ? -13.195 4.219 -0.016 1 97.44 32 ASP B CA 1
ATOM 2596 C C . ASP B 1 32 ? -12.805 4.047 1.449 1 97.44 32 ASP B C 1
ATOM 2598 O O . ASP B 1 32 ? -13.148 3.043 2.078 1 97.44 32 ASP B O 1
ATOM 2602 N N . VAL B 1 33 ? -12.047 4.918 2.045 1 95.19 33 VAL B N 1
ATOM 2603 C CA . VAL B 1 33 ? -11.602 4.844 3.432 1 95.19 33 VAL B CA 1
ATOM 2604 C C . VAL B 1 33 ? -12.695 5.375 4.355 1 95.19 33 VAL B C 1
ATOM 2606 O O . VAL B 1 33 ? -12.961 4.793 5.41 1 95.19 33 VAL B O 1
ATOM 2609 N N . LEU B 1 34 ? -13.328 6.484 3.943 1 91.62 34 LEU B N 1
ATOM 2610 C CA . LEU B 1 34 ? -14.414 7.086 4.711 1 91.62 34 LEU B CA 1
ATOM 2611 C C . LEU B 1 34 ? -15.688 6.266 4.582 1 91.62 34 LEU B C 1
ATOM 2613 O O . LEU B 1 34 ? -16.5 6.219 5.512 1 91.62 34 LEU B O 1
ATOM 2617 N N . GLY B 1 35 ? -15.852 5.641 3.461 1 91.5 35 GLY B N 1
ATOM 2618 C CA . GLY B 1 35 ? -17.016 4.836 3.139 1 91.5 35 GLY B CA 1
ATOM 2619 C C . GLY B 1 35 ? -16.719 3.707 2.172 1 91.5 35 GLY B C 1
ATOM 2620 O O . GLY B 1 35 ? -15.82 2.898 2.416 1 91.5 35 GLY B O 1
ATOM 2621 N N . ALA B 1 36 ? -17.531 3.775 1.134 1 92.62 36 ALA B N 1
ATOM 2622 C CA . ALA B 1 36 ? -17.328 2.754 0.108 1 92.62 36 ALA B CA 1
ATOM 2623 C C . ALA B 1 36 ? -17.328 3.369 -1.288 1 92.62 36 ALA B C 1
ATOM 2625 O O . ALA B 1 36 ? -18.281 4.047 -1.675 1 92.62 36 ALA B O 1
ATOM 2626 N N . ASP B 1 37 ? -16.266 3.186 -1.992 1 97.88 37 ASP B N 1
ATOM 2627 C CA . ASP B 1 37 ? -16.234 3.521 -3.412 1 97.88 37 ASP B CA 1
ATOM 2628 C C . ASP B 1 37 ? -17.156 2.598 -4.207 1 97.88 37 ASP B C 1
ATOM 2630 O O . ASP B 1 37 ? -17.031 1.374 -4.133 1 97.88 37 ASP B O 1
ATOM 2634 N N . PRO B 1 38 ? -18.078 3.115 -4.922 1 98.25 38 PRO B N 1
ATOM 2635 C CA . PRO B 1 38 ? -19.078 2.256 -5.559 1 98.25 38 PRO B CA 1
ATOM 2636 C C . PRO B 1 38 ? -18.469 1.297 -6.578 1 98.25 38 PRO B C 1
ATOM 2638 O O . PRO B 1 38 ? -18.891 0.138 -6.664 1 98.25 38 PRO B O 1
ATOM 2641 N N . THR B 1 39 ? -17.516 1.783 -7.352 1 98.81 39 THR B N 1
ATOM 2642 C CA . THR B 1 39 ? -16.875 0.94 -8.352 1 98.81 39 THR B CA 1
ATOM 2643 C C . THR B 1 39 ? -16.047 -0.156 -7.68 1 98.81 39 THR B C 1
ATOM 2645 O O . THR B 1 39 ? -16.062 -1.309 -8.117 1 98.81 39 THR B O 1
ATOM 2648 N N . ALA B 1 40 ? -15.367 0.199 -6.605 1 98.69 40 ALA B N 1
ATOM 2649 C CA . ALA B 1 40 ? -14.586 -0.788 -5.863 1 98.69 40 ALA B CA 1
ATOM 2650 C C . ALA B 1 40 ? -15.492 -1.846 -5.242 1 98.69 40 ALA B C 1
ATOM 2652 O O . ALA B 1 40 ? -15.18 -3.039 -5.277 1 98.69 40 ALA B O 1
ATOM 2653 N N . HIS B 1 41 ? -16.547 -1.416 -4.723 1 98.38 41 HIS B N 1
ATOM 2654 C CA . HIS B 1 41 ? -17.484 -2.328 -4.07 1 98.38 41 HIS B CA 1
ATOM 2655 C C . HIS B 1 41 ? -18.047 -3.344 -5.062 1 98.38 41 HIS B C 1
ATOM 2657 O O . HIS B 1 41 ? -18.141 -4.531 -4.754 1 98.38 41 HIS B O 1
ATOM 2663 N N . ARG B 1 42 ? -18.375 -2.889 -6.207 1 98.62 42 ARG B N 1
ATOM 2664 C CA . ARG B 1 42 ? -18.906 -3.773 -7.242 1 98.62 42 ARG B CA 1
ATOM 2665 C C . ARG B 1 42 ? -17.859 -4.773 -7.695 1 98.62 42 ARG B C 1
ATOM 2667 O O . ARG B 1 42 ? -18.141 -5.961 -7.855 1 98.62 42 ARG B O 1
ATOM 2674 N N . PHE B 1 43 ? -16.719 -4.305 -7.867 1 98.88 43 PHE B N 1
ATOM 2675 C CA . PHE B 1 43 ? -15.641 -5.172 -8.344 1 98.88 43 PHE B CA 1
ATOM 2676 C C . PHE B 1 43 ? -15.297 -6.227 -7.297 1 98.88 43 PHE B C 1
ATOM 2678 O O . PHE B 1 43 ? -15.078 -7.391 -7.629 1 98.88 43 PHE B O 1
ATOM 2685 N N . GLU B 1 44 ? -15.188 -5.789 -6.02 1 98.88 44 GLU B N 1
ATOM 2686 C CA . GLU B 1 44 ? -14.914 -6.723 -4.934 1 98.88 44 GLU B CA 1
ATOM 2687 C C . GLU B 1 44 ? -15.977 -7.82 -4.867 1 98.88 44 GLU B C 1
ATOM 2689 O O . GLU B 1 44 ? -15.648 -9 -4.711 1 98.88 44 GLU B O 1
ATOM 2694 N N . ALA B 1 45 ? -17.172 -7.449 -5.023 1 98.75 45 ALA B N 1
ATOM 2695 C CA . ALA B 1 45 ? -18.266 -8.43 -5.027 1 98.75 45 ALA B CA 1
ATOM 2696 C C . ALA B 1 45 ? -18.125 -9.398 -6.199 1 98.75 45 ALA B C 1
ATOM 2698 O O . ALA B 1 45 ? -18.359 -10.602 -6.055 1 98.75 45 ALA B O 1
ATOM 2699 N N . GLU B 1 46 ? -17.797 -8.898 -7.332 1 98.62 46 GLU B N 1
ATOM 2700 C CA . GLU B 1 46 ? -17.594 -9.719 -8.516 1 98.62 46 GLU B CA 1
ATOM 2701 C C . GLU B 1 46 ? -16.469 -10.734 -8.289 1 98.62 46 GLU B C 1
ATOM 2703 O O . GLU B 1 46 ? -16.609 -11.914 -8.625 1 98.62 46 GLU B O 1
ATOM 2708 N N . MET B 1 47 ? -15.406 -10.312 -7.727 1 98.81 47 MET B N 1
ATOM 2709 C CA . MET B 1 47 ? -14.258 -11.195 -7.516 1 98.81 47 MET B CA 1
ATOM 2710 C C . MET B 1 47 ? -14.586 -12.273 -6.484 1 98.81 47 MET B C 1
ATOM 2712 O 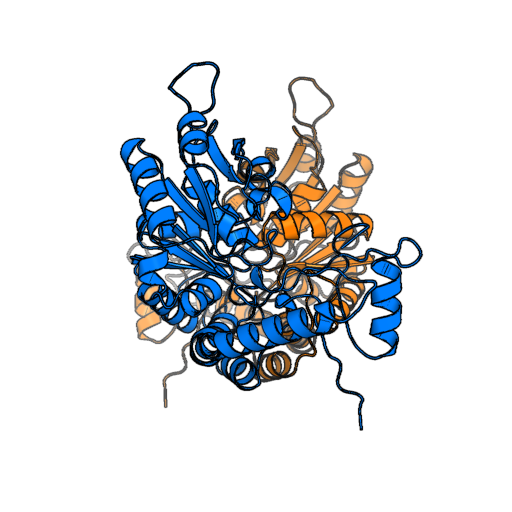O . MET B 1 47 ? -14.141 -13.414 -6.609 1 98.81 47 MET B O 1
ATOM 2716 N N . ALA B 1 48 ? -15.289 -11.844 -5.398 1 98.88 48 ALA B N 1
ATOM 2717 C CA . ALA B 1 48 ? -15.734 -12.836 -4.422 1 98.88 48 ALA B CA 1
ATOM 2718 C C . ALA B 1 48 ? -16.562 -13.93 -5.094 1 98.88 48 ALA B C 1
ATOM 2720 O O . ALA B 1 48 ? -16.344 -15.117 -4.844 1 98.88 48 ALA B O 1
ATOM 2721 N N . ALA B 1 49 ? -17.438 -13.523 -5.988 1 98.81 49 ALA B N 1
ATOM 2722 C CA . ALA B 1 49 ? -18.312 -14.469 -6.684 1 98.81 49 ALA B CA 1
ATOM 2723 C C . ALA B 1 49 ? -17.5 -15.367 -7.613 1 98.81 49 ALA B C 1
ATOM 2725 O O . ALA B 1 49 ? -17.703 -16.594 -7.633 1 98.81 49 ALA B O 1
ATOM 2726 N N . VAL B 1 50 ? -16.594 -14.797 -8.359 1 98.62 50 VAL B N 1
ATOM 2727 C CA . VAL B 1 50 ? -15.773 -15.531 -9.312 1 98.62 50 VAL B CA 1
ATOM 2728 C C . VAL B 1 50 ? -14.945 -16.578 -8.586 1 98.62 50 VAL B C 1
ATOM 2730 O O . VAL B 1 50 ? -14.766 -17.703 -9.086 1 98.62 50 VAL B O 1
ATOM 2733 N N . MET B 1 51 ? -14.469 -16.266 -7.371 1 98.69 51 MET B N 1
ATOM 2734 C CA . MET B 1 51 ? -13.578 -17.141 -6.625 1 98.69 51 MET B CA 1
ATOM 2735 C C . MET B 1 51 ? -14.367 -18.094 -5.719 1 98.69 51 MET B C 1
ATOM 2737 O O . MET B 1 51 ? -13.797 -18.984 -5.094 1 98.69 51 MET B O 1
ATOM 2741 N N . GLY B 1 52 ? -15.672 -17.906 -5.664 1 98.75 52 GLY B N 1
ATOM 2742 C CA . GLY B 1 52 ? -16.516 -18.734 -4.816 1 98.75 52 GLY B CA 1
ATOM 2743 C C . GLY B 1 52 ? -16.297 -18.5 -3.334 1 98.75 52 GLY B C 1
ATOM 2744 O O . GLY B 1 52 ? -16.312 -19.438 -2.535 1 98.75 52 GLY B O 1
ATOM 2745 N N . LYS B 1 53 ? -16.016 -17.297 -2.945 1 98.88 53 LYS B N 1
ATOM 2746 C CA . LYS B 1 53 ? -15.828 -16.922 -1.55 1 98.88 53 LYS B CA 1
ATOM 2747 C C . LYS B 1 53 ? -16.828 -15.852 -1.123 1 98.88 53 LYS B C 1
ATOM 2749 O O . LYS B 1 53 ? -17.594 -15.344 -1.949 1 98.88 53 LYS B O 1
ATOM 2754 N N . GLU B 1 54 ? -16.906 -15.516 0.123 1 98.88 54 GLU B N 1
ATOM 2755 C CA . GLU B 1 54 ? -17.953 -14.672 0.67 1 98.88 54 GLU B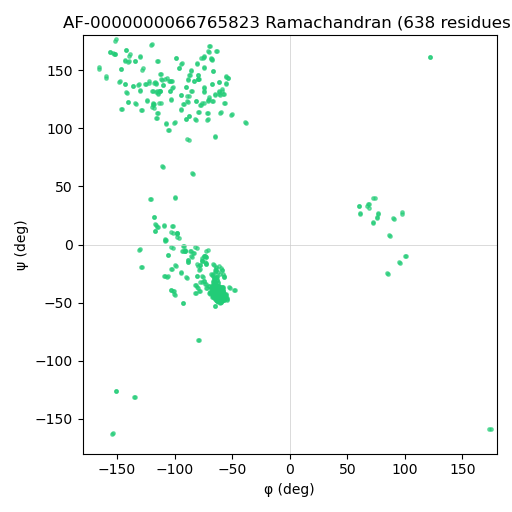 CA 1
ATOM 2756 C C . GLU B 1 54 ? -17.688 -13.195 0.386 1 98.88 54 GLU B C 1
ATOM 2758 O O . GLU B 1 54 ? -18.609 -12.422 0.156 1 98.88 54 GLU B O 1
ATOM 2763 N N . ALA B 1 55 ? -16.453 -12.773 0.433 1 98.88 55 ALA B N 1
ATOM 2764 C CA . ALA B 1 55 ? -16.094 -11.359 0.331 1 98.88 55 ALA B CA 1
ATOM 2765 C C . ALA B 1 55 ? -14.695 -11.188 -0.259 1 98.88 55 ALA B C 1
ATOM 2767 O O . ALA B 1 55 ? -13.93 -12.148 -0.344 1 98.88 55 ALA B O 1
ATOM 2768 N N . ALA B 1 56 ? -14.438 -10 -0.674 1 98.94 56 ALA B N 1
ATOM 2769 C CA . ALA B 1 56 ? -13.156 -9.656 -1.287 1 98.94 56 ALA B CA 1
ATOM 2770 C C . ALA B 1 56 ? -12.719 -8.25 -0.881 1 98.94 56 ALA B C 1
ATOM 2772 O O . ALA B 1 56 ? -13.531 -7.441 -0.438 1 98.94 56 ALA B O 1
ATOM 2773 N N . LEU B 1 57 ? -11.438 -7.992 -0.992 1 98.94 57 LEU B N 1
ATOM 2774 C CA . LEU B 1 57 ? -10.836 -6.695 -0.69 1 98.94 57 LEU B CA 1
ATOM 2775 C C . LEU B 1 57 ? -9.742 -6.355 -1.695 1 98.94 57 LEU B C 1
ATOM 2777 O O . LEU B 1 57 ? -8.812 -7.133 -1.89 1 98.94 57 LEU B O 1
ATOM 2781 N N . PHE B 1 58 ? -9.922 -5.188 -2.369 1 98.88 58 PHE B N 1
ATOM 2782 C CA . PHE B 1 58 ? -8.891 -4.688 -3.271 1 98.88 58 PHE B CA 1
ATOM 2783 C C . PHE B 1 58 ? -7.711 -4.125 -2.488 1 98.88 58 PHE B C 1
ATOM 2785 O O . PHE B 1 58 ? -7.898 -3.393 -1.514 1 98.88 58 PHE B O 1
ATOM 2792 N N . VAL B 1 59 ? -6.492 -4.508 -2.84 1 98.88 59 VAL B N 1
ATOM 2793 C CA . VAL B 1 59 ? -5.266 -4.047 -2.201 1 98.88 59 VAL B CA 1
ATOM 2794 C C . VAL B 1 59 ? -4.281 -3.566 -3.264 1 98.88 59 VAL B C 1
ATOM 2796 O O . VAL B 1 59 ? -4.406 -3.914 -4.441 1 98.88 59 VAL B O 1
ATOM 2799 N N . PRO B 1 60 ? -3.289 -2.795 -2.902 1 98.69 60 PRO B N 1
ATOM 2800 C CA . PRO B 1 60 ? -2.398 -2.174 -3.885 1 98.69 60 PRO B CA 1
ATOM 2801 C C . PRO B 1 60 ? -1.556 -3.193 -4.645 1 98.69 60 PRO B C 1
ATOM 2803 O O . PRO B 1 60 ? -1.138 -2.934 -5.777 1 98.69 60 PRO B O 1
ATOM 2806 N N . SER B 1 61 ? -1.24 -4.336 -4.027 1 98.69 61 SER B N 1
ATOM 2807 C CA . SER B 1 61 ? -0.332 -5.281 -4.668 1 98.69 61 SER B CA 1
ATOM 2808 C C . SER B 1 61 ? -0.542 -6.695 -4.133 1 98.69 61 SER B C 1
ATOM 2810 O O . SER B 1 61 ? -1.209 -6.887 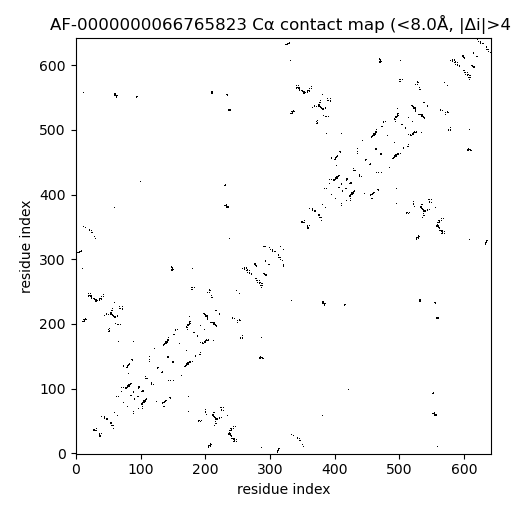-3.115 1 98.69 61 SER B O 1
ATOM 2812 N N . GLY B 1 62 ? 0.032 -7.633 -4.871 1 98.56 62 GLY B N 1
ATOM 2813 C CA . GLY B 1 62 ? 0.025 -9.008 -4.402 1 98.56 62 GLY B CA 1
ATOM 2814 C C . GLY B 1 62 ? 0.814 -9.203 -3.121 1 98.56 62 GLY B C 1
ATOM 2815 O O . GLY B 1 62 ? 0.424 -10 -2.262 1 98.56 62 GLY B O 1
ATOM 2816 N N . THR B 1 63 ? 1.947 -8.5 -2.99 1 98.75 63 THR B N 1
ATOM 2817 C CA . THR B 1 63 ? 2.756 -8.57 -1.778 1 98.75 63 THR B CA 1
ATOM 2818 C C . THR B 1 63 ? 1.936 -8.172 -0.556 1 98.75 63 THR B C 1
ATOM 2820 O O . THR B 1 63 ? 1.971 -8.852 0.472 1 98.75 63 THR B O 1
ATOM 2823 N N . MET B 1 64 ? 1.165 -7.098 -0.663 1 98.88 64 MET B N 1
ATOM 2824 C CA . MET B 1 64 ? 0.327 -6.715 0.471 1 98.88 64 MET B CA 1
ATOM 2825 C C . MET B 1 64 ? -0.767 -7.75 0.712 1 98.88 64 MET B C 1
ATOM 2827 O O . MET B 1 64 ? -1.109 -8.039 1.859 1 98.88 64 MET B O 1
ATOM 2831 N N . GLY B 1 65 ? -1.362 -8.25 -0.402 1 98.88 65 GLY B N 1
ATOM 2832 C CA . GLY B 1 65 ? -2.385 -9.273 -0.255 1 98.88 65 GLY B CA 1
ATOM 2833 C C . GLY B 1 65 ? -1.918 -10.469 0.546 1 98.88 65 GLY B C 1
ATOM 2834 O O . GLY B 1 65 ? -2.615 -10.93 1.453 1 98.88 65 GLY B O 1
ATOM 2835 N N . ASN B 1 66 ? -0.742 -10.992 0.229 1 98.94 66 ASN B N 1
ATOM 2836 C CA . ASN B 1 66 ? -0.163 -12.109 0.96 1 98.94 66 ASN B CA 1
ATOM 2837 C C . ASN B 1 66 ? 0.141 -11.742 2.408 1 98.94 66 ASN B C 1
ATOM 2839 O O . ASN B 1 66 ? -0.161 -12.508 3.326 1 98.94 66 ASN B O 1
ATOM 2843 N N . LEU B 1 67 ? 0.732 -10.57 2.584 1 98.88 67 LEU B N 1
ATOM 2844 C CA . LEU B 1 67 ? 1.101 -10.125 3.924 1 98.88 67 LEU B CA 1
ATOM 2845 C C . LEU B 1 67 ? -0.126 -10.039 4.824 1 98.88 67 LEU B C 1
ATOM 2847 O O . LEU B 1 67 ? -0.133 -10.586 5.93 1 98.88 67 LEU B O 1
ATOM 2851 N N . ILE B 1 68 ? -1.18 -9.391 4.316 1 98.94 68 ILE B N 1
ATOM 2852 C CA . ILE B 1 68 ? -2.424 -9.25 5.066 1 98.94 68 ILE B CA 1
ATOM 2853 C C . ILE B 1 68 ? -2.992 -10.625 5.391 1 98.94 68 ILE B C 1
ATOM 2855 O O . ILE B 1 68 ? -3.398 -10.891 6.523 1 98.94 68 ILE B O 1
ATOM 2859 N N . SER B 1 69 ? -2.998 -11.5 4.398 1 98.94 69 SER B N 1
ATOM 2860 C CA . SER B 1 69 ? -3.596 -12.812 4.594 1 98.94 69 SER B CA 1
ATOM 2861 C C . SER B 1 69 ? -2.861 -13.594 5.68 1 98.94 69 SER B C 1
ATOM 2863 O O . SER B 1 69 ? -3.49 -14.195 6.555 1 98.94 69 SER B O 1
ATOM 2865 N N . VAL B 1 70 ? -1.546 -13.57 5.648 1 98.94 70 VAL B N 1
ATOM 2866 C CA . VAL B 1 70 ? -0.751 -14.281 6.648 1 98.94 70 VAL B CA 1
ATOM 2867 C C . VAL B 1 70 ? -0.99 -13.664 8.023 1 98.94 70 VAL B C 1
ATOM 2869 O O . VAL B 1 70 ? -1.162 -14.383 9.016 1 98.94 70 VAL B O 1
ATOM 2872 N N . LEU B 1 71 ? -1.028 -12.344 8.109 1 98.75 71 LEU B N 1
ATOM 2873 C CA . LEU B 1 71 ? -1.184 -11.664 9.391 1 98.75 71 LEU B CA 1
ATOM 2874 C C . LEU B 1 71 ? -2.566 -11.922 9.977 1 98.75 71 LEU B C 1
ATOM 2876 O O . LEU B 1 71 ? -2.723 -12.008 11.195 1 98.75 71 LEU B O 1
ATOM 2880 N N . VAL B 1 72 ? -3.592 -12.016 9.133 1 98.81 72 VAL B N 1
ATOM 2881 C CA . VAL B 1 72 ? -4.941 -12.289 9.617 1 98.81 72 VAL B CA 1
ATOM 2882 C C . VAL B 1 72 ? -5.008 -13.695 10.211 1 98.81 72 VAL B C 1
ATOM 2884 O O . VAL B 1 72 ? -5.609 -13.898 11.266 1 98.81 72 VAL B O 1
ATOM 2887 N N . HIS B 1 73 ? -4.379 -14.664 9.539 1 98.81 73 HIS B N 1
ATOM 2888 C CA . HIS B 1 73 ? -4.465 -16.047 9.977 1 98.81 73 HIS B CA 1
ATOM 2889 C C . HIS B 1 73 ? -3.5 -16.328 11.125 1 98.81 73 HIS B C 1
ATOM 2891 O O . HIS B 1 73 ? -3.713 -17.25 11.906 1 98.81 73 HIS B O 1
ATOM 2897 N N . CYS B 1 74 ? -2.41 -15.578 11.188 1 98.44 74 CYS B N 1
ATOM 2898 C CA . CYS B 1 74 ? -1.406 -15.695 12.242 1 98.44 74 CYS B CA 1
ATOM 2899 C C . CYS B 1 74 ? -1.433 -14.477 13.156 1 98.44 74 CYS B C 1
ATOM 2901 O O . CYS B 1 74 ? -0.428 -13.773 13.297 1 98.44 74 CYS B O 1
ATOM 2903 N N . ASP B 1 75 ? -2.502 -14.281 13.914 1 95.56 75 ASP B N 1
ATOM 2904 C CA . ASP B 1 75 ? -2.738 -13.023 14.602 1 95.56 75 ASP B CA 1
ATOM 2905 C C . ASP B 1 75 ? -2.287 -13.102 16.062 1 95.56 75 ASP B C 1
ATOM 2907 O O . ASP B 1 75 ? -2.615 -12.234 16.875 1 95.56 75 ASP B O 1
ATOM 2911 N N . VAL B 1 76 ? -1.61 -14.156 16.375 1 95.19 76 VAL B N 1
ATOM 2912 C CA . VAL B 1 76 ? -1.077 -14.281 17.719 1 95.19 76 VAL B CA 1
ATOM 2913 C C . VAL B 1 76 ? 0.44 -14.445 17.672 1 95.19 76 VAL B C 1
ATOM 2915 O O . VAL B 1 76 ? 0.97 -15.117 16.781 1 95.19 76 VAL B O 1
ATOM 2918 N N . ARG B 1 77 ? 1.142 -13.781 18.578 1 93.88 77 ARG B N 1
ATOM 2919 C CA . ARG B 1 77 ? 2.588 -13.945 18.672 1 93.88 77 ARG B CA 1
ATOM 2920 C C . ARG B 1 77 ? 2.963 -15.422 18.812 1 93.88 77 ARG B C 1
ATOM 2922 O O . ARG B 1 77 ? 2.262 -16.188 19.469 1 93.88 77 ARG B O 1
ATOM 2929 N N . GLY B 1 78 ? 4.098 -15.812 18.172 1 95.75 78 GLY B N 1
ATOM 2930 C CA . GLY B 1 78 ? 4.539 -17.203 18.234 1 95.75 78 GLY B CA 1
ATOM 2931 C C . GLY B 1 78 ? 3.918 -18.062 17.156 1 95.75 78 GLY B C 1
ATOM 2932 O O . GLY B 1 78 ? 4.129 -19.281 17.125 1 95.75 78 GLY B O 1
ATOM 2933 N N . SER B 1 79 ? 3.17 -17.359 16.219 1 97.94 79 SER B N 1
ATOM 2934 C CA . SER B 1 79 ? 2.564 -18.109 15.117 1 97.94 79 SER B CA 1
ATOM 2935 C C . SER B 1 79 ? 3.609 -18.516 14.086 1 97.94 79 SER B C 1
ATOM 2937 O O . SER B 1 79 ? 4.625 -17.844 13.914 1 97.94 79 SER B O 1
ATOM 2939 N N . GLU B 1 80 ? 3.279 -19.609 13.422 1 98.56 80 GLU B N 1
ATOM 2940 C CA . GLU B 1 80 ? 4.125 -20.172 12.367 1 98.56 80 GLU B CA 1
ATOM 2941 C C . GLU B 1 80 ? 3.312 -20.484 11.117 1 98.56 80 GLU B C 1
ATOM 2943 O O . GLU B 1 80 ? 2.186 -20.984 11.211 1 98.56 80 GLU B O 1
ATOM 2948 N N . ALA B 1 81 ? 3.883 -20.156 10.008 1 98.88 81 ALA B N 1
ATOM 2949 C CA . ALA B 1 81 ? 3.287 -20.516 8.727 1 98.88 81 ALA B CA 1
ATOM 2950 C C . ALA B 1 81 ? 4.188 -21.469 7.949 1 98.88 81 ALA B C 1
ATOM 2952 O O . ALA B 1 81 ? 5.387 -21.234 7.809 1 98.88 81 ALA B O 1
ATOM 2953 N N . ILE B 1 82 ? 3.615 -22.562 7.445 1 98.94 82 ILE B N 1
ATOM 2954 C CA . ILE B 1 82 ? 4.305 -23.5 6.574 1 98.94 82 ILE B CA 1
ATOM 2955 C C . ILE B 1 82 ? 4.176 -23.047 5.121 1 98.94 82 ILE B C 1
ATOM 2957 O O . ILE B 1 82 ? 3.07 -22.797 4.637 1 98.94 82 ILE B O 1
ATOM 2961 N N . LEU B 1 83 ? 5.273 -22.938 4.422 1 98.88 83 LEU B N 1
ATOM 2962 C CA . LEU B 1 83 ? 5.25 -22.531 3.02 1 98.88 83 LEU B CA 1
ATOM 2963 C C . LEU B 1 83 ? 6.457 -23.094 2.273 1 98.88 83 LEU B C 1
ATOM 2965 O O . LEU B 1 83 ? 7.402 -23.578 2.895 1 98.88 83 LEU B O 1
ATOM 2969 N N . GLY B 1 84 ? 6.398 -23.078 0.997 1 98.88 84 GLY B N 1
ATOM 2970 C CA . GLY B 1 84 ? 7.516 -23.547 0.195 1 98.88 84 GLY B CA 1
ATOM 2971 C C . GLY B 1 84 ? 8.75 -22.672 0.308 1 98.88 84 GLY B C 1
ATOM 2972 O O . GLY B 1 84 ? 8.641 -21.453 0.378 1 98.88 84 GLY B O 1
ATOM 2973 N N . ASP B 1 85 ? 9.93 -23.266 0.17 1 98.5 85 ASP B N 1
ATOM 2974 C CA . ASP B 1 85 ? 11.188 -22.531 0.325 1 98.5 85 ASP B CA 1
ATOM 2975 C C . ASP B 1 85 ? 11.477 -21.672 -0.907 1 98.5 85 ASP B C 1
ATOM 2977 O O . ASP B 1 85 ? 12.328 -20.781 -0.859 1 98.5 85 ASP B O 1
ATOM 2981 N N . ASN B 1 86 ? 10.727 -21.984 -1.951 1 98.06 86 ASN B N 1
ATOM 2982 C CA . ASN B 1 86 ? 10.938 -21.25 -3.201 1 98.06 86 ASN B CA 1
ATOM 2983 C C . ASN B 1 86 ? 9.703 -20.453 -3.598 1 98.06 86 ASN B C 1
ATOM 2985 O O . ASN B 1 86 ? 9.531 -20.109 -4.766 1 98.06 86 ASN B O 1
ATOM 2989 N N . SER B 1 87 ? 8.828 -20.25 -2.641 1 98.44 87 SER B N 1
ATOM 2990 C CA . SER B 1 87 ? 7.59 -19.516 -2.902 1 98.44 87 SER B CA 1
ATOM 2991 C C . SER B 1 87 ? 7.832 -18 -2.895 1 98.44 87 SER B C 1
ATOM 2993 O O . SER B 1 87 ? 8.797 -17.531 -2.297 1 98.44 87 SER B O 1
ATOM 2995 N N . HIS B 1 88 ? 6.988 -17.297 -3.564 1 98.5 88 HIS B N 1
ATOM 2996 C CA . HIS B 1 88 ? 7.074 -15.836 -3.658 1 98.5 88 HIS B CA 1
ATOM 2997 C C . HIS B 1 88 ? 7.059 -15.195 -2.275 1 98.5 88 HIS B C 1
ATOM 2999 O O . HIS B 1 88 ? 7.836 -14.281 -2.002 1 98.5 88 HIS B O 1
ATOM 3005 N N . ILE B 1 89 ? 6.188 -15.633 -1.361 1 98.75 89 ILE B N 1
ATOM 3006 C CA . ILE B 1 89 ? 6.051 -15.086 -0.017 1 98.75 89 ILE B CA 1
ATOM 3007 C C . ILE B 1 89 ? 7.387 -15.18 0.719 1 98.75 89 ILE B C 1
ATOM 3009 O O . ILE B 1 89 ? 7.781 -14.25 1.422 1 98.75 89 ILE B O 1
ATOM 3013 N N . HIS B 1 90 ? 8.055 -16.281 0.502 1 98.44 90 HIS B N 1
ATOM 3014 C CA . HIS B 1 90 ? 9.273 -16.531 1.247 1 98.44 90 HIS B CA 1
ATOM 3015 C C . HIS B 1 90 ? 10.469 -15.812 0.625 1 98.44 90 HIS B C 1
ATOM 3017 O O . HIS B 1 90 ? 11.359 -15.352 1.338 1 98.44 90 HIS B O 1
ATOM 3023 N N . VAL B 1 91 ? 10.477 -15.703 -0.72 1 97.44 91 VAL B N 1
ATOM 3024 C CA . VAL B 1 91 ? 11.695 -15.312 -1.409 1 97.44 91 VAL B CA 1
ATOM 3025 C C . VAL B 1 91 ? 11.625 -13.828 -1.788 1 97.44 91 VAL B C 1
ATOM 3027 O O . VAL B 1 91 ? 12.602 -13.094 -1.626 1 97.44 91 VAL B O 1
ATOM 3030 N N . TYR B 1 92 ? 10.461 -13.328 -2.244 1 96.69 92 TYR B N 1
ATOM 3031 C CA . TYR B 1 92 ? 10.469 -12.086 -3.006 1 96.69 92 TYR B CA 1
ATOM 3032 C C . TYR B 1 92 ? 9.688 -10.992 -2.279 1 96.69 92 TYR B C 1
ATOM 3034 O O . TYR B 1 92 ? 9.344 -9.969 -2.869 1 96.69 92 TYR B O 1
ATOM 3042 N N . GLU B 1 93 ? 9.328 -11.172 -1.046 1 97.81 93 GLU B N 1
ATOM 3043 C CA . GLU B 1 93 ? 8.531 -10.18 -0.341 1 97.81 93 GLU B CA 1
ATOM 3044 C C . GLU B 1 93 ? 9.281 -9.609 0.858 1 97.81 93 GLU B C 1
ATOM 3046 O O . GLU B 1 93 ? 8.672 -9.195 1.845 1 97.81 93 GLU B O 1
ATOM 3051 N N . ASN B 1 94 ? 10.578 -9.688 0.82 1 96.69 94 ASN B N 1
ATOM 3052 C CA . ASN B 1 94 ? 11.5 -9.086 1.776 1 96.69 94 ASN B CA 1
ATOM 3053 C C . ASN B 1 94 ? 11.266 -9.609 3.191 1 96.69 94 ASN B C 1
ATOM 3055 O O . ASN B 1 94 ? 11.383 -8.859 4.16 1 96.69 94 ASN B O 1
ATOM 3059 N N . GLY B 1 95 ? 10.859 -10.891 3.25 1 97.12 95 GLY B N 1
ATOM 3060 C CA . GLY B 1 95 ? 10.641 -11.5 4.551 1 97.12 95 GLY B CA 1
ATOM 3061 C C . GLY B 1 95 ? 9.562 -10.805 5.359 1 97.12 95 GLY B C 1
ATOM 3062 O O . GLY B 1 95 ? 9.586 -10.836 6.59 1 97.12 95 GLY B O 1
ATOM 3063 N N . GLY B 1 96 ? 8.633 -10.18 4.758 1 97.69 96 GLY B N 1
ATOM 3064 C CA . GLY B 1 96 ? 7.652 -9.32 5.402 1 97.69 96 GLY B CA 1
ATOM 3065 C C . GLY B 1 96 ? 6.836 -10.039 6.457 1 97.69 96 GLY B C 1
ATOM 3066 O O . GLY B 1 96 ? 6.504 -9.453 7.492 1 97.69 96 GLY B O 1
ATOM 3067 N N . ILE B 1 97 ? 6.512 -11.297 6.219 1 98.19 97 ILE B N 1
ATOM 3068 C CA . ILE B 1 97 ? 5.656 -12 7.172 1 98.19 97 ILE B CA 1
ATOM 3069 C C . ILE B 1 97 ? 6.363 -12.094 8.523 1 98.19 97 ILE B C 1
ATOM 3071 O O . ILE B 1 97 ? 5.711 -12.094 9.57 1 98.19 97 ILE B O 1
ATOM 3075 N N . SER B 1 98 ? 7.68 -12.102 8.516 1 97.44 98 SER B N 1
ATOM 3076 C CA . SER B 1 98 ? 8.445 -12.156 9.758 1 97.44 98 SER B CA 1
ATOM 3077 C C . SER B 1 98 ? 8.797 -10.75 10.25 1 97.44 98 SER B C 1
ATOM 3079 O O . SER B 1 98 ? 8.516 -10.406 11.398 1 97.44 98 SER B O 1
ATOM 3081 N N . THR B 1 99 ? 9.344 -9.898 9.43 1 95.81 99 THR B N 1
ATOM 3082 C CA . THR B 1 99 ? 9.922 -8.625 9.852 1 95.81 99 THR B CA 1
ATOM 3083 C C . THR B 1 99 ? 8.82 -7.617 10.172 1 95.81 99 THR B C 1
ATOM 3085 O O . THR B 1 99 ? 9 -6.758 11.031 1 95.81 99 THR B O 1
ATOM 3088 N N . ILE B 1 100 ? 7.676 -7.781 9.516 1 96.75 100 ILE B N 1
ATOM 3089 C CA . ILE B 1 100 ? 6.523 -6.918 9.75 1 96.75 100 ILE B CA 1
ATOM 3090 C C . ILE B 1 100 ? 5.496 -7.648 10.617 1 96.75 100 ILE B C 1
ATOM 3092 O O . ILE B 1 100 ? 4.953 -7.074 11.562 1 96.75 100 ILE B O 1
ATOM 3096 N N . GLY B 1 101 ? 5.32 -8.93 10.367 1 96.44 101 GLY B N 1
ATOM 3097 C CA . GLY B 1 101 ? 4.191 -9.633 10.961 1 96.44 101 GLY B CA 1
ATOM 3098 C C . GLY B 1 101 ? 4.566 -10.43 12.195 1 96.44 101 GLY B C 1
ATOM 3099 O O . GLY B 1 101 ? 3.693 -10.828 12.969 1 96.44 101 GLY B O 1
ATOM 3100 N N . GLY B 1 102 ? 5.918 -10.711 12.375 1 96.25 102 GLY B N 1
ATOM 3101 C CA . GLY B 1 102 ? 6.328 -11.523 13.508 1 96.25 102 GLY B CA 1
ATOM 3102 C C . GLY B 1 102 ? 5.953 -12.984 13.352 1 96.25 102 GLY B C 1
ATOM 3103 O O . GLY B 1 102 ? 5.844 -13.711 14.344 1 96.25 102 GLY B O 1
ATOM 3104 N N . VAL B 1 103 ? 5.688 -13.438 12.141 1 98.31 103 VAL B N 1
ATOM 3105 C CA . VAL B 1 103 ? 5.293 -14.82 11.883 1 98.31 103 VAL B CA 1
ATOM 3106 C C . VAL B 1 103 ? 6.523 -15.648 11.523 1 98.31 103 VAL B C 1
ATOM 3108 O O . VAL B 1 103 ? 7.309 -15.266 10.648 1 98.31 103 VAL B O 1
ATOM 3111 N N . HIS B 1 104 ? 6.711 -16.75 12.172 1 98.25 104 HIS B N 1
ATOM 3112 C CA . HIS B 1 104 ? 7.836 -17.641 11.898 1 98.25 104 HIS B CA 1
ATOM 3113 C C . HIS B 1 104 ? 7.594 -18.469 10.641 1 98.25 104 HIS B C 1
ATOM 3115 O O . HIS B 1 104 ? 6.613 -19.219 10.562 1 98.25 104 HIS B O 1
ATOM 3121 N N . PRO B 1 105 ? 8.43 -18.375 9.625 1 98.56 105 PRO B N 1
ATOM 3122 C CA . PRO B 1 105 ? 8.289 -19.219 8.438 1 98.56 105 PRO B CA 1
ATOM 3123 C C . PRO B 1 105 ? 8.891 -20.609 8.625 1 98.56 105 PRO B C 1
ATOM 3125 O O . PRO B 1 105 ? 10.055 -20.734 9.008 1 98.56 105 PRO B O 1
ATOM 3128 N N . ARG B 1 106 ? 8.156 -21.562 8.438 1 98.69 106 ARG B N 1
ATOM 3129 C CA . ARG B 1 106 ? 8.633 -22.953 8.406 1 98.69 106 ARG B CA 1
ATOM 3130 C C . ARG B 1 106 ? 8.609 -23.5 6.988 1 98.69 106 ARG B C 1
ATOM 3132 O O . ARG B 1 106 ? 7.574 -23.984 6.523 1 98.69 106 ARG B O 1
ATOM 3139 N N . THR B 1 107 ? 9.742 -23.609 6.363 1 98.62 107 THR B N 1
ATOM 3140 C CA . THR B 1 107 ? 9.789 -23.922 4.938 1 98.62 107 THR B CA 1
ATOM 3141 C C . THR B 1 107 ? 9.812 -25.422 4.715 1 98.62 107 THR B C 1
ATOM 3143 O O . THR B 1 107 ? 10.328 -26.172 5.543 1 98.62 107 THR B O 1
ATOM 3146 N N . VAL B 1 108 ? 9.141 -25.781 3.721 1 98.81 108 VAL B N 1
ATOM 3147 C CA . VAL B 1 108 ? 9.227 -27.109 3.113 1 98.81 108 VAL B CA 1
ATOM 3148 C C . VAL B 1 108 ? 9.766 -27 1.692 1 98.81 108 VAL B C 1
ATOM 3150 O O . VAL B 1 108 ? 9.414 -26.062 0.958 1 98.81 108 VAL B O 1
ATOM 3153 N N . LYS B 1 109 ? 10.648 -27.906 1.33 1 98.5 109 LYS B N 1
ATOM 3154 C CA . LYS B 1 109 ? 11.258 -27.844 0.006 1 98.5 109 LYS B CA 1
ATOM 3155 C C . LYS B 1 109 ? 10.211 -27.969 -1.093 1 98.5 109 LYS B C 1
ATOM 3157 O O . LYS B 1 109 ? 9.375 -28.875 -1.055 1 98.5 109 LYS B O 1
ATOM 3162 N N . ASN B 1 110 ? 10.203 -27.062 -2.068 1 98.56 110 ASN B N 1
ATOM 3163 C CA . ASN B 1 110 ? 9.344 -27.188 -3.246 1 98.56 110 ASN B CA 1
ATOM 3164 C C . ASN B 1 110 ? 9.883 -28.25 -4.207 1 98.56 110 ASN B C 1
ATOM 3166 O O . ASN B 1 110 ? 11.086 -28.328 -4.445 1 98.56 110 ASN B O 1
ATOM 3170 N N . ASN B 1 111 ? 9 -29.078 -4.695 1 98.31 111 ASN B N 1
ATOM 3171 C CA . ASN B 1 111 ? 9.32 -29.969 -5.801 1 98.31 111 ASN B CA 1
ATOM 3172 C C . ASN B 1 111 ? 9.469 -29.203 -7.113 1 98.31 111 ASN B C 1
ATOM 3174 O O . ASN B 1 111 ? 9.047 -28.047 -7.215 1 98.31 111 ASN B O 1
ATOM 3178 N N . PRO B 1 112 ? 10.023 -29.812 -8.156 1 96 112 PRO B N 1
ATOM 3179 C CA . PRO B 1 112 ? 10.188 -29.141 -9.453 1 96 112 PRO B CA 1
ATOM 3180 C C . PRO B 1 112 ? 8.859 -28.719 -10.07 1 96 112 PRO B C 1
ATOM 3182 O O . PRO B 1 112 ? 8.828 -27.812 -10.914 1 96 112 PRO B O 1
ATOM 3185 N N . ASP B 1 113 ? 7.797 -29.312 -9.609 1 96.88 113 ASP B N 1
ATOM 3186 C CA . ASP B 1 113 ? 6.496 -28.984 -10.188 1 96.88 113 ASP B CA 1
ATOM 3187 C C . ASP B 1 113 ? 5.77 -27.953 -9.328 1 96.88 113 ASP B C 1
ATOM 3189 O O . ASP B 1 113 ? 4.582 -27.688 -9.531 1 96.88 113 ASP B O 1
ATOM 3193 N N . GLY B 1 114 ? 6.445 -27.438 -8.32 1 97.75 114 GLY B N 1
ATOM 3194 C CA . GLY B 1 114 ? 5.883 -26.375 -7.508 1 97.75 114 GLY B CA 1
ATOM 3195 C C . GLY B 1 114 ? 5.195 -26.875 -6.254 1 97.75 114 GLY B C 1
ATOM 3196 O O . GLY B 1 114 ? 4.914 -26.109 -5.336 1 97.75 114 GLY B O 1
ATOM 3197 N N . THR B 1 115 ? 4.891 -28.219 -6.164 1 98.69 115 THR B N 1
ATOM 3198 C CA . THR B 1 115 ? 4.238 -28.781 -4.992 1 98.69 115 THR B CA 1
ATOM 3199 C C . THR B 1 115 ? 5.227 -28.953 -3.842 1 98.69 115 THR B C 1
ATOM 3201 O O . THR B 1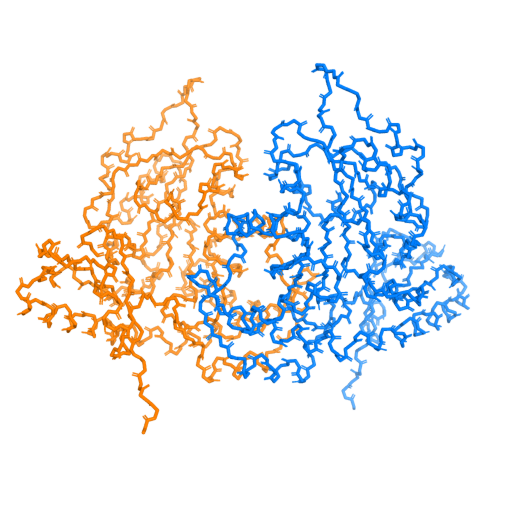 115 ? 6.438 -28.797 -4.031 1 98.69 115 THR B O 1
ATOM 3204 N N . MET B 1 116 ? 4.688 -29.062 -2.672 1 98.81 116 MET B N 1
ATOM 3205 C CA . MET B 1 116 ? 5.387 -29.594 -1.508 1 98.81 116 MET B CA 1
ATOM 3206 C C . MET B 1 116 ? 4.926 -31.016 -1.2 1 98.81 116 MET B C 1
ATOM 3208 O O . MET B 1 116 ? 3.75 -31.344 -1.361 1 98.81 116 MET B O 1
ATOM 3212 N N . ASP B 1 117 ? 5.914 -31.844 -0.811 1 98.75 117 ASP B N 1
ATOM 3213 C CA . ASP B 1 117 ? 5.523 -33.188 -0.422 1 98.75 117 ASP B CA 1
ATOM 3214 C C . ASP B 1 117 ? 4.531 -33.156 0.738 1 98.75 117 ASP B C 1
ATOM 3216 O O . ASP B 1 117 ? 4.777 -32.531 1.757 1 98.75 117 ASP B O 1
ATOM 3220 N N . ILE B 1 118 ? 3.477 -33.969 0.55 1 98.44 118 ILE B N 1
ATOM 3221 C CA . ILE B 1 118 ? 2.395 -33.969 1.527 1 98.44 118 ILE B CA 1
ATOM 3222 C C . ILE B 1 118 ? 2.928 -34.438 2.881 1 98.44 118 ILE B C 1
ATOM 3224 O O . ILE B 1 118 ? 2.609 -33.875 3.916 1 98.44 118 ILE B O 1
ATOM 3228 N N . ASP B 1 119 ? 3.711 -35.469 2.896 1 98.5 119 ASP B N 1
ATOM 3229 C CA . ASP B 1 119 ? 4.258 -36.031 4.137 1 98.5 119 ASP B CA 1
ATOM 3230 C C . ASP B 1 119 ? 5.145 -35 4.84 1 98.5 119 ASP B C 1
ATOM 3232 O O . ASP B 1 119 ? 5.18 -34.938 6.07 1 98.5 119 ASP B O 1
ATOM 3236 N N . LYS B 1 120 ? 5.844 -34.219 4.062 1 98.75 120 LYS B N 1
ATOM 3237 C CA . LYS B 1 120 ? 6.727 -33.219 4.641 1 98.75 120 LYS B CA 1
ATOM 3238 C C . LYS B 1 120 ? 5.922 -32.062 5.219 1 98.75 120 LYS B C 1
ATOM 3240 O O . LYS B 1 120 ? 6.324 -31.438 6.211 1 98.75 120 LYS B O 1
ATOM 3245 N N . ILE B 1 121 ? 4.789 -31.719 4.59 1 98.81 121 ILE B N 1
ATOM 3246 C CA . ILE B 1 121 ? 3.887 -30.734 5.16 1 98.81 121 ILE B CA 1
ATOM 3247 C C . ILE B 1 121 ? 3.402 -31.203 6.531 1 98.81 121 ILE B C 1
ATOM 3249 O O . ILE B 1 121 ? 3.463 -30.453 7.508 1 98.81 121 ILE B O 1
ATOM 3253 N N . VAL B 1 122 ? 2.93 -32.438 6.598 1 98.62 122 VAL B N 1
ATOM 3254 C CA . VAL B 1 122 ? 2.406 -33 7.844 1 98.62 122 VAL B CA 1
ATOM 3255 C C . VAL B 1 122 ? 3.506 -33.031 8.906 1 98.62 122 VAL B C 1
ATOM 3257 O O . VAL B 1 122 ? 3.27 -32.656 10.055 1 98.62 122 VAL B O 1
ATOM 3260 N N . ALA B 1 123 ? 4.707 -33.375 8.508 1 98.31 123 ALA B N 1
ATOM 3261 C CA . ALA B 1 123 ? 5.836 -33.469 9.438 1 98.31 123 ALA B CA 1
ATOM 3262 C C . ALA B 1 123 ? 6.219 -32.094 9.953 1 98.31 123 ALA B C 1
ATOM 3264 O O . ALA B 1 123 ? 6.797 -31.969 11.039 1 98.31 123 ALA B O 1
ATOM 3265 N N . ALA B 1 124 ? 5.906 -31.062 9.18 1 98.5 124 ALA B N 1
ATOM 3266 C CA . ALA B 1 124 ? 6.273 -29.703 9.555 1 98.5 124 ALA B CA 1
ATOM 3267 C C . ALA B 1 124 ? 5.289 -29.125 10.57 1 98.5 124 ALA B C 1
ATOM 3269 O O . ALA B 1 124 ? 5.574 -28.125 11.211 1 98.5 124 ALA B O 1
ATOM 3270 N N . ILE B 1 125 ? 4.141 -29.688 10.719 1 98.44 125 ILE B N 1
ATOM 3271 C CA . ILE B 1 125 ? 3.156 -29.219 11.68 1 98.44 125 ILE B CA 1
ATOM 3272 C C . ILE B 1 125 ? 3.631 -29.516 13.102 1 98.44 125 ILE B C 1
ATOM 3274 O O . ILE B 1 125 ? 3.939 -30.656 13.43 1 98.44 125 ILE B O 1
ATOM 3278 N N . ARG B 1 126 ? 3.666 -28.5 13.883 1 96.56 126 ARG B N 1
ATOM 3279 C CA . ARG B 1 126 ? 4.172 -28.641 15.242 1 96.56 126 ARG B CA 1
ATOM 3280 C C . ARG B 1 126 ? 3.115 -29.25 16.156 1 96.56 126 ARG B C 1
ATOM 3282 O O . ARG B 1 126 ? 1.927 -28.953 16.031 1 96.56 126 ARG B O 1
ATOM 3289 N N . HIS B 1 127 ? 3.545 -30.078 17.047 1 93.44 127 HIS B N 1
ATOM 3290 C CA . HIS B 1 127 ? 2.723 -30.422 18.203 1 93.44 127 HIS B CA 1
ATOM 3291 C C . HIS B 1 127 ? 2.906 -29.406 19.328 1 93.44 127 HIS B C 1
ATOM 3293 O O . HIS B 1 127 ? 3.959 -28.766 19.438 1 93.44 127 HIS B O 1
ATOM 3299 N N . PRO B 1 128 ? 1.863 -29.234 20.094 1 91.44 128 PRO B N 1
ATOM 3300 C CA . PRO B 1 128 ? 2.004 -28.266 21.188 1 91.44 128 PRO B CA 1
ATOM 3301 C C . PRO B 1 128 ? 3.164 -28.609 22.125 1 91.44 128 PRO B C 1
ATOM 3303 O O . PRO B 1 128 ? 3.293 -29.75 22.562 1 91.44 128 PRO B O 1
ATOM 3306 N N . ASP B 1 129 ? 4.074 -27.719 22.266 1 91.25 129 ASP B N 1
ATOM 3307 C CA . ASP B 1 129 ? 5.262 -27.828 23.109 1 91.25 129 ASP B CA 1
ATOM 3308 C C . ASP B 1 129 ? 5.844 -26.453 23.438 1 91.25 129 ASP B C 1
ATOM 3310 O O . ASP B 1 129 ? 5.812 -25.547 22.594 1 91.25 129 ASP B O 1
ATOM 3314 N N . LEU B 1 130 ? 6.336 -26.312 24.609 1 92.25 130 LEU B N 1
ATOM 3315 C CA . LEU B 1 130 ? 6.863 -25.047 25.094 1 92.25 130 LEU B CA 1
ATOM 3316 C C . LEU B 1 130 ? 7.98 -24.531 24.188 1 92.25 130 LEU B C 1
ATOM 3318 O O . LEU B 1 130 ? 8.195 -23.328 24.094 1 92.25 130 LEU B O 1
ATOM 3322 N N . HIS B 1 131 ? 8.672 -25.391 23.469 1 94.19 131 HIS B N 1
ATOM 3323 C CA . HIS B 1 131 ? 9.875 -25.047 22.719 1 94.19 131 HIS B CA 1
ATOM 3324 C C . HIS B 1 131 ? 9.523 -24.578 21.312 1 94.19 131 HIS B C 1
ATOM 3326 O O . HIS B 1 131 ? 10.352 -23.984 20.625 1 94.19 131 HIS B O 1
ATOM 3332 N N . TYR B 1 132 ? 8.234 -24.828 20.812 1 95.25 132 TYR B N 1
ATOM 3333 C CA . TYR B 1 132 ? 7.91 -24.609 19.406 1 95.25 132 TYR B CA 1
ATOM 3334 C C . TYR B 1 132 ? 6.93 -23.453 19.234 1 95.25 132 TYR B C 1
ATOM 3336 O O . TYR B 1 132 ? 6.074 -23.234 20.094 1 95.25 132 TYR B O 1
ATOM 3344 N N . PRO B 1 133 ? 7.066 -22.703 18.109 1 97.06 133 PRO B N 1
ATOM 3345 C CA . PRO B 1 133 ? 5.93 -21.859 17.734 1 97.06 133 PRO B CA 1
ATOM 3346 C C . PRO B 1 133 ? 4.68 -22.656 17.406 1 97.06 133 PRO B C 1
ATOM 3348 O O . PRO B 1 133 ? 4.742 -23.891 17.266 1 97.06 133 PRO B O 1
ATOM 3351 N N . THR B 1 134 ? 3.586 -21.969 17.344 1 97.69 134 THR B N 1
ATOM 3352 C CA . THR B 1 134 ? 2.326 -22.625 17.016 1 97.69 134 THR B CA 1
ATOM 3353 C C . THR B 1 134 ? 2.031 -22.531 15.531 1 97.69 134 THR B C 1
ATOM 3355 O O . THR B 1 134 ? 1.876 -21.438 14.992 1 97.69 134 THR B O 1
ATOM 3358 N N . THR B 1 135 ? 1.985 -23.672 14.836 1 98.44 135 THR B N 1
ATOM 3359 C CA . THR B 1 135 ? 1.604 -23.703 13.43 1 98.44 135 THR B CA 1
ATOM 3360 C C . THR B 1 135 ? 0.15 -23.266 13.25 1 98.44 135 THR B C 1
ATOM 3362 O O . THR B 1 135 ? -0.744 -23.812 13.906 1 98.44 135 THR B O 1
ATOM 3365 N N . ARG B 1 136 ? -0.074 -22.297 12.336 1 98.62 136 ARG B N 1
ATOM 3366 C CA . ARG B 1 136 ? -1.432 -21.797 12.18 1 98.62 136 ARG B CA 1
ATOM 3367 C C . ARG B 1 136 ? -1.861 -21.812 10.719 1 98.62 136 ARG B C 1
ATOM 3369 O O . ARG B 1 136 ? -3.057 -21.844 10.414 1 98.62 136 ARG B O 1
ATOM 3376 N N . LEU B 1 137 ? -0.882 -21.875 9.844 1 98.94 137 LEU B N 1
ATOM 3377 C CA . LEU B 1 137 ? -1.189 -21.578 8.445 1 98.94 137 LEU B CA 1
ATOM 3378 C C . LEU B 1 137 ? -0.307 -22.406 7.512 1 98.94 137 LEU B C 1
ATOM 3380 O O . LEU B 1 137 ? 0.871 -22.625 7.801 1 98.94 137 LEU B O 1
ATOM 3384 N N . ILE B 1 138 ? -0.879 -22.891 6.414 1 98.94 138 ILE B N 1
ATOM 3385 C CA . ILE B 1 138 ? -0.152 -23.406 5.258 1 98.94 138 ILE B CA 1
ATOM 3386 C C . ILE B 1 138 ? -0.371 -22.5 4.055 1 98.94 138 ILE B C 1
ATOM 3388 O O . ILE B 1 138 ? -1.502 -22.094 3.771 1 98.94 138 ILE B O 1
ATOM 3392 N N . CYS B 1 139 ? 0.681 -22.125 3.369 1 98.94 139 CYS B N 1
ATOM 3393 C CA . CYS B 1 139 ? 0.589 -21.312 2.16 1 98.94 139 CYS B CA 1
ATOM 3394 C C . CYS B 1 139 ? 1.023 -22.109 0.935 1 98.94 139 CYS B C 1
ATOM 3396 O O . CYS B 1 139 ? 2.062 -22.781 0.957 1 98.94 139 CYS B O 1
ATOM 3398 N N . LEU B 1 140 ? 0.222 -22.031 -0.088 1 98.94 140 LEU B N 1
ATOM 3399 C CA . LEU B 1 140 ? 0.558 -22.562 -1.409 1 98.94 140 LEU B CA 1
ATOM 3400 C C . LEU B 1 140 ? 0.669 -21.422 -2.426 1 98.94 140 LEU B C 1
ATOM 3402 O O . LEU B 1 140 ? 0.183 -20.312 -2.184 1 98.94 140 LEU B O 1
ATOM 3406 N N . GLU B 1 141 ? 1.353 -21.656 -3.475 1 98.94 141 GLU B N 1
ATOM 3407 C CA . GLU B 1 141 ? 1.462 -20.734 -4.602 1 98.94 141 GLU B CA 1
ATOM 3408 C C . GLU B 1 141 ? 1.032 -21.406 -5.906 1 98.94 141 GLU B C 1
ATOM 3410 O O . GLU B 1 141 ? 1.569 -22.453 -6.281 1 98.94 141 GLU B O 1
ATOM 3415 N N . ASN B 1 142 ? 0.056 -20.812 -6.629 1 98.81 142 ASN B N 1
ATOM 3416 C CA . ASN B 1 142 ? -0.514 -21.406 -7.84 1 98.81 142 ASN B CA 1
ATOM 3417 C C . ASN B 1 142 ? -0.907 -20.328 -8.852 1 98.81 142 ASN B C 1
ATOM 3419 O O . ASN B 1 142 ? -1.852 -19.578 -8.617 1 98.81 142 ASN B O 1
ATOM 3423 N N . THR B 1 143 ? -0.285 -20.297 -10.023 1 98.5 143 THR B N 1
ATOM 3424 C CA . THR B 1 143 ? 0.822 -21.141 -10.453 1 98.5 143 THR B CA 1
ATOM 3425 C C . THR B 1 143 ? 2.084 -20.828 -9.656 1 98.5 143 THR B C 1
ATOM 3427 O O . THR B 1 143 ? 2.184 -19.781 -9.031 1 98.5 143 THR B O 1
ATOM 3430 N N . HIS B 1 144 ? 2.957 -21.766 -9.656 1 98.44 144 HIS B N 1
ATOM 3431 C CA . HIS B 1 144 ? 4.215 -21.562 -8.938 1 98.44 144 HIS B CA 1
ATOM 3432 C C . HIS B 1 144 ? 5.254 -20.891 -9.836 1 98.44 144 HIS B C 1
ATOM 3434 O O . HIS B 1 144 ? 5.785 -21.516 -10.75 1 98.44 144 HIS B O 1
ATOM 3440 N N . GLY B 1 145 ? 5.582 -19.625 -9.516 1 96.31 145 GLY B N 1
ATOM 3441 C CA . GLY B 1 145 ? 6.355 -18.75 -10.383 1 96.31 145 GLY B CA 1
ATOM 3442 C C . GLY B 1 145 ? 7.766 -19.25 -10.633 1 96.31 145 GLY B C 1
ATOM 3443 O O . GLY B 1 145 ? 8.172 -19.438 -11.781 1 96.31 145 GLY B O 1
ATOM 3444 N N . ASN B 1 146 ? 8.453 -19.609 -9.641 1 95.56 146 ASN B N 1
ATOM 3445 C CA . ASN B 1 146 ? 9.883 -19.906 -9.734 1 95.56 146 ASN B CA 1
ATOM 3446 C C . ASN B 1 146 ? 10.148 -21.266 -10.375 1 95.56 146 ASN B C 1
ATOM 3448 O O . ASN B 1 146 ? 11.281 -21.562 -10.75 1 95.56 146 ASN B O 1
ATOM 3452 N N . THR B 1 147 ? 9.117 -22.047 -10.516 1 95.69 147 THR B N 1
ATOM 3453 C CA . THR B 1 147 ? 9.289 -23.312 -11.219 1 95.69 147 THR B CA 1
ATOM 3454 C C . THR B 1 147 ? 8.844 -23.203 -12.672 1 95.69 147 THR B C 1
ATOM 3456 O O . THR B 1 147 ? 8.703 -24.203 -13.375 1 95.69 147 THR B O 1
ATOM 3459 N N . GLY B 1 148 ? 8.578 -22 -13.102 1 95.06 148 GLY B N 1
ATOM 3460 C CA . GLY B 1 148 ? 8.203 -21.766 -14.492 1 95.06 148 GLY B CA 1
ATOM 3461 C C . GLY B 1 148 ? 6.707 -21.672 -14.695 1 95.06 148 GLY B C 1
ATOM 3462 O O . GLY B 1 148 ? 6.191 -22.016 -15.758 1 95.06 148 GLY B O 1
ATOM 3463 N N . GLY B 1 149 ? 6.016 -21.25 -13.664 1 97.5 149 GLY B N 1
ATOM 3464 C CA . GLY B 1 149 ? 4.578 -21.078 -13.789 1 97.5 149 GLY B CA 1
ATOM 3465 C C . GLY B 1 149 ? 3.818 -22.391 -13.844 1 97.5 149 GLY B C 1
ATOM 3466 O O . GLY B 1 149 ? 2.867 -22.531 -14.617 1 97.5 149 GLY B O 1
ATOM 3467 N N . LYS B 1 150 ? 4.211 -23.344 -13.062 1 97.81 150 LYS B N 1
ATOM 3468 C CA . LYS B 1 150 ? 3.568 -24.656 -13.039 1 97.81 150 LYS B CA 1
ATOM 3469 C C . LYS B 1 150 ? 2.283 -24.625 -12.219 1 97.81 150 LYS B C 1
ATOM 3471 O O . LYS B 1 150 ? 2.203 -23.922 -11.203 1 97.81 150 LYS B O 1
ATOM 3476 N N . CYS B 1 151 ? 1.328 -25.406 -12.656 1 98.56 151 CYS B N 1
ATOM 3477 C CA . CYS B 1 151 ? 0.017 -25.438 -12.016 1 98.56 151 CYS B CA 1
ATOM 3478 C C . CYS B 1 151 ? -0.033 -26.484 -10.914 1 98.56 151 CYS B C 1
ATOM 3480 O O . CYS B 1 151 ? 0.52 -27.578 -11.062 1 98.56 151 CYS B O 1
ATOM 3482 N N . LEU B 1 152 ? -0.59 -26.141 -9.797 1 98.75 152 LEU B N 1
ATOM 3483 C CA . LEU B 1 152 ? -0.978 -27.125 -8.797 1 98.75 152 LEU B CA 1
ATOM 3484 C C . LEU B 1 152 ? -2.365 -27.688 -9.102 1 98.75 152 LEU B C 1
ATOM 3486 O O . LEU B 1 152 ? -3.303 -26.922 -9.352 1 98.75 152 LEU B O 1
ATOM 3490 N N . SER B 1 153 ? -2.535 -28.984 -9.07 1 98.38 153 SER B N 1
ATOM 3491 C CA . SER B 1 153 ? -3.795 -29.625 -9.43 1 98.38 153 SER B CA 1
ATOM 3492 C C . SER B 1 153 ? -4.844 -29.438 -8.336 1 98.38 153 SER B C 1
ATOM 3494 O O . SER B 1 153 ? -4.508 -29.109 -7.199 1 98.38 153 SER B O 1
ATOM 3496 N N . VAL B 1 154 ? -6.07 -29.641 -8.711 1 98.31 154 VAL B N 1
ATOM 3497 C CA . VAL B 1 154 ? -7.184 -29.594 -7.773 1 98.31 154 VAL B CA 1
ATOM 3498 C C . VAL B 1 154 ? -7.004 -30.656 -6.695 1 98.31 154 VAL B C 1
ATOM 3500 O O . VAL B 1 154 ? -7.219 -30.391 -5.508 1 98.31 154 VAL B O 1
ATOM 3503 N N . GLU B 1 155 ? -6.605 -31.859 -7.098 1 98.38 155 GLU B N 1
ATOM 3504 C CA . GLU B 1 155 ? -6.438 -32.969 -6.172 1 98.38 155 GLU B CA 1
ATOM 3505 C C . GLU B 1 155 ? -5.375 -32.656 -5.121 1 98.38 155 GLU B C 1
ATOM 3507 O O . GLU B 1 155 ? -5.57 -32.938 -3.934 1 98.38 155 GLU B O 1
ATOM 3512 N N . TYR B 1 156 ? -4.301 -32.094 -5.582 1 98.75 156 TYR B N 1
ATOM 3513 C CA . TYR B 1 156 ? -3.23 -31.719 -4.664 1 98.75 156 TYR B CA 1
ATOM 3514 C C . TYR B 1 156 ? -3.705 -30.688 -3.66 1 98.75 156 TYR B C 1
ATOM 3516 O O . TYR B 1 156 ? -3.492 -30.828 -2.453 1 98.75 156 TYR B O 1
ATOM 3524 N N . THR B 1 157 ? -4.371 -29.594 -4.129 1 98.75 157 THR B N 1
ATOM 3525 C CA . THR B 1 157 ? -4.852 -28.516 -3.27 1 98.75 157 THR B CA 1
ATOM 3526 C C . THR B 1 157 ? -5.891 -29.031 -2.281 1 98.75 157 THR B C 1
ATOM 3528 O O . THR B 1 157 ? -5.898 -28.641 -1.115 1 98.75 157 THR B O 1
ATOM 3531 N N . ASP B 1 158 ? -6.746 -29.938 -2.758 1 98.69 158 ASP B N 1
ATOM 3532 C CA . ASP B 1 158 ? -7.75 -30.531 -1.876 1 98.69 158 ASP B CA 1
ATOM 3533 C C . ASP B 1 158 ? -7.09 -31.328 -0.752 1 98.69 158 ASP B C 1
ATOM 3535 O O . ASP B 1 158 ? -7.527 -31.266 0.399 1 98.69 158 ASP B O 1
ATOM 3539 N N . LYS B 1 159 ? -6.102 -32.094 -1.119 1 98.81 159 LYS B N 1
ATOM 3540 C CA . LYS B 1 159 ? -5.395 -32.875 -0.118 1 98.81 159 LYS B CA 1
ATOM 3541 C C . LYS B 1 159 ? -4.758 -31.984 0.945 1 98.81 159 LYS B C 1
ATOM 3543 O O . LYS B 1 159 ? -4.84 -32.281 2.141 1 98.81 159 LYS B O 1
ATOM 3548 N N . VAL B 1 160 ? -4.094 -30.906 0.538 1 98.88 160 VAL B N 1
ATOM 3549 C CA . VAL B 1 160 ? -3.488 -29.984 1.491 1 98.88 160 VAL B CA 1
ATOM 3550 C C . VAL B 1 160 ? -4.578 -29.344 2.342 1 98.88 160 VAL B C 1
ATOM 3552 O O . VAL B 1 160 ? -4.395 -29.141 3.545 1 98.88 160 VAL B O 1
ATOM 3555 N N . GLY B 1 161 ? -5.699 -28.953 1.707 1 98.81 161 GLY B N 1
ATOM 3556 C CA . GLY B 1 161 ? -6.832 -28.422 2.441 1 98.81 161 GLY B CA 1
ATOM 3557 C C . GLY B 1 161 ? -7.348 -29.344 3.518 1 98.81 161 GLY B C 1
ATOM 3558 O O . GLY B 1 161 ? -7.672 -28.906 4.625 1 98.81 161 GLY B O 1
ATOM 3559 N N . GLU B 1 162 ? -7.453 -30.625 3.215 1 98.69 162 GLU B N 1
ATOM 3560 C CA . GLU B 1 162 ? -7.891 -31.625 4.184 1 98.69 162 GLU B CA 1
ATOM 3561 C C . GLU B 1 162 ? -6.922 -31.719 5.363 1 98.69 162 GLU B C 1
ATOM 3563 O O . GLU B 1 162 ? -7.348 -31.844 6.512 1 98.69 162 GLU B O 1
ATOM 3568 N N . ILE B 1 163 ? -5.688 -31.703 5.031 1 98.69 163 ILE B N 1
ATOM 3569 C CA . ILE B 1 163 ? -4.664 -31.734 6.07 1 98.69 163 ILE B CA 1
ATOM 3570 C C . ILE B 1 163 ? -4.797 -30.516 6.965 1 98.69 163 ILE B C 1
ATOM 3572 O O . ILE B 1 163 ? -4.766 -30.625 8.195 1 98.69 163 ILE B O 1
ATOM 3576 N N . ALA B 1 164 ? -4.91 -29.281 6.348 1 98.75 164 ALA B N 1
ATOM 3577 C CA . ALA B 1 164 ? -5.086 -28.062 7.129 1 98.75 164 ALA B CA 1
ATOM 3578 C C . ALA B 1 164 ? -6.289 -28.172 8.062 1 98.75 164 ALA B C 1
ATOM 3580 O O . ALA B 1 164 ? -6.18 -27.906 9.258 1 98.75 164 ALA B O 1
ATOM 3581 N N . LYS B 1 165 ? -7.387 -28.641 7.578 1 98.31 165 LYS B N 1
ATOM 3582 C CA . LYS B 1 165 ? -8.617 -28.766 8.352 1 98.31 165 LYS B CA 1
ATOM 3583 C C . LYS B 1 165 ? -8.461 -29.766 9.484 1 98.31 165 LYS B C 1
ATOM 3585 O O . LYS B 1 165 ? -8.875 -29.516 10.617 1 98.31 165 LYS B O 1
ATOM 3590 N N . SER B 1 166 ? -7.883 -30.938 9.172 1 98.12 166 SER B N 1
ATOM 3591 C CA . SER B 1 166 ? -7.762 -32 10.156 1 98.12 166 SER B CA 1
ATOM 3592 C C . SER B 1 166 ? -6.84 -31.594 11.305 1 98.12 166 SER B C 1
ATOM 3594 O O . SER B 1 166 ? -6.941 -32.125 12.406 1 98.12 166 SER B O 1
ATOM 3596 N N . HIS B 1 167 ? -5.965 -30.609 11.055 1 98 167 HIS B N 1
ATOM 3597 C CA . HIS B 1 167 ? -5.027 -30.188 12.086 1 98 167 HIS B CA 1
ATOM 3598 C C . HIS B 1 167 ? -5.414 -28.828 12.648 1 98 167 HIS B C 1
ATOM 3600 O O . HIS B 1 167 ? -4.641 -28.203 13.391 1 98 167 HIS B O 1
ATOM 3606 N N . GLY B 1 168 ? -6.57 -28.266 12.203 1 97.69 168 GLY B N 1
ATOM 3607 C CA . GLY B 1 168 ? -7.062 -27 12.711 1 97.69 168 GLY B CA 1
ATOM 3608 C C . GLY B 1 168 ? -6.301 -25.812 12.164 1 97.69 168 GLY B C 1
ATOM 3609 O O . GLY B 1 168 ? -6.227 -24.766 12.82 1 97.69 168 GLY B O 1
ATOM 3610 N N . LEU B 1 169 ? -5.648 -25.938 11.023 1 98.69 169 LEU B N 1
ATOM 3611 C CA . LEU B 1 169 ? -4.895 -24.875 10.375 1 98.69 169 LEU B CA 1
ATOM 3612 C C . LEU B 1 169 ? -5.715 -24.219 9.273 1 98.69 169 LEU B C 1
ATOM 3614 O O . LEU B 1 169 ? -6.738 -24.766 8.852 1 98.69 169 LEU B O 1
ATOM 3618 N N . LYS B 1 170 ? -5.312 -23 8.898 1 98.94 170 LYS B N 1
ATOM 3619 C CA . LYS B 1 170 ? -5.875 -22.344 7.719 1 98.94 170 LYS B CA 1
ATOM 3620 C C . LYS B 1 170 ? -5.012 -22.609 6.484 1 98.94 170 LYS B C 1
ATOM 3622 O O . LYS B 1 170 ? -3.846 -22.984 6.602 1 98.94 170 LYS B O 1
ATOM 3627 N N . LEU B 1 171 ? -5.598 -22.516 5.312 1 98.94 171 LEU B N 1
ATOM 3628 C CA . LEU B 1 171 ? -4.902 -22.625 4.031 1 98.94 171 LEU B CA 1
ATOM 3629 C C . LEU B 1 171 ? -5.035 -21.344 3.229 1 98.94 171 LEU B C 1
ATOM 3631 O O . LEU B 1 171 ? -6.148 -20.875 2.969 1 98.94 171 LEU B O 1
ATOM 3635 N N . HIS B 1 172 ? -3.924 -20.719 2.895 1 98.94 172 HIS B N 1
ATOM 3636 C CA . HIS B 1 172 ? -3.857 -19.562 2.008 1 98.94 172 HIS B CA 1
ATOM 3637 C C . HIS B 1 172 ? -3.199 -19.922 0.681 1 98.94 172 HIS B C 1
ATOM 3639 O O . HIS B 1 172 ? -2.211 -20.656 0.653 1 98.94 172 HIS B O 1
ATOM 3645 N N . ILE B 1 173 ? -3.754 -19.438 -0.391 1 98.94 173 ILE B N 1
ATOM 3646 C CA . ILE B 1 173 ? -3.145 -19.625 -1.702 1 98.94 173 ILE B CA 1
ATOM 3647 C C . ILE B 1 173 ? -2.711 -18.281 -2.273 1 98.94 173 ILE B C 1
ATOM 3649 O O . ILE B 1 173 ? -3.545 -17.406 -2.514 1 98.94 173 ILE B O 1
ATOM 3653 N N . ASP B 1 174 ? -1.43 -18.125 -2.391 1 98.94 174 ASP B N 1
ATOM 3654 C CA . ASP B 1 174 ? -0.949 -17.094 -3.314 1 98.94 174 ASP B CA 1
ATOM 3655 C C . ASP B 1 174 ? -1.313 -17.438 -4.754 1 98.94 174 ASP B C 1
ATOM 3657 O O . ASP B 1 174 ? -0.559 -18.125 -5.445 1 98.94 174 ASP B O 1
ATOM 3661 N N . GLY B 1 175 ? -2.428 -16.922 -5.164 1 98.88 175 GLY B N 1
ATOM 3662 C CA . GLY B 1 175 ? -2.934 -17.156 -6.508 1 98.88 175 GLY B CA 1
ATOM 3663 C C . GLY B 1 175 ? -2.654 -16 -7.457 1 98.88 175 GLY B C 1
ATOM 3664 O O . GLY B 1 175 ? -3.533 -15.602 -8.219 1 98.88 175 GLY B O 1
ATOM 3665 N N . ALA B 1 176 ? -1.481 -15.43 -7.383 1 98.62 176 ALA B N 1
ATOM 3666 C CA . ALA B 1 176 ? -1.147 -14.281 -8.219 1 98.62 176 ALA B CA 1
ATOM 3667 C C . ALA B 1 176 ? -1.509 -14.539 -9.68 1 98.62 176 ALA B C 1
ATOM 3669 O O . ALA B 1 176 ? -1.917 -13.625 -10.398 1 98.62 176 ALA B O 1
ATOM 3670 N N . ARG B 1 177 ? -1.281 -15.766 -10.156 1 98.69 177 ARG B N 1
ATOM 3671 C CA . ARG B 1 177 ? -1.578 -16.141 -11.539 1 98.69 177 ARG B CA 1
ATOM 3672 C C . ARG B 1 177 ? -2.582 -17.281 -11.594 1 98.69 177 ARG B C 1
ATOM 3674 O O . ARG B 1 177 ? -2.465 -18.188 -12.438 1 98.69 177 ARG B O 1
ATOM 3681 N N . ILE B 1 178 ? -3.572 -17.25 -10.711 1 98.81 178 ILE B N 1
ATOM 3682 C CA . ILE B 1 178 ? -4.496 -18.375 -10.555 1 98.81 178 ILE B CA 1
ATOM 3683 C C . ILE B 1 178 ? -5.32 -18.547 -11.828 1 98.81 178 ILE B C 1
ATOM 3685 O O . ILE B 1 178 ? -5.711 -19.656 -12.18 1 98.81 178 ILE B O 1
ATOM 3689 N N . PHE B 1 179 ? -5.602 -17.5 -12.57 1 98.75 179 PHE B N 1
ATOM 3690 C CA . PHE B 1 179 ? -6.344 -17.594 -13.82 1 98.75 179 PHE B CA 1
ATOM 3691 C C . PHE B 1 179 ? -5.547 -18.359 -14.867 1 98.75 179 PHE B C 1
ATOM 3693 O O . PHE B 1 179 ? -6.121 -19.078 -15.695 1 98.75 179 PHE B O 1
ATOM 3700 N N . ASN B 1 180 ? -4.219 -18.234 -14.852 1 98.69 180 ASN B N 1
ATOM 3701 C CA . ASN B 1 180 ? -3.385 -19.047 -15.727 1 98.69 180 ASN B CA 1
ATOM 3702 C C . ASN B 1 180 ? -3.545 -20.547 -15.414 1 98.69 180 ASN B C 1
ATOM 3704 O O . ASN B 1 180 ? -3.633 -21.359 -16.328 1 98.69 180 ASN B O 1
ATOM 3708 N N . ALA B 1 181 ? -3.555 -20.859 -14.141 1 98.69 181 ALA B N 1
ATOM 3709 C CA . ALA B 1 181 ? -3.742 -22.25 -13.742 1 98.69 181 ALA B CA 1
ATOM 3710 C C . ALA B 1 181 ? -5.109 -22.766 -14.18 1 98.69 181 ALA B C 1
ATOM 3712 O O . ALA B 1 181 ? -5.227 -23.891 -14.68 1 98.69 181 ALA B O 1
ATOM 3713 N N . SER B 1 182 ? -6.129 -21.938 -13.945 1 98.62 182 SER B N 1
ATOM 3714 C CA . SER B 1 182 ? -7.488 -22.312 -14.336 1 98.62 182 SER B CA 1
ATOM 3715 C C . SER B 1 182 ? -7.57 -22.625 -15.828 1 98.62 182 SER B C 1
ATOM 3717 O O . SER B 1 182 ? -8.109 -23.672 -16.219 1 98.62 182 SER B O 1
ATOM 3719 N N . VAL B 1 183 ? -7.023 -21.766 -16.672 1 98.38 183 VAL B N 1
ATOM 3720 C CA . VAL B 1 183 ? -7.062 -21.922 -18.125 1 98.38 183 VAL B CA 1
ATOM 3721 C C . VAL B 1 183 ? -6.246 -23.141 -18.547 1 98.38 183 VAL B C 1
ATOM 3723 O O . VAL B 1 183 ? -6.699 -23.938 -19.359 1 98.38 183 VAL B O 1
ATOM 3726 N N . ALA B 1 184 ? -5.102 -23.297 -17.969 1 98.31 184 ALA B N 1
ATOM 3727 C CA . ALA B 1 184 ? -4.203 -24.391 -18.344 1 98.31 184 ALA B CA 1
ATOM 3728 C C . ALA B 1 184 ? -4.805 -25.75 -17.984 1 98.31 184 ALA B C 1
ATOM 3730 O O . ALA B 1 184 ? -4.684 -26.703 -18.75 1 98.31 184 ALA B O 1
ATOM 3731 N N . LEU B 1 185 ? -5.449 -25.828 -16.797 1 98.25 185 LEU B N 1
ATOM 3732 C CA . LEU B 1 185 ? -5.973 -27.094 -16.297 1 98.25 185 LEU B CA 1
ATOM 3733 C C . LEU B 1 185 ? -7.391 -27.328 -16.797 1 98.25 185 LEU B C 1
ATOM 3735 O O . LEU B 1 185 ? -7.91 -28.438 -16.688 1 98.25 185 LEU B O 1
ATOM 3739 N N . GLY B 1 186 ? -8.023 -26.297 -17.344 1 97.88 186 GLY B N 1
ATOM 3740 C CA . GLY B 1 186 ? -9.414 -26.406 -17.75 1 97.88 186 GLY B CA 1
ATOM 3741 C C . GLY B 1 186 ? -10.367 -26.578 -16.578 1 97.88 186 GLY B C 1
ATOM 3742 O O . GLY B 1 186 ? -11.336 -27.328 -16.656 1 97.88 186 GLY B O 1
ATOM 3743 N N . VAL B 1 187 ? -10 -25.953 -15.461 1 98.06 187 VAL B N 1
ATOM 3744 C CA . VAL B 1 187 ? -10.781 -26.031 -14.227 1 98.06 187 VAL B CA 1
ATOM 3745 C C . VAL B 1 187 ? -11.234 -24.625 -13.82 1 98.06 187 VAL B C 1
ATOM 3747 O O . VAL B 1 187 ? -10.445 -23.688 -13.828 1 98.06 187 VAL B O 1
ATOM 3750 N N . PRO B 1 188 ? -12.555 -24.5 -13.5 1 98.31 188 PRO B N 1
ATOM 3751 C CA . PRO B 1 188 ? -12.984 -23.203 -13 1 98.31 188 PRO B CA 1
ATOM 3752 C C . PRO B 1 188 ? -12.18 -22.734 -11.789 1 98.31 188 PRO B C 1
ATOM 3754 O O . PRO B 1 188 ? -11.836 -23.547 -10.922 1 98.31 188 PRO B O 1
ATOM 3757 N N . VAL B 1 189 ? -11.953 -21.438 -11.727 1 98.56 189 VAL B N 1
ATOM 3758 C CA . VAL B 1 189 ? -11.055 -20.906 -10.711 1 98.56 189 VAL B CA 1
ATOM 3759 C C . VAL B 1 189 ? -11.633 -21.156 -9.32 1 98.56 189 VAL B C 1
ATOM 3761 O O . VAL B 1 189 ? -10.891 -21.406 -8.367 1 98.56 189 VAL B O 1
ATOM 3764 N N . ASP B 1 190 ? -12.984 -21.078 -9.102 1 98.69 190 ASP B N 1
ATOM 3765 C CA . ASP B 1 190 ? -13.594 -21.312 -7.797 1 98.69 190 ASP B CA 1
ATOM 3766 C C . ASP B 1 190 ? -13.344 -22.734 -7.324 1 98.69 190 ASP B C 1
ATOM 3768 O O . ASP B 1 190 ? -13.141 -22.984 -6.129 1 98.69 190 ASP B O 1
ATOM 3772 N N . ARG B 1 191 ? -13.266 -23.703 -8.234 1 98.69 191 ARG B N 1
ATOM 3773 C CA . ARG B 1 191 ? -12.953 -25.078 -7.883 1 98.69 191 ARG B CA 1
ATOM 3774 C C . ARG B 1 191 ? -11.484 -25.234 -7.492 1 98.69 191 ARG B C 1
ATOM 3776 O O . ARG B 1 191 ? -11.156 -25.984 -6.578 1 98.69 191 ARG B O 1
ATOM 3783 N N . LEU B 1 192 ? -10.617 -24.516 -8.18 1 98.38 192 LEU B N 1
ATOM 3784 C CA . LEU B 1 192 ? -9.18 -24.594 -7.926 1 98.38 192 LEU B CA 1
ATOM 3785 C C . LEU B 1 192 ? -8.852 -24.109 -6.52 1 98.38 192 LEU B C 1
ATOM 3787 O O . LEU B 1 192 ? -7.887 -24.578 -5.906 1 98.38 192 LEU B O 1
ATOM 3791 N N . VAL B 1 193 ? -9.672 -23.141 -5.996 1 98.75 193 VAL B N 1
ATOM 3792 C CA . VAL B 1 193 ? -9.297 -22.516 -4.73 1 98.75 193 VAL B CA 1
ATOM 3793 C C . VAL B 1 193 ? -10.328 -22.875 -3.658 1 98.75 193 VAL B C 1
ATOM 3795 O O . VAL B 1 193 ? -10.352 -22.25 -2.59 1 98.75 193 VAL B O 1
ATOM 3798 N N . LYS B 1 194 ? -11.141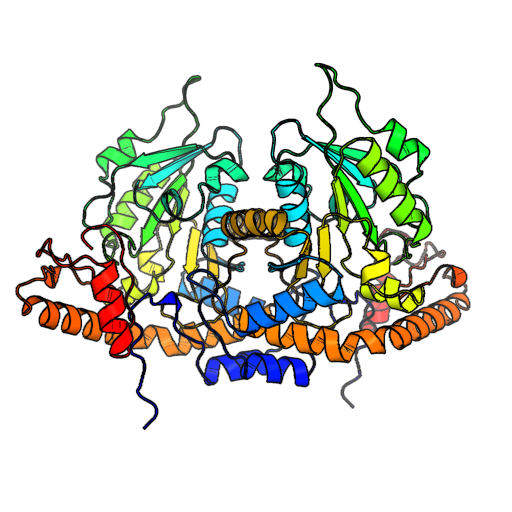 -23.844 -3.889 1 98.69 194 LYS B N 1
ATOM 3799 C CA . LYS B 1 194 ? -12.258 -24.188 -3.008 1 98.69 194 LYS B CA 1
ATOM 3800 C C . LYS B 1 194 ? -11.758 -24.516 -1.6 1 98.69 194 LYS B C 1
ATOM 3802 O O . LYS B 1 194 ? -12.367 -24.094 -0.612 1 98.69 194 LYS B O 1
ATOM 3807 N N . ALA B 1 195 ? -10.695 -25.172 -1.479 1 98.75 195 ALA B N 1
ATOM 3808 C CA . ALA B 1 195 ? -10.203 -25.672 -0.193 1 98.75 195 ALA B CA 1
ATOM 3809 C C . ALA B 1 195 ? -9.539 -24.547 0.604 1 98.75 195 ALA B C 1
ATOM 3811 O O . ALA B 1 195 ? -9.32 -24.688 1.809 1 98.75 195 ALA B O 1
ATOM 3812 N N . ALA B 1 196 ? -9.172 -23.453 -0.029 1 98.88 196 ALA B N 1
ATOM 3813 C CA . ALA B 1 196 ? -8.414 -22.375 0.618 1 98.88 196 ALA B CA 1
ATOM 3814 C C . ALA B 1 196 ? -9.328 -21.5 1.462 1 98.88 196 ALA B C 1
ATOM 3816 O O . ALA B 1 196 ? -10.461 -21.219 1.07 1 98.88 196 ALA B O 1
ATOM 3817 N N . ASP B 1 197 ? -8.852 -21.031 2.611 1 98.94 197 ASP B N 1
ATOM 3818 C CA . ASP B 1 197 ? -9.562 -20.062 3.441 1 98.94 197 ASP B CA 1
ATOM 3819 C C . ASP B 1 197 ? -9.422 -18.656 2.871 1 98.94 197 ASP B C 1
ATOM 3821 O O . ASP B 1 197 ? -10.312 -17.812 3.053 1 98.94 197 ASP B O 1
ATOM 3825 N N . SER B 1 198 ? -8.328 -18.359 2.248 1 98.94 198 SER B N 1
ATOM 3826 C CA . SER B 1 198 ? -8.102 -17.094 1.58 1 98.94 198 SER B CA 1
ATOM 3827 C C . SER B 1 198 ? -7.234 -17.266 0.338 1 98.94 198 SER B C 1
ATOM 3829 O O . SER B 1 198 ? -6.48 -18.234 0.23 1 98.94 198 SER B O 1
ATOM 3831 N N . VAL B 1 199 ? -7.438 -16.406 -0.626 1 98.94 199 VAL B N 1
ATOM 3832 C CA . VAL B 1 199 ? -6.676 -16.391 -1.87 1 98.94 199 VAL B CA 1
ATOM 3833 C C . VAL B 1 199 ? -6.297 -14.953 -2.227 1 98.94 199 VAL B C 1
ATOM 3835 O O . VAL B 1 199 ? -7.094 -14.031 -2.045 1 98.94 199 VAL B O 1
ATOM 3838 N N . SER B 1 200 ? -5.09 -14.734 -2.641 1 98.94 200 SER B N 1
ATOM 3839 C CA . SER B 1 200 ? -4.656 -13.469 -3.229 1 98.94 200 SER B CA 1
ATOM 3840 C C . SER B 1 200 ? -4.535 -13.578 -4.746 1 98.94 200 SER B C 1
ATOM 3842 O O . SER B 1 200 ? -3.803 -14.422 -5.254 1 98.94 200 SER B O 1
ATOM 3844 N N . VAL B 1 201 ? -5.191 -12.734 -5.488 1 98.81 201 VAL B N 1
ATOM 3845 C CA . VAL B 1 201 ? -5.207 -12.766 -6.949 1 98.81 201 VAL B CA 1
ATOM 3846 C C . VAL B 1 201 ? -4.613 -11.469 -7.5 1 98.81 201 VAL B C 1
ATOM 3848 O O . VAL B 1 201 ? -5.105 -10.383 -7.199 1 98.81 201 VAL B O 1
ATOM 3851 N N . CYS B 1 202 ? -3.594 -11.602 -8.266 1 98.62 202 CYS B N 1
ATOM 3852 C CA . CYS B 1 202 ? -2.982 -10.414 -8.844 1 98.62 202 CYS B CA 1
ATOM 3853 C C . CYS B 1 202 ? -3.719 -9.977 -10.109 1 98.62 202 CYS B C 1
ATOM 3855 O O . CYS B 1 202 ? -4.117 -10.812 -10.914 1 98.62 202 CYS B O 1
ATOM 3857 N N . LEU B 1 203 ? -3.889 -8.688 -10.32 1 98.38 203 LEU B N 1
ATOM 3858 C CA . LEU B 1 203 ? -4.586 -8.156 -11.484 1 98.38 203 LEU B CA 1
ATOM 3859 C C . LEU B 1 203 ? -3.598 -7.547 -12.477 1 98.38 203 LEU B C 1
ATOM 3861 O O . LEU B 1 203 ? -3.967 -7.227 -13.609 1 98.38 203 LEU B O 1
ATOM 3865 N N . SER B 1 204 ? -2.328 -7.434 -12.031 1 96.94 204 SER B N 1
ATOM 3866 C CA . SER B 1 204 ? -1.332 -6.77 -12.867 1 96.94 204 SER B CA 1
ATOM 3867 C C . SER B 1 204 ? -0.341 -7.77 -13.453 1 96.94 204 SER B C 1
ATOM 3869 O O . SER B 1 204 ? 0.628 -7.379 -14.109 1 96.94 204 SER B O 1
ATOM 3871 N N . LYS B 1 205 ? -0.511 -9.039 -13.25 1 96.06 205 LYS B N 1
ATOM 3872 C CA . LYS B 1 205 ? 0.334 -10.094 -13.812 1 96.06 205 LYS B CA 1
ATOM 3873 C C . LYS B 1 205 ? -0.38 -10.82 -14.953 1 96.06 205 LYS B C 1
ATOM 3875 O O . LYS B 1 205 ? -1.181 -11.727 -14.711 1 96.06 205 LYS B O 1
ATOM 3880 N N . GLY B 1 206 ? -0.054 -10.422 -16.125 1 93.12 206 GLY B N 1
ATOM 3881 C CA . GLY B 1 206 ? -0.626 -11.07 -17.297 1 93.12 206 GLY B CA 1
ATOM 3882 C C . GLY B 1 206 ? -1.979 -10.508 -17.688 1 93.12 206 GLY B C 1
ATOM 3883 O O . GLY B 1 206 ? -2.346 -10.523 -18.859 1 93.12 206 GLY B O 1
ATOM 3884 N N . LEU B 1 207 ? -2.715 -9.914 -16.734 1 96.44 207 LEU B N 1
ATOM 3885 C CA . LEU B 1 207 ? -4.07 -9.445 -16.984 1 96.44 207 LEU B CA 1
ATOM 3886 C C . LEU B 1 207 ? -4.062 -7.996 -17.469 1 96.44 207 LEU B C 1
ATOM 3888 O O . LEU B 1 207 ? -5.012 -7.547 -18.109 1 96.44 207 LEU B O 1
ATOM 3892 N N . GLY B 1 208 ? -3.074 -7.27 -17.062 1 96.69 208 GLY B N 1
ATOM 3893 C CA . GLY B 1 208 ? -2.846 -5.977 -17.688 1 96.69 208 GLY B CA 1
ATOM 3894 C C . GLY B 1 208 ? -3.385 -4.816 -16.875 1 96.69 208 GLY B C 1
ATOM 3895 O O . GLY B 1 208 ? -3.148 -3.654 -17.203 1 96.69 208 GLY B O 1
ATOM 3896 N N . ALA B 1 209 ? -4.191 -5.074 -15.773 1 98.38 209 ALA B N 1
ATOM 3897 C CA . ALA B 1 209 ? -4.527 -3.949 -14.898 1 98.38 209 ALA B CA 1
ATOM 3898 C C . ALA B 1 209 ? -3.271 -3.244 -14.398 1 98.38 209 ALA B C 1
ATOM 3900 O O . ALA B 1 209 ? -2.273 -3.895 -14.078 1 98.38 209 ALA B O 1
ATOM 3901 N N . PRO B 1 210 ? -3.271 -1.925 -14.359 1 98.31 210 PRO B N 1
ATOM 3902 C CA . PRO B 1 210 ? -2.037 -1.208 -14.031 1 98.31 210 PRO B CA 1
ATOM 3903 C C . PRO B 1 210 ? -1.585 -1.439 -12.594 1 98.31 210 PRO B C 1
ATOM 3905 O O . PRO B 1 210 ? -0.383 -1.474 -12.312 1 98.31 210 PRO B O 1
ATOM 3908 N N . VAL B 1 211 ? -2.564 -1.519 -11.672 1 98.38 211 VAL B N 1
ATOM 3909 C CA . VAL B 1 211 ? -2.281 -1.629 -10.242 1 98.38 211 VAL B CA 1
ATOM 3910 C C . VAL B 1 211 ? -3.303 -2.555 -9.586 1 98.38 211 VAL B C 1
ATOM 3912 O O . VAL B 1 211 ? -4.488 -2.523 -9.922 1 98.38 211 VAL B O 1
ATOM 3915 N N . GLY B 1 212 ? -2.719 -3.396 -8.672 1 98.19 212 GLY B N 1
ATOM 3916 C CA . GLY B 1 212 ? -3.67 -3.904 -7.695 1 98.19 212 GLY B CA 1
ATOM 3917 C C . GLY B 1 212 ? -3.754 -5.418 -7.68 1 98.19 212 GLY B C 1
ATOM 3918 O O . GLY B 1 212 ? -3.336 -6.082 -8.633 1 98.19 212 GLY B O 1
ATOM 3919 N N . SER B 1 213 ? -4.277 -5.977 -6.621 1 98.81 213 SER B N 1
ATOM 3920 C CA . SER B 1 213 ? -4.656 -7.355 -6.332 1 98.81 213 SER B CA 1
ATOM 3921 C C . SER B 1 213 ? -5.945 -7.414 -5.516 1 98.81 213 SER B C 1
ATOM 3923 O O . SER B 1 213 ? -6.441 -6.387 -5.059 1 98.81 213 SER B O 1
ATOM 3925 N N . VAL B 1 214 ? -6.477 -8.578 -5.43 1 98.88 214 VAL B N 1
ATOM 3926 C CA . VAL B 1 214 ? -7.66 -8.797 -4.602 1 98.88 214 VAL B CA 1
ATOM 3927 C C . VAL B 1 214 ? -7.438 -10 -3.695 1 98.88 214 VAL B C 1
ATOM 3929 O O . VAL B 1 214 ? -6.887 -11.016 -4.129 1 98.88 214 VAL B O 1
ATOM 3932 N N . ILE B 1 215 ? -7.754 -9.812 -2.439 1 98.88 215 ILE B N 1
ATOM 3933 C CA . ILE B 1 215 ? -7.801 -10.969 -1.554 1 98.88 215 ILE B CA 1
ATOM 3934 C C . ILE B 1 215 ? -9.25 -11.383 -1.316 1 98.88 215 ILE B C 1
ATOM 3936 O O . ILE B 1 215 ? -10.133 -10.531 -1.198 1 98.88 215 ILE B O 1
ATOM 3940 N N . VAL B 1 216 ? -9.5 -12.641 -1.274 1 98.94 216 VAL B N 1
ATOM 3941 C CA . VAL B 1 216 ? -10.852 -13.164 -1.098 1 98.94 216 VAL B CA 1
ATOM 3942 C C . VAL B 1 216 ? -10.867 -14.164 0.058 1 98.94 216 VAL B C 1
ATOM 3944 O O . VAL B 1 216 ? -9.852 -14.805 0.348 1 98.94 216 VAL B O 1
ATOM 3947 N N . GLY B 1 217 ? -11.961 -14.336 0.754 1 98.94 217 GLY B N 1
ATOM 3948 C CA . GLY B 1 217 ? -12.188 -15.227 1.877 1 98.94 217 GLY B CA 1
ATOM 3949 C C . GLY B 1 217 ? -13.539 -15.039 2.529 1 98.94 217 GLY B C 1
ATOM 3950 O O . GLY B 1 217 ? -14.484 -14.578 1.888 1 98.94 217 GLY B O 1
ATOM 3951 N N . SER B 1 218 ? -13.641 -15.461 3.736 1 98.94 218 SER B N 1
ATOM 3952 C CA . SER B 1 218 ? -14.859 -15.242 4.5 1 98.94 218 SER B CA 1
ATOM 3953 C C . SER B 1 218 ? -15.055 -13.758 4.824 1 98.94 218 SER B C 1
ATOM 3955 O O . SER B 1 218 ? -14.102 -12.977 4.742 1 98.94 218 SER B O 1
ATOM 3957 N N . LYS B 1 219 ? -16.266 -13.398 5.133 1 98.75 219 LYS B N 1
ATOM 3958 C CA . LYS B 1 219 ? -16.531 -12.031 5.555 1 98.75 219 LYS B CA 1
ATOM 3959 C C . LYS B 1 219 ? -15.711 -11.664 6.789 1 98.75 219 LYS B C 1
ATOM 3961 O O . LYS B 1 219 ? -15.172 -10.562 6.879 1 98.75 219 LYS B O 1
ATOM 3966 N N . ALA B 1 220 ? -15.664 -12.578 7.711 1 98.81 220 ALA B N 1
ATOM 3967 C CA . ALA B 1 220 ? -14.891 -12.344 8.93 1 98.81 220 ALA B CA 1
ATOM 3968 C C . ALA B 1 220 ? -13.422 -12.094 8.602 1 98.81 220 ALA B C 1
ATOM 3970 O O . ALA B 1 220 ? -12.781 -11.219 9.195 1 98.81 220 ALA B O 1
ATOM 3971 N N . PHE B 1 221 ? -12.852 -12.906 7.734 1 98.81 221 PHE B N 1
ATOM 3972 C CA . PHE B 1 221 ? -11.477 -12.727 7.277 1 98.81 221 PHE B CA 1
ATOM 3973 C C . PHE B 1 221 ? -11.289 -11.344 6.652 1 98.81 221 PHE B C 1
ATOM 3975 O O . PHE B 1 221 ? -10.328 -10.641 6.969 1 98.81 221 PHE B O 1
ATOM 3982 N N . ILE B 1 222 ? -12.195 -10.891 5.789 1 98.88 222 ILE B N 1
ATOM 3983 C CA . ILE B 1 222 ? -12.07 -9.641 5.051 1 98.88 222 ILE B CA 1
ATOM 3984 C C . ILE B 1 222 ? -12.227 -8.461 6.008 1 98.88 222 ILE B C 1
ATOM 3986 O O . ILE B 1 222 ? -11.57 -7.434 5.848 1 98.88 222 ILE B O 1
ATOM 3990 N N . ASP B 1 223 ? -13.086 -8.617 6.992 1 98.62 223 ASP B N 1
ATOM 3991 C CA . ASP B 1 223 ? -13.234 -7.555 7.984 1 98.62 223 ASP B CA 1
ATOM 3992 C C . ASP B 1 223 ? -11.914 -7.277 8.695 1 98.62 223 ASP B C 1
ATOM 3994 O O . ASP B 1 223 ? -11.531 -6.117 8.883 1 98.62 223 ASP B O 1
ATOM 3998 N N . LYS B 1 224 ? -11.211 -8.32 9.047 1 98.69 224 LYS B N 1
ATOM 3999 C CA . LYS B 1 224 ? -9.898 -8.172 9.672 1 98.69 224 LYS B CA 1
ATOM 4000 C C . LYS B 1 224 ? -8.875 -7.641 8.664 1 98.69 224 LYS B C 1
ATOM 4002 O O . LYS B 1 224 ? -8.023 -6.82 9.016 1 98.69 224 LYS B O 1
ATOM 4007 N N . ALA B 1 225 ? -8.992 -8.172 7.488 1 98.81 225 ALA B N 1
ATOM 4008 C CA . ALA B 1 225 ? -8.07 -7.762 6.434 1 98.81 225 ALA B CA 1
ATOM 4009 C C . ALA B 1 225 ? -8.164 -6.262 6.176 1 98.81 225 ALA B C 1
ATOM 4011 O O . ALA B 1 225 ? -7.156 -5.609 5.898 1 98.81 225 ALA B O 1
ATOM 4012 N N . ARG B 1 226 ? -9.32 -5.723 6.199 1 98.5 226 ARG B N 1
ATOM 4013 C CA . ARG B 1 226 ? -9.539 -4.301 5.953 1 98.5 226 ARG B CA 1
ATOM 4014 C C . ARG B 1 226 ? -8.797 -3.447 6.98 1 98.5 226 ARG B C 1
ATOM 4016 O O . ARG B 1 226 ? -8.242 -2.402 6.641 1 98.5 226 ARG B O 1
ATOM 4023 N N . ILE B 1 227 ? -8.82 -3.838 8.227 1 98.44 227 ILE B N 1
ATOM 4024 C CA . ILE B 1 227 ? -8.102 -3.127 9.273 1 98.44 227 ILE B CA 1
ATOM 4025 C C . ILE B 1 227 ? -6.602 -3.15 8.992 1 98.44 227 ILE B C 1
ATOM 4027 O O . ILE B 1 227 ? -5.934 -2.119 9.07 1 98.44 227 ILE B O 1
ATOM 4031 N N . LEU B 1 228 ? -6.105 -4.309 8.609 1 98.62 228 LEU B N 1
ATOM 4032 C CA . LEU B 1 228 ? -4.68 -4.449 8.344 1 98.62 228 LEU B CA 1
ATOM 4033 C C . LEU B 1 228 ? -4.285 -3.666 7.094 1 98.62 228 LEU B C 1
ATOM 4035 O O . LEU B 1 228 ? -3.178 -3.129 7.016 1 98.62 228 LEU B O 1
ATOM 4039 N N . ARG B 1 229 ? -5.199 -3.652 6.035 1 98.69 229 ARG B N 1
ATOM 4040 C CA . ARG B 1 229 ? -4.93 -2.824 4.863 1 98.69 229 ARG B CA 1
ATOM 4041 C C . ARG B 1 229 ? -4.727 -1.365 5.258 1 98.69 229 ARG B C 1
ATOM 4043 O O . ARG B 1 229 ? -3.816 -0.702 4.754 1 98.69 229 ARG B O 1
ATOM 4050 N N . LYS B 1 230 ? -5.598 -0.869 6.16 1 98.31 230 LYS B N 1
ATOM 4051 C CA . LYS B 1 230 ? -5.461 0.497 6.656 1 98.31 230 LYS B CA 1
ATOM 4052 C C . LYS B 1 230 ? -4.148 0.673 7.418 1 98.31 230 LYS B C 1
ATOM 4054 O O . LYS B 1 230 ? -3.438 1.66 7.219 1 98.31 230 LYS B O 1
ATOM 4059 N N . THR B 1 231 ? -3.82 -0.281 8.266 1 98.5 231 THR B N 1
ATOM 4060 C CA . THR B 1 231 ? -2.646 -0.208 9.125 1 98.5 231 THR B CA 1
ATOM 4061 C C . THR B 1 231 ? -1.366 -0.177 8.297 1 98.5 231 THR B C 1
ATOM 4063 O O . THR B 1 231 ? -0.439 0.574 8.609 1 98.5 231 THR B O 1
ATOM 4066 N N . LEU B 1 232 ? -1.365 -0.965 7.219 1 98.62 232 LEU B N 1
ATOM 4067 C CA . LEU B 1 232 ? -0.182 -1.098 6.375 1 98.62 232 LEU B CA 1
ATOM 4068 C C . LEU B 1 232 ? -0.11 0.036 5.359 1 98.62 232 LEU B C 1
ATOM 4070 O O . LEU B 1 232 ? 0.889 0.175 4.648 1 98.62 232 LEU B O 1
ATOM 4074 N N . GLY B 1 233 ? -1.11 0.833 5.277 1 98.56 233 GLY B N 1
ATOM 4075 C CA . GLY B 1 233 ? -1.112 1.976 4.375 1 98.56 233 GLY B CA 1
ATOM 4076 C C . GLY B 1 233 ? -1.671 1.65 3.002 1 98.56 233 GLY B C 1
ATOM 4077 O O . GLY B 1 233 ? -1.359 2.332 2.023 1 98.56 233 GLY B O 1
ATOM 4078 N N . GLY B 1 234 ? -2.473 0.6 2.918 1 98.56 234 GLY B N 1
ATOM 4079 C CA . GLY B 1 234 ? -3.055 0.212 1.643 1 98.56 234 GLY B CA 1
ATOM 4080 C C . GLY B 1 234 ? -4.418 0.832 1.396 1 98.56 234 GLY B C 1
ATOM 4081 O O . GLY B 1 234 ? -5.031 0.602 0.351 1 98.56 234 GLY B O 1
ATOM 4082 N N . GLY B 1 235 ? -4.922 1.641 2.396 1 97.62 235 GLY B N 1
ATOM 4083 C CA . GLY B 1 235 ? -6.188 2.326 2.203 1 97.62 235 GLY B CA 1
ATOM 4084 C C . GLY B 1 235 ? -6.105 3.463 1.201 1 97.62 235 GLY B C 1
ATOM 4085 O O . GLY B 1 235 ? -5.535 4.516 1.495 1 97.62 235 GLY B O 1
ATOM 4086 N N . MET B 1 236 ? -6.688 3.268 0.039 1 97.94 236 MET B N 1
ATOM 4087 C CA . MET B 1 236 ? -6.691 4.254 -1.038 1 97.94 236 MET B CA 1
ATOM 4088 C C . MET B 1 236 ? -8.078 4.871 -1.204 1 97.94 236 MET B C 1
ATOM 4090 O O . MET B 1 236 ? -9.086 4.191 -1.043 1 97.94 236 MET B O 1
ATOM 4094 N N . ARG B 1 237 ? -8.195 6.098 -1.483 1 97.44 237 ARG B N 1
ATOM 4095 C CA . ARG B 1 237 ? -9.445 6.844 -1.381 1 97.44 237 ARG B CA 1
ATOM 4096 C C . ARG B 1 237 ? -10.344 6.566 -2.578 1 97.44 237 ARG B C 1
ATOM 4098 O O . ARG B 1 237 ? -11.18 5.656 -2.535 1 97.44 237 ARG B O 1
ATOM 4105 N N . GLN B 1 238 ? -10.18 7.219 -3.783 1 98.19 238 GLN B N 1
ATOM 4106 C CA . GLN B 1 238 ? -10.984 6.965 -4.973 1 98.19 238 GLN B CA 1
ATOM 4107 C C . GLN B 1 238 ? -10.438 5.781 -5.766 1 98.19 238 GLN B C 1
ATOM 4109 O O . GLN B 1 238 ? -10.156 5.898 -6.957 1 98.19 238 GLN B O 1
ATOM 4114 N N . VAL B 1 239 ? -10.422 4.645 -5.113 1 98.62 239 VAL B N 1
ATOM 4115 C CA . VAL B 1 239 ? -9.75 3.457 -5.621 1 98.62 239 VAL B CA 1
ATOM 4116 C C . VAL B 1 239 ? -10.547 2.859 -6.773 1 98.62 239 VAL B C 1
ATOM 4118 O O . VAL B 1 239 ? -10.031 2.055 -7.551 1 98.62 239 VAL B O 1
ATOM 4121 N N . GLY B 1 240 ? -11.773 3.322 -7.031 1 98.75 240 GLY B N 1
ATOM 4122 C CA . GLY B 1 240 ? -12.602 2.871 -8.133 1 98.75 240 GLY B CA 1
ATOM 4123 C C . GLY B 1 240 ? -11.938 3.033 -9.492 1 98.75 240 GLY B C 1
ATOM 4124 O O . GLY B 1 240 ? -12.203 2.262 -10.414 1 98.75 240 GLY B O 1
ATOM 4125 N N . VAL B 1 241 ? -11.055 4 -9.625 1 98.75 241 VAL B N 1
ATOM 4126 C CA . VAL B 1 241 ? -10.367 4.199 -10.891 1 98.75 241 VAL B CA 1
ATOM 4127 C C . VAL B 1 241 ? -9.523 2.971 -11.219 1 98.75 241 VAL B C 1
ATOM 4129 O O . VAL B 1 241 ? -9.422 2.568 -12.383 1 98.75 241 VAL B O 1
ATOM 4132 N N . LEU B 1 242 ? -8.93 2.375 -10.219 1 98.81 242 LEU B N 1
ATOM 4133 C CA . LEU B 1 242 ? -8.109 1.183 -10.406 1 98.81 242 LEU B CA 1
ATOM 4134 C C . LEU B 1 242 ? -8.984 -0.057 -10.57 1 98.81 242 LEU B C 1
ATOM 4136 O O . LEU B 1 242 ? -8.695 -0.916 -11.406 1 98.81 242 LEU B O 1
ATOM 4140 N N . CYS B 1 243 ? -10.047 -0.113 -9.773 1 98.88 243 CYS B N 1
ATOM 4141 C CA . CYS B 1 243 ? -10.953 -1.26 -9.82 1 98.88 243 CYS B CA 1
ATOM 4142 C C . CYS B 1 243 ? -11.664 -1.344 -11.164 1 98.88 243 CYS B C 1
ATOM 4144 O O . CYS B 1 243 ? -11.945 -2.438 -11.656 1 98.88 243 CYS B O 1
ATOM 4146 N N . ALA B 1 244 ? -11.938 -0.186 -11.75 1 98.88 244 ALA B N 1
ATOM 4147 C CA . ALA B 1 244 ? -12.562 -0.165 -13.07 1 98.88 244 ALA B CA 1
ATOM 4148 C C . ALA B 1 244 ? -11.664 -0.82 -14.117 1 98.88 244 ALA B C 1
ATOM 4150 O O . ALA B 1 244 ? -12.133 -1.613 -14.938 1 98.88 244 ALA B O 1
ATOM 4151 N N . ALA B 1 245 ? -10.414 -0.455 -14.109 1 98.81 245 ALA B N 1
ATOM 4152 C CA . ALA B 1 245 ? -9.461 -1.078 -15.023 1 98.81 245 ALA B CA 1
ATOM 4153 C C . ALA B 1 245 ? -9.344 -2.578 -14.766 1 98.81 245 ALA B C 1
ATOM 4155 O O . ALA B 1 245 ? -9.273 -3.375 -15.703 1 98.81 245 ALA B O 1
ATOM 4156 N N . ALA B 1 246 ? -9.32 -2.967 -13.5 1 98.81 246 ALA B N 1
ATOM 4157 C CA . ALA B 1 246 ? -9.203 -4.367 -13.109 1 98.81 246 ALA B CA 1
ATOM 4158 C C . ALA B 1 246 ? -10.398 -5.176 -13.594 1 98.81 246 ALA B C 1
ATOM 4160 O O . ALA B 1 246 ? -10.258 -6.324 -14.016 1 98.81 246 ALA B O 1
ATOM 4161 N N . HIS B 1 247 ? -11.57 -4.551 -13.492 1 98.75 247 HIS B N 1
ATOM 4162 C CA . HIS B 1 247 ? -12.781 -5.203 -13.984 1 98.75 247 HIS B CA 1
ATOM 4163 C C . HIS B 1 247 ? -12.664 -5.539 -15.461 1 98.75 247 HIS B C 1
ATOM 4165 O O . HIS B 1 247 ? -12.984 -6.652 -15.883 1 98.75 247 HIS B O 1
ATOM 4171 N N . VAL B 1 248 ? -12.188 -4.621 -16.234 1 98.75 248 VAL B N 1
ATOM 4172 C CA . VAL B 1 248 ? -12 -4.824 -17.672 1 98.75 248 VAL B CA 1
ATOM 4173 C C . VAL B 1 248 ? -10.953 -5.91 -17.906 1 98.75 248 VAL B C 1
ATOM 4175 O O . VAL B 1 248 ? -11.109 -6.746 -18.812 1 98.75 248 VAL B O 1
ATOM 4178 N N . ALA B 1 249 ? -9.906 -5.922 -17.125 1 98.44 249 ALA B N 1
ATOM 4179 C CA . ALA B 1 249 ? -8.844 -6.914 -17.25 1 98.44 249 ALA B CA 1
ATOM 4180 C C . ALA B 1 249 ? -9.398 -8.328 -17.062 1 98.44 249 ALA B C 1
ATOM 4182 O O . ALA B 1 249 ? -9.117 -9.219 -17.859 1 98.44 249 ALA B O 1
ATOM 4183 N N . VAL B 1 250 ? -10.164 -8.531 -15.992 1 98.38 250 VAL B N 1
ATOM 4184 C CA . VAL B 1 250 ? -10.719 -9.844 -15.695 1 98.38 250 VAL B CA 1
ATOM 4185 C C . VAL B 1 250 ? -11.703 -10.258 -16.781 1 98.38 250 VAL B C 1
ATOM 4187 O O . VAL B 1 250 ? -11.672 -11.391 -17.266 1 98.38 250 VAL B O 1
ATOM 4190 N N . ARG B 1 251 ? -12.508 -9.328 -17.219 1 97.56 251 ARG B N 1
ATOM 4191 C CA . ARG B 1 251 ? -13.555 -9.602 -18.203 1 97.56 251 ARG B CA 1
ATOM 4192 C C . ARG B 1 251 ? -12.953 -9.898 -19.562 1 97.56 251 ARG B C 1
ATOM 4194 O O . ARG B 1 251 ? -13.359 -10.852 -20.234 1 97.56 251 ARG B O 1
ATOM 4201 N N . ASP B 1 252 ? -11.914 -9.125 -19.969 1 97.38 252 ASP B N 1
ATOM 4202 C CA . ASP B 1 252 ? -11.492 -9.125 -21.375 1 97.38 252 ASP B CA 1
ATOM 4203 C C . ASP B 1 252 ? -10.234 -9.961 -21.562 1 97.38 252 ASP B C 1
ATOM 4205 O O . ASP B 1 252 ? -9.93 -10.406 -22.672 1 97.38 252 ASP B O 1
ATOM 4209 N N . THR B 1 253 ? -9.477 -10.18 -20.484 1 97 253 THR B N 1
ATOM 4210 C CA . THR B 1 253 ? -8.117 -10.664 -20.719 1 97 253 THR B CA 1
ATOM 4211 C C . THR B 1 253 ? -7.984 -12.117 -20.297 1 97 253 THR B C 1
ATOM 4213 O O . THR B 1 253 ? -7.16 -12.859 -20.828 1 97 253 THR B O 1
ATOM 4216 N N . VAL B 1 254 ? -8.766 -12.602 -19.344 1 96.38 254 VAL B N 1
ATOM 4217 C CA . VAL B 1 254 ? -8.625 -13.953 -18.812 1 96.38 254 VAL B CA 1
ATOM 4218 C C . VAL B 1 254 ? -8.789 -14.961 -19.953 1 96.38 254 VAL B C 1
ATOM 4220 O O . VAL B 1 254 ? -8.023 -15.922 -20.047 1 96.38 254 VAL B O 1
ATOM 4223 N N . GLY B 1 255 ? -9.703 -14.742 -20.844 1 94.25 255 GLY B N 1
ATOM 4224 C CA . GLY B 1 255 ? -9.945 -15.641 -21.969 1 94.25 255 GLY B CA 1
ATOM 4225 C C . GLY B 1 255 ? -8.789 -15.695 -22.953 1 94.25 255 GLY B C 1
ATOM 4226 O O . GLY B 1 255 ? -8.688 -16.641 -23.734 1 94.25 255 GLY B O 1
ATOM 4227 N N . LYS B 1 256 ? -7.93 -14.719 -22.875 1 96.25 256 LYS B N 1
ATOM 4228 C CA . LYS B 1 256 ? -6.828 -14.609 -23.828 1 96.25 256 LYS B CA 1
ATOM 4229 C C . LYS B 1 256 ? -5.57 -15.289 -23.297 1 96.25 256 LYS B C 1
ATOM 4231 O O . LYS B 1 256 ? -4.578 -15.43 -24.016 1 96.25 256 LYS B O 1
ATOM 4236 N N . LEU B 1 257 ? -5.605 -15.758 -22.062 1 97.88 257 LEU B N 1
ATOM 4237 C CA . LEU B 1 257 ? -4.43 -16.359 -21.453 1 97.88 257 LEU B CA 1
ATOM 4238 C C . LEU B 1 257 ? -4.016 -17.625 -22.188 1 97.88 257 LEU B C 1
ATOM 4240 O O . LEU B 1 257 ? -2.83 -17.953 -22.25 1 97.88 257 LEU B O 1
ATOM 4244 N N . ALA B 1 258 ? -4.965 -18.312 -22.812 1 97.88 258 ALA B N 1
ATOM 4245 C CA . ALA B 1 258 ? -4.656 -19.516 -23.578 1 97.88 258 ALA B CA 1
ATOM 4246 C C . ALA B 1 258 ? -3.705 -19.203 -24.734 1 97.88 258 ALA B C 1
ATOM 4248 O O . ALA B 1 258 ? -2.848 -20.016 -25.078 1 97.88 258 ALA B O 1
ATOM 4249 N N . ASP B 1 259 ? -3.912 -18.062 -25.359 1 97.62 259 ASP B N 1
ATOM 4250 C CA . ASP B 1 259 ? -3.023 -17.641 -26.438 1 97.62 259 ASP B CA 1
ATOM 4251 C C . ASP B 1 259 ? -1.604 -17.422 -25.922 1 97.62 259 ASP B C 1
ATOM 4253 O O . ASP B 1 259 ? -0.631 -17.75 -26.594 1 97.62 259 ASP B O 1
ATOM 4257 N N . ASP B 1 260 ? -1.482 -16.812 -24.734 1 97.12 260 ASP B N 1
ATOM 4258 C CA . ASP B 1 260 ? -0.172 -16.609 -24.125 1 97.12 260 ASP B CA 1
ATOM 4259 C C . ASP B 1 260 ? 0.52 -17.953 -23.875 1 97.12 260 ASP B C 1
ATOM 4261 O O . ASP B 1 260 ? 1.734 -18.062 -24.047 1 97.12 260 ASP B O 1
ATOM 4265 N N . HIS B 1 261 ? -0.276 -18.922 -23.391 1 98.12 261 HIS B N 1
ATOM 4266 C CA . HIS B 1 261 ? 0.265 -20.25 -23.156 1 98.12 261 HIS B CA 1
ATOM 4267 C C . HIS B 1 261 ? 0.805 -20.859 -24.453 1 98.12 261 HIS B C 1
ATOM 4269 O O . HIS B 1 261 ? 1.903 -21.422 -24.469 1 98.12 261 HIS B O 1
ATOM 4275 N N . ARG B 1 262 ? 0.037 -20.734 -25.516 1 97.62 262 ARG B N 1
ATOM 4276 C CA . ARG B 1 262 ? 0.441 -21.266 -26.812 1 97.62 262 ARG B CA 1
ATOM 4277 C C . ARG B 1 262 ? 1.723 -20.594 -27.297 1 97.62 262 ARG B C 1
ATOM 4279 O O . ARG B 1 262 ? 2.617 -21.266 -27.812 1 97.62 262 ARG B O 1
ATOM 4286 N N . LYS B 1 263 ? 1.771 -19.266 -27.188 1 97.19 263 LYS B N 1
ATOM 4287 C CA . LYS B 1 263 ? 2.955 -18.516 -27.609 1 97.19 263 LYS B CA 1
ATOM 4288 C C . LYS B 1 263 ? 4.184 -18.938 -26.797 1 97.19 263 LYS B C 1
ATOM 4290 O O . LYS B 1 263 ? 5.281 -19.047 -27.344 1 97.19 263 LYS B O 1
ATOM 4295 N N . ALA B 1 264 ? 4.012 -19.078 -25.469 1 97.75 264 ALA B N 1
ATOM 4296 C CA . ALA B 1 264 ? 5.113 -19.516 -24.625 1 97.75 264 ALA B CA 1
ATOM 4297 C C . ALA B 1 264 ? 5.629 -20.891 -25.062 1 97.75 264 ALA B C 1
ATOM 4299 O O . ALA B 1 264 ? 6.84 -21.109 -25.125 1 97.75 264 ALA B O 1
ATOM 4300 N N . LYS B 1 265 ? 4.738 -21.781 -25.344 1 97.56 265 LYS B N 1
ATOM 4301 C CA . LYS B 1 265 ? 5.113 -23.125 -25.812 1 97.56 265 LYS B CA 1
ATOM 4302 C C . LYS B 1 265 ? 5.852 -23.047 -27.141 1 97.56 265 LYS B C 1
ATOM 4304 O O . LYS B 1 265 ? 6.852 -23.75 -27.328 1 97.56 265 LYS B O 1
ATOM 4309 N N . ALA B 1 266 ? 5.328 -22.234 -28.047 1 97.56 266 ALA B N 1
ATOM 4310 C CA . ALA B 1 266 ? 5.977 -22.047 -29.344 1 97.56 266 ALA B CA 1
ATOM 4311 C C . ALA B 1 266 ? 7.391 -21.5 -29.172 1 97.56 266 ALA B C 1
ATOM 4313 O O . ALA B 1 266 ? 8.312 -21.922 -29.875 1 97.56 266 ALA B O 1
ATOM 4314 N N . LEU B 1 267 ? 7.512 -20.531 -28.312 1 97.12 267 LEU B N 1
ATOM 4315 C CA . LEU B 1 267 ? 8.828 -19.984 -28.031 1 97.12 267 LEU B CA 1
ATOM 4316 C C . LEU B 1 267 ? 9.781 -21.062 -27.516 1 97.12 267 LEU B C 1
ATOM 4318 O O . LEU B 1 267 ? 10.922 -21.141 -27.969 1 97.12 267 LEU B O 1
ATOM 4322 N N . ALA B 1 268 ? 9.336 -21.859 -26.562 1 97.56 268 ALA B N 1
ATOM 4323 C CA . ALA B 1 268 ? 10.156 -22.938 -26 1 97.56 268 ALA B CA 1
ATOM 4324 C C . ALA B 1 268 ? 10.586 -23.922 -27.078 1 97.56 268 ALA B C 1
ATOM 4326 O O . ALA B 1 268 ? 11.734 -24.375 -27.094 1 97.56 268 ALA B O 1
ATOM 4327 N N . GLU B 1 269 ? 9.68 -24.234 -27.969 1 97.12 269 GLU B N 1
ATOM 4328 C CA . GLU B 1 269 ? 9.992 -25.141 -29.062 1 97.12 269 GLU B CA 1
ATOM 4329 C C . GLU B 1 269 ? 11.039 -24.547 -30.016 1 97.12 269 GLU B C 1
ATOM 4331 O O . GLU B 1 269 ? 11.898 -25.266 -30.516 1 97.12 269 GLU B O 1
ATOM 4336 N N . GLY B 1 270 ? 10.914 -23.25 -30.234 1 96.56 270 GLY B N 1
ATOM 4337 C CA . GLY B 1 270 ? 11.914 -22.578 -31.031 1 96.56 270 GLY B CA 1
ATOM 4338 C C . GLY B 1 270 ? 13.281 -22.531 -30.375 1 96.56 270 GLY B C 1
ATOM 4339 O O . GLY B 1 270 ? 14.297 -22.75 -31.031 1 96.56 270 GLY B O 1
ATOM 4340 N N . LEU B 1 271 ? 13.32 -22.281 -29.078 1 95.5 271 LEU B N 1
ATOM 4341 C CA . LEU B 1 271 ? 14.562 -22.203 -28.328 1 95.5 271 LEU B CA 1
ATOM 4342 C C . LEU B 1 271 ? 15.266 -23.547 -28.281 1 95.5 271 LEU B C 1
ATOM 4344 O O . LEU B 1 271 ? 16.5 -23.609 -28.266 1 95.5 271 LEU B O 1
ATOM 4348 N N . LYS B 1 272 ? 14.508 -24.547 -28.281 1 94.06 272 LYS B N 1
ATOM 4349 C CA . LYS B 1 272 ? 15.039 -25.906 -28.25 1 94.06 272 LYS B CA 1
ATOM 4350 C C . LYS B 1 272 ? 15.938 -26.188 -29.438 1 94.06 272 LYS B C 1
ATOM 4352 O O . LYS B 1 272 ? 16.812 -27.062 -29.391 1 94.06 272 LYS B O 1
ATOM 4357 N N . LYS B 1 273 ? 15.797 -25.469 -30.484 1 94.75 273 LYS B N 1
ATOM 4358 C CA . LYS B 1 273 ? 16.547 -25.688 -31.719 1 94.75 273 LYS B CA 1
ATOM 4359 C C . LYS B 1 273 ? 17.891 -24.984 -31.672 1 94.75 273 LYS B C 1
ATOM 4361 O O . LYS B 1 273 ? 18.75 -25.219 -32.531 1 94.75 273 LYS B O 1
ATOM 4366 N N . ILE B 1 274 ? 18.078 -24.188 -30.719 1 93.62 274 ILE B N 1
ATOM 4367 C CA . ILE B 1 274 ? 19.344 -23.469 -30.578 1 93.62 274 ILE B CA 1
ATOM 4368 C C . ILE B 1 274 ? 20.312 -24.312 -29.734 1 93.62 274 ILE B C 1
ATOM 4370 O O . ILE B 1 274 ? 20.047 -24.609 -28.578 1 93.62 274 ILE B O 1
ATOM 4374 N N . GLU B 1 275 ? 21.422 -24.609 -30.234 1 92.75 275 GLU B N 1
ATOM 4375 C CA . GLU B 1 275 ? 22.359 -25.562 -29.656 1 92.75 275 GLU B CA 1
ATOM 4376 C C . GLU B 1 275 ? 22.922 -25.047 -28.328 1 92.75 275 GLU B C 1
ATOM 4378 O O . GLU B 1 275 ? 23.188 -25.828 -27.422 1 92.75 275 GLU B O 1
ATOM 4383 N N . GLN B 1 276 ? 23.047 -23.766 -28.203 1 92.56 276 GLN B N 1
ATOM 4384 C CA . GLN B 1 276 ? 23.688 -23.172 -27.031 1 92.56 276 GLN B CA 1
ATOM 4385 C C . GLN B 1 276 ? 22.703 -23.062 -25.875 1 92.56 276 GLN B C 1
ATOM 4387 O O . GLN B 1 276 ? 23.094 -22.672 -24.766 1 92.56 276 GLN B O 1
ATOM 4392 N N . ILE B 1 277 ? 21.422 -23.484 -26.125 1 92.81 277 ILE B N 1
ATOM 4393 C CA . ILE B 1 277 ? 20.344 -23.281 -25.156 1 92.81 277 ILE B CA 1
ATOM 4394 C C . ILE B 1 277 ? 19.672 -24.609 -24.844 1 92.81 277 ILE B C 1
ATOM 4396 O O . ILE B 1 277 ? 19.5 -25.438 -25.734 1 92.81 277 ILE B O 1
ATOM 4400 N N . THR B 1 278 ? 19.375 -24.828 -23.578 1 94.62 278 THR B N 1
ATOM 4401 C CA . THR B 1 278 ? 18.547 -25.953 -23.188 1 94.62 278 THR B CA 1
ATOM 4402 C C . THR B 1 278 ? 17.219 -25.484 -22.594 1 94.62 278 THR B C 1
ATOM 4404 O O . THR B 1 278 ? 17.219 -24.594 -21.734 1 94.62 278 THR B O 1
ATOM 4407 N N . VAL B 1 279 ? 16.188 -26 -23.062 1 94.44 279 VAL B N 1
ATOM 4408 C CA . VAL B 1 279 ? 14.852 -25.688 -22.578 1 94.44 279 VAL B CA 1
ATOM 4409 C C . VAL B 1 279 ? 13.992 -26.938 -22.562 1 94.44 279 VAL B C 1
ATOM 4411 O O . VAL B 1 279 ? 14.094 -27.781 -23.453 1 94.44 279 VAL B O 1
ATOM 4414 N N . ASP B 1 280 ? 13.32 -27.188 -21.469 1 91.38 280 ASP B N 1
ATOM 4415 C CA . ASP B 1 280 ? 12.344 -28.266 -21.391 1 91.38 280 ASP B CA 1
ATOM 4416 C C . ASP B 1 280 ? 10.961 -27.781 -21.812 1 91.38 280 ASP B C 1
ATOM 4418 O O . ASP B 1 280 ? 10.141 -27.422 -20.984 1 91.38 280 ASP B O 1
ATOM 4422 N N . SER B 1 281 ? 10.695 -27.906 -23.047 1 91.38 281 SER B N 1
ATOM 4423 C CA . SER B 1 281 ? 9.445 -27.375 -23.594 1 91.38 281 SER B CA 1
ATOM 4424 C C . SER B 1 281 ? 8.242 -28.109 -23 1 91.38 281 SER B C 1
ATOM 4426 O O . SER B 1 281 ? 7.152 -27.531 -22.906 1 91.38 281 SER B O 1
ATOM 4428 N N . ALA B 1 282 ? 8.398 -29.312 -22.531 1 89.06 282 ALA B N 1
ATOM 4429 C CA . ALA B 1 282 ? 7.305 -30.094 -21.953 1 89.06 282 ALA B CA 1
ATOM 4430 C C . ALA B 1 282 ? 6.898 -29.562 -20.578 1 89.06 282 ALA B C 1
ATOM 4432 O O . ALA B 1 282 ? 5.777 -29.781 -20.125 1 89.06 282 ALA B O 1
ATOM 4433 N N . SER B 1 283 ? 7.789 -28.797 -20.078 1 91.5 283 SER B N 1
ATOM 4434 C CA . SER B 1 283 ? 7.543 -28.266 -18.734 1 91.5 283 SER B CA 1
ATOM 4435 C C . SER B 1 283 ? 6.82 -26.922 -18.797 1 91.5 283 SER B C 1
ATOM 4437 O O . SER B 1 283 ? 6.359 -26.406 -17.781 1 91.5 283 SER B O 1
ATOM 4439 N N . VAL B 1 284 ? 6.641 -26.422 -20.016 1 96.81 284 VAL B N 1
ATOM 4440 C CA . VAL B 1 284 ? 5.969 -25.141 -20.172 1 96.81 284 VAL B CA 1
ATOM 4441 C C . VAL B 1 284 ? 4.457 -25.328 -20.125 1 96.81 284 VAL B C 1
ATOM 4443 O O . VAL B 1 284 ? 3.848 -25.797 -21.094 1 96.81 284 VAL B O 1
ATOM 4446 N N . GLU B 1 285 ? 3.812 -24.891 -19 1 97 285 GLU B N 1
ATOM 4447 C CA . GLU B 1 285 ? 2.387 -25.141 -18.797 1 97 285 GLU B CA 1
ATOM 4448 C C . GLU B 1 285 ? 1.575 -23.859 -19 1 97 285 GLU B C 1
ATOM 4450 O O . GLU B 1 285 ? 0.397 -23.922 -19.359 1 97 285 GLU B O 1
ATOM 4455 N N . THR B 1 286 ? 2.219 -22.719 -18.75 1 98 286 THR B N 1
ATOM 4456 C CA . THR B 1 286 ? 1.488 -21.453 -18.812 1 98 286 THR B CA 1
ATOM 4457 C C . THR B 1 286 ? 2.279 -20.406 -19.594 1 98 286 THR B C 1
ATOM 4459 O O . THR B 1 286 ? 2.654 -20.641 -20.734 1 98 286 THR B O 1
ATOM 4462 N N . ASN B 1 287 ? 2.422 -19.234 -19.062 1 97.44 287 ASN B N 1
ATOM 4463 C CA . ASN B 1 287 ? 2.914 -18.141 -19.875 1 97.44 287 ASN B CA 1
ATOM 4464 C C . ASN B 1 287 ? 4.391 -17.859 -19.609 1 97.44 287 ASN B C 1
ATOM 4466 O O . ASN B 1 287 ? 4.902 -16.797 -19.953 1 97.44 287 ASN B O 1
ATOM 4470 N N . MET B 1 288 ? 5.117 -18.844 -18.938 1 97.25 288 MET B N 1
ATOM 4471 C CA . MET B 1 288 ? 6.516 -18.625 -18.594 1 97.25 288 MET B CA 1
ATOM 4472 C C . MET B 1 288 ? 7.426 -19.625 -19.297 1 97.25 288 MET B C 1
ATOM 4474 O O . MET B 1 288 ? 7.07 -20.797 -19.438 1 97.25 288 MET B O 1
ATOM 4478 N N . VAL B 1 289 ? 8.57 -19.156 -19.766 1 97.06 289 VAL B N 1
ATOM 4479 C CA . VAL B 1 289 ? 9.594 -20.016 -20.359 1 97.06 289 VAL B CA 1
ATOM 4480 C C . VAL B 1 289 ? 10.945 -19.734 -19.703 1 97.06 289 VAL B C 1
ATOM 4482 O O . VAL B 1 289 ? 11.438 -18.594 -19.75 1 97.06 289 VAL B O 1
ATOM 4485 N N . PHE B 1 290 ? 11.477 -20.719 -19.016 1 95.25 290 PHE B N 1
ATOM 4486 C CA . PHE B 1 290 ? 12.844 -20.688 -18.5 1 95.25 290 PHE B CA 1
ATOM 4487 C C . PHE B 1 290 ? 13.773 -21.516 -19.375 1 95.25 290 PHE B C 1
ATOM 4489 O O . PHE B 1 290 ? 13.398 -22.609 -19.828 1 95.25 290 PHE B O 1
ATOM 4496 N N . PHE B 1 291 ? 14.93 -21 -19.688 1 95.06 291 PHE B N 1
ATOM 4497 C CA . PHE B 1 291 ? 15.914 -21.781 -20.422 1 95.06 291 PHE B CA 1
ATOM 4498 C C . PHE B 1 291 ? 17.312 -21.531 -19.891 1 95.06 291 PHE B C 1
ATOM 4500 O O . PHE B 1 291 ? 17.562 -20.531 -19.219 1 95.06 291 PHE B O 1
ATOM 4507 N N . GLU B 1 292 ? 18.172 -22.422 -20.109 1 94.75 292 GLU B N 1
ATOM 4508 C CA . GLU B 1 292 ? 19.562 -22.328 -19.641 1 94.75 292 GLU B CA 1
ATOM 4509 C C . GLU B 1 292 ? 20.516 -22.141 -20.812 1 94.75 292 GLU B C 1
ATOM 4511 O O . GLU B 1 292 ? 20.328 -22.734 -21.875 1 94.75 292 GLU B O 1
ATOM 4516 N N . VAL B 1 293 ? 21.5 -21.328 -20.562 1 93.88 293 VAL B N 1
ATOM 4517 C CA . VAL B 1 293 ? 22.578 -21.141 -21.531 1 93.88 293 VAL B CA 1
ATOM 4518 C C . VAL B 1 293 ? 23.719 -22.125 -21.219 1 93.88 293 VAL B C 1
ATOM 4520 O O . VAL B 1 293 ? 24.328 -22.062 -20.156 1 93.88 293 VAL B O 1
ATOM 4523 N N . MET B 1 294 ? 24.031 -22.922 -22.125 1 91.19 294 MET B N 1
ATOM 4524 C CA . MET B 1 294 ? 24.984 -24 -21.906 1 91.19 294 MET B CA 1
ATOM 4525 C C . MET B 1 294 ? 26.391 -23.578 -22.312 1 91.19 294 MET B C 1
ATOM 4527 O O . MET B 1 294 ? 27.375 -24.141 -21.828 1 91.19 294 MET B O 1
ATOM 4531 N N . ASP B 1 295 ? 26.484 -22.656 -23.156 1 90.31 295 ASP B N 1
ATOM 4532 C CA . ASP B 1 295 ? 27.797 -22.141 -23.562 1 90.31 295 ASP B CA 1
ATOM 4533 C C . ASP B 1 295 ? 28.359 -21.188 -22.516 1 90.31 295 ASP B C 1
ATOM 4535 O O . ASP B 1 295 ? 27.828 -20.094 -22.312 1 90.31 295 ASP B O 1
ATOM 4539 N N . PRO B 1 296 ? 29.422 -21.562 -21.891 1 88.38 296 PRO B N 1
ATOM 4540 C CA . PRO B 1 296 ? 29.969 -20.719 -20.828 1 88.38 296 PRO B C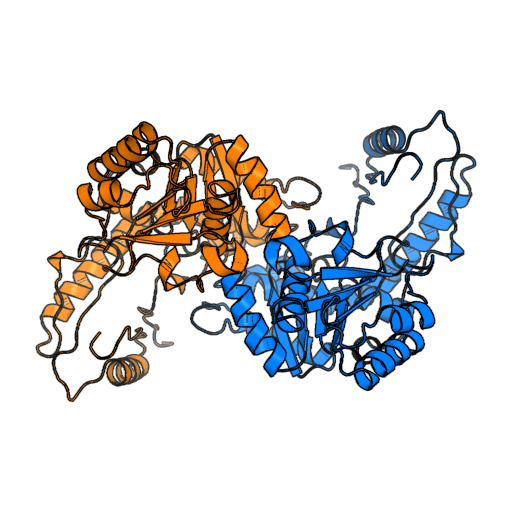A 1
ATOM 4541 C C . PRO B 1 296 ? 30.453 -19.359 -21.344 1 88.38 296 PRO B C 1
ATOM 4543 O O . PRO B 1 296 ? 30.656 -18.438 -20.562 1 88.38 296 PRO B O 1
ATOM 4546 N N . ARG B 1 297 ? 30.719 -19.219 -22.719 1 89.81 297 ARG B N 1
ATOM 4547 C CA . ARG B 1 297 ? 31.188 -17.969 -23.297 1 89.81 297 ARG B CA 1
ATOM 4548 C C . ARG B 1 297 ? 30.062 -16.953 -23.391 1 89.81 297 ARG B C 1
ATOM 4550 O O . ARG B 1 297 ? 30.297 -15.766 -23.594 1 89.81 297 ARG B O 1
ATOM 4557 N N . ILE B 1 298 ? 28.812 -17.531 -23.109 1 91.81 298 ILE B N 1
ATOM 4558 C CA . ILE B 1 298 ? 27.625 -16.672 -23.203 1 91.81 298 ILE B CA 1
ATOM 4559 C C . ILE B 1 298 ? 26.969 -16.547 -21.844 1 91.81 298 ILE B C 1
ATOM 4561 O O . ILE B 1 298 ? 26.406 -17.516 -21.328 1 91.81 298 ILE B O 1
ATOM 4565 N N . SER B 1 299 ? 27.062 -15.414 -21.25 1 93.5 299 SER B N 1
ATOM 4566 C CA . SER B 1 299 ? 26.344 -15.172 -20.016 1 93.5 299 SER B CA 1
ATOM 4567 C C . SER B 1 299 ? 24.938 -14.672 -20.281 1 93.5 299 SER B C 1
ATOM 4569 O O . SER B 1 299 ? 24.703 -13.953 -21.25 1 93.5 299 SER B O 1
ATOM 4571 N N . PRO B 1 300 ? 23.969 -15.047 -19.422 1 94.44 300 PRO B N 1
ATOM 4572 C CA . PRO B 1 300 ? 22.609 -14.539 -19.578 1 94.44 300 PRO B CA 1
ATOM 4573 C C . PRO B 1 300 ? 22.547 -13.016 -19.672 1 94.44 300 PRO B C 1
ATOM 4575 O O . PRO B 1 300 ? 21.766 -12.469 -20.469 1 94.44 300 PRO B O 1
ATOM 4578 N N . ASP B 1 301 ? 23.359 -12.328 -18.953 1 94.94 301 ASP B N 1
ATOM 4579 C CA . ASP B 1 301 ? 23.391 -10.867 -19.016 1 94.94 301 ASP B CA 1
ATOM 4580 C C . ASP B 1 301 ? 23.812 -10.383 -20.406 1 94.94 301 ASP B C 1
ATOM 4582 O O . ASP B 1 301 ? 23.188 -9.461 -20.953 1 94.94 301 ASP B O 1
ATOM 4586 N N . LYS B 1 302 ? 24.828 -10.93 -20.922 1 93.31 302 LYS B N 1
ATOM 4587 C CA . LYS B 1 302 ? 25.297 -10.555 -22.25 1 93.31 302 LYS B CA 1
ATOM 4588 C C . LYS B 1 302 ? 24.266 -10.891 -23.312 1 93.31 302 LYS B C 1
ATOM 4590 O O . LYS B 1 302 ? 24.094 -10.141 -24.281 1 93.31 302 LYS B O 1
ATOM 4595 N N . LEU B 1 303 ? 23.688 -12.031 -23.141 1 94.56 303 LEU B N 1
ATOM 4596 C CA . LEU B 1 303 ? 22.656 -12.43 -24.078 1 94.56 303 LEU B CA 1
ATOM 4597 C C . LEU B 1 303 ? 21.516 -11.406 -24.094 1 94.56 303 LEU B C 1
ATOM 4599 O O . LEU B 1 303 ? 21.031 -11.023 -25.172 1 94.56 303 LEU B O 1
ATOM 4603 N N . CYS B 1 304 ? 21.047 -10.977 -22.922 1 95.69 304 CYS B N 1
ATOM 4604 C CA . CYS B 1 304 ? 19.969 -10 -22.828 1 95.69 304 CYS B CA 1
ATOM 4605 C C . CYS B 1 304 ? 20.375 -8.68 -23.484 1 95.69 304 CYS B C 1
ATOM 4607 O O . CYS B 1 304 ? 19.547 -8.023 -24.109 1 95.69 304 CYS B O 1
ATOM 4609 N N . GLN B 1 305 ? 21.609 -8.281 -23.375 1 95.06 305 GLN B N 1
ATOM 4610 C CA . GLN B 1 305 ? 22.094 -7.062 -24 1 95.06 305 GLN B CA 1
ATOM 4611 C C . GLN B 1 305 ? 22.031 -7.168 -25.531 1 95.06 305 GLN B C 1
ATOM 4613 O O . GLN B 1 305 ? 21.625 -6.219 -26.203 1 95.06 305 GLN B O 1
ATOM 4618 N N . VAL B 1 306 ? 22.469 -8.258 -26.031 1 94.75 306 VAL B N 1
ATOM 4619 C CA . VAL B 1 306 ? 22.484 -8.484 -27.469 1 94.75 306 VAL B CA 1
ATOM 4620 C C . VAL B 1 306 ? 21.047 -8.484 -28 1 94.75 306 VAL B C 1
ATOM 4622 O O . VAL B 1 306 ? 20.766 -7.898 -29.047 1 94.75 306 VAL B O 1
ATOM 4625 N N . LEU B 1 307 ? 20.172 -9.18 -27.266 1 95.69 307 LEU B N 1
ATOM 4626 C CA . LEU B 1 307 ? 18.766 -9.242 -27.656 1 95.69 307 LEU B CA 1
ATOM 4627 C C . LEU B 1 307 ? 18.141 -7.852 -27.656 1 95.69 307 LEU B C 1
ATOM 4629 O O . LEU B 1 307 ? 17.328 -7.535 -28.516 1 95.69 307 LEU B O 1
ATOM 4633 N N . GLU B 1 308 ? 18.5 -7.078 -26.641 1 95.44 308 GLU B N 1
ATOM 4634 C CA . GLU B 1 308 ? 17.969 -5.719 -26.531 1 95.44 308 GLU B CA 1
ATOM 4635 C C . GLU B 1 308 ? 18.328 -4.891 -27.766 1 95.44 308 GLU B C 1
ATOM 4637 O O . GLU B 1 308 ? 17.531 -4.055 -28.203 1 95.44 308 GLU B O 1
ATOM 4642 N N . GLN B 1 309 ? 19.5 -5.066 -28.344 1 95.69 309 GLN B N 1
ATOM 4643 C CA . GLN B 1 309 ? 19.922 -4.371 -29.547 1 95.69 309 GLN B CA 1
ATOM 4644 C C . GLN B 1 309 ? 19.016 -4.707 -30.719 1 95.69 309 GLN B C 1
ATOM 4646 O O . GLN B 1 309 ? 18.875 -3.918 -31.672 1 95.69 309 GLN B O 1
ATOM 4651 N N . ASP B 1 310 ? 18.391 -5.824 -30.625 1 95 310 ASP B N 1
ATOM 4652 C CA . ASP B 1 310 ? 17.453 -6.246 -31.656 1 95 310 ASP B CA 1
ATOM 4653 C C . ASP B 1 310 ? 16.016 -6.047 -31.203 1 95 310 ASP B C 1
ATOM 4655 O O . ASP B 1 310 ? 15.102 -6.707 -31.719 1 95 310 ASP B O 1
ATOM 4659 N N . ASN B 1 311 ? 15.797 -5.379 -30.141 1 95.62 311 ASN B N 1
ATOM 4660 C CA . ASN B 1 311 ? 14.492 -4.965 -29.641 1 95.62 311 ASN B CA 1
ATOM 4661 C C . ASN B 1 311 ? 13.75 -6.125 -28.984 1 95.62 311 ASN B C 1
ATOM 4663 O O . ASN B 1 311 ? 12.523 -6.223 -29.094 1 95.62 311 ASN B O 1
ATOM 4667 N N . VAL B 1 312 ? 14.5 -7.023 -28.5 1 96.38 312 VAL B N 1
ATOM 4668 C CA . VAL B 1 312 ? 13.945 -8.102 -27.688 1 96.38 312 VAL B CA 1
ATOM 4669 C C . VAL B 1 312 ? 14.445 -7.973 -26.25 1 96.38 312 VAL B C 1
ATOM 4671 O O . VAL B 1 312 ? 15.648 -7.965 -26 1 96.38 312 VAL B O 1
ATOM 4674 N N . LEU B 1 313 ? 13.461 -7.863 -25.344 1 95.88 313 LEU B N 1
ATOM 4675 C CA . LEU B 1 313 ? 13.82 -7.727 -23.938 1 95.88 313 LEU B CA 1
ATOM 4676 C C . LEU B 1 313 ? 13.586 -9.031 -23.188 1 95.88 313 LEU B C 1
ATOM 4678 O O . LEU B 1 313 ? 12.594 -9.719 -23.422 1 95.88 313 LEU B O 1
ATOM 4682 N N . ALA B 1 314 ? 14.578 -9.453 -22.406 1 95.69 314 ALA B N 1
ATOM 4683 C CA . ALA B 1 314 ? 14.508 -10.633 -21.547 1 95.69 314 ALA B CA 1
ATOM 4684 C C . ALA B 1 314 ? 15.172 -10.367 -20.188 1 95.69 314 ALA B C 1
ATOM 4686 O O . ALA B 1 314 ? 15.828 -9.336 -20.016 1 95.69 314 ALA B O 1
ATOM 4687 N N . LEU B 1 315 ? 14.867 -11.203 -19.219 1 94.38 315 LEU B N 1
ATOM 4688 C CA . LEU B 1 315 ? 15.359 -11 -17.859 1 94.38 315 LEU B CA 1
ATOM 4689 C C . LEU B 1 315 ? 16.25 -12.172 -17.438 1 94.38 315 LEU B C 1
ATOM 4691 O O . LEU B 1 315 ? 15.797 -13.32 -17.406 1 94.38 315 LEU B O 1
ATOM 4695 N N . PRO B 1 316 ? 17.531 -11.898 -17.156 1 93.81 316 PRO B N 1
ATOM 4696 C CA . PRO B 1 316 ? 18.359 -12.969 -16.594 1 93.81 316 PRO B CA 1
ATOM 4697 C C . PRO B 1 316 ? 17.922 -13.375 -15.188 1 93.81 316 PRO B C 1
ATOM 4699 O O . PRO B 1 316 ? 17.609 -12.516 -14.367 1 93.81 316 PRO B O 1
ATOM 4702 N N . ALA B 1 317 ? 17.891 -14.617 -14.867 1 88.88 317 ALA B N 1
ATOM 4703 C CA . ALA B 1 317 ? 17.438 -15.109 -13.562 1 88.88 317 ALA B CA 1
ATOM 4704 C C . ALA B 1 317 ? 18.641 -15.445 -12.672 1 88.88 317 ALA B C 1
ATOM 4706 O O . ALA B 1 317 ? 18.594 -15.227 -11.461 1 88.88 317 ALA B O 1
ATOM 4707 N N . ASN B 1 318 ? 19.641 -16.062 -13.18 1 86.44 318 ASN B N 1
ATOM 4708 C CA . ASN B 1 318 ? 20.891 -16.406 -12.508 1 86.44 318 ASN B CA 1
ATOM 4709 C C . ASN B 1 318 ? 22.031 -16.547 -13.508 1 86.44 318 ASN B C 1
ATOM 4711 O O . ASN B 1 318 ? 21.984 -15.984 -14.609 1 86.44 318 ASN B O 1
ATOM 4715 N N . SER B 1 319 ? 23.094 -17.172 -13.078 1 84.44 319 SER B N 1
ATOM 4716 C CA . SER B 1 319 ? 24.297 -17.203 -13.898 1 84.44 319 SER B CA 1
ATOM 4717 C C . SER B 1 319 ? 24.125 -18.125 -15.094 1 84.44 319 SER B C 1
ATOM 4719 O O . SER B 1 319 ? 24.891 -18.062 -16.062 1 84.44 319 SER B O 1
ATOM 4721 N N . LYS B 1 320 ? 23.062 -18.922 -15.148 1 86.62 320 LYS B N 1
ATOM 4722 C CA . LYS B 1 320 ? 22.938 -19.891 -16.234 1 86.62 320 LYS B CA 1
ATOM 4723 C C . LYS B 1 320 ? 21.562 -19.797 -16.891 1 86.62 320 LYS B C 1
ATOM 4725 O O . LYS B 1 320 ? 21.312 -20.406 -17.938 1 86.62 320 LYS B O 1
ATOM 4730 N N . ARG B 1 321 ? 20.781 -18.953 -16.312 1 88.62 321 ARG B N 1
ATOM 4731 C CA . ARG B 1 321 ? 19.406 -18.922 -16.781 1 88.62 321 ARG B CA 1
ATOM 4732 C C . ARG B 1 321 ? 19.016 -17.547 -17.281 1 88.62 321 ARG B C 1
ATOM 4734 O O . ARG B 1 321 ? 19.328 -16.531 -16.656 1 88.62 321 ARG B O 1
#

Radius of gyration: 25.91 Å; Cα contacts (8 Å, |Δi|>4): 1461; chains: 2; bounding box: 64×69×70 Å

Solvent-accessible surface area (backbone atoms only — not comparable to full-atom values): 31314 Å² total; per-residue (Å²): 123,86,80,76,71,46,74,62,56,50,49,48,54,42,64,55,49,72,69,23,26,51,33,27,46,64,39,57,64,30,27,33,71,88,52,68,12,60,36,34,52,52,40,23,50,49,51,6,58,60,44,65,38,73,23,39,44,76,32,45,11,52,54,26,31,49,45,38,52,50,40,62,64,36,72,47,88,49,18,22,34,36,31,37,61,65,30,60,71,59,64,73,24,72,42,24,48,36,75,42,50,54,33,43,78,43,67,40,68,49,44,81,58,42,47,61,55,63,69,57,53,60,69,64,54,59,66,96,47,96,88,50,56,45,60,30,35,39,46,48,50,28,25,15,62,81,51,26,30,20,55,67,52,52,69,58,43,42,51,52,28,50,52,24,56,78,70,72,28,43,30,36,30,45,19,43,40,33,66,50,32,18,62,61,69,72,41,60,54,25,67,60,46,56,55,40,53,31,37,22,35,32,32,24,50,66,36,14,11,40,47,24,16,35,29,30,18,42,55,73,55,42,58,52,33,52,54,47,33,42,36,53,12,44,52,35,30,30,46,3,34,44,31,32,14,34,48,44,18,58,72,67,32,59,82,49,46,60,57,44,22,51,50,29,37,49,49,29,56,57,45,47,71,37,86,53,35,49,44,64,43,89,62,41,54,19,72,31,79,69,49,34,47,70,39,84,92,52,42,32,64,58,50,33,51,57,34,42,78,71,36,30,40,52,62,63,78,50,83,42,45,122,87,80,76,71,46,72,63,56,49,49,48,56,42,62,56,49,71,68,23,27,52,33,27,46,65,40,57,63,30,25,32,70,89,51,68,11,59,36,34,53,52,41,23,52,50,50,6,58,60,44,66,37,74,22,39,44,76,31,46,11,52,53,27,31,49,43,38,53,50,38,63,63,37,74,47,89,48,18,22,34,36,32,37,61,65,31,62,70,60,63,73,25,73,42,24,49,36,74,43,52,54,32,44,79,45,67,40,68,50,44,80,57,42,47,61,56,66,68,58,53,61,67,64,54,57,66,94,47,96,89,50,55,46,60,30,35,39,46,46,50,27,24,14,64,82,54,27,28,20,54,69,52,53,69,58,44,44,52,52,28,50,52,25,55,78,70,72,29,43,29,36,30,45,21,42,39,32,66,50,31,20,62,62,69,72,41,61,54,25,67,59,44,57,57,38,54,30,38,23,35,32,32,23,49,67,35,12,12,38,47,24,15,36,31,33,17,42,54,71,55,42,57,53,35,53,54,47,33,44,36,53,12,45,52,35,30,30,45,4,32,46,33,33,15,32,49,44,17,59,72,66,32,59,80,49,46,59,58,43,23,51,52,29,36,51,50,30,56,55,45,48,72,37,86,54,35,48,44,63,43,87,62,42,56,20,71,33,76,70,48,35,49,69,39,85,92,50,42,33,64,59,51,34,52,56,35,41,78,72,34,30,40,53,61,63,75,50,84,43,45

pLDDT: mean 96.63, std 5.63, range [32.69, 99.0]

Nearest PDB structures (foldseek):
  1lw5-assembly1_B  TM=9.810E-01  e=3.715E-42  Thermotoga maritima
  3wgc-assembly1_B  TM=9.828E-01  e=3.289E-42  Aeromonas jandaei
  1jg8-assembly1_C  TM=9.765E-01  e=9.845E-42  Thermotoga maritima
  3wgc-assembly1_D  TM=9.813E-01  e=1.046E-41  Aeromonas jandaei
  8pum-assembly1_A  TM=9.530E-01  e=2.310E-41  Mus musculus

Sequence (642 aa):
MASKVVDLRSDTVTKPSEAMRAAMAAADVDDDVLGADPTAHRFEAEMAAVMGKEAALFVPSGTMGNLISVLVHCDVRGSEAILGDNSHIHVYENGGISTIGGVHPRTVKNNPDGTMDIDKIVAAIRHPDLHYPTTRLICLENTHGNTGGKCLSVEYTDKVGEIAKSHGLKLHIDGARIFNASVALGVPVDRLVKAADSVSVCLSKGLGAPVGSVIVGSKAFIDKARILRKTLGGGMRQVGVLCAAAHVAVRDTVGKLADDHRKAKALAEGLKKIEQITVDSASVETNMVFFEVMDPRISPDKLCQVLEQDNVLALPANSKRMASKVVDLRSDTVTKPSEAMRAAMAAADVDDDVLGADPTAHRFEAEMAAVMGKEAALFVPSGTMGNLISVLVHCDVRGSEAILGDNSHIHVYENGGISTIGGVHPRTVKNNPDGTMDIDKIVAAIRHPDLHYPTTRLICLENTHGNTGGKCLSVEYTDKVGEIAKSHGLKLHIDGARIFNASVALGVPVDRLVKAADSVSVCLSKGLGAPVGSVIVGSKAFIDKARILRKTLGGGMRQVGVLCAAAHVAVRDTVGKLADDHRKAKALAEGLKKIEQITVDSASVETNMVFFEVMDPRISPDKLCQVLEQDNVLALPANSKR